Protein AF-A0A7C6WMR1-F1 (afdb_monomer_lite)

Sequence (402 aa):
MFFVGAIAALPIKPIKNIWGKIPVKAKWFKAIVLALVFFLAIGTTPASVWEDNNNDSSIVETEETEISDKGSTHDVEESISTEPEETKNPEVTEDPEELVELEKPDETEGLEEETGITSETTQEVTKTEDVTENTDSVAQFDLSVIPVYTGKAYAAVNDNNPFFTDAELLSASTSYESYANLDELGRCGVSIASVGQDIMPTEKRGSIGSVKPSGWQTVKYNGVVNGNYLYNRSHLIGFQLTGENANTKNLITGTRYMNVDGMLPFENMVADYVKETNNHVLYRVTPIFEGSNLVASGVLIEAKSVEDSGDGILFNVYVYNVQPGVIIDYKTGNSELDETIAVQEPTTKPTPAEEEKAPTNEIRYVLNTNTKKFHYPTCSSVKTIKDSNMKEFKGDREDLIS

pLDDT: mean 71.48, std 29.24, range [24.78, 98.88]

Foldseek 3Di:
DDDDDDDDDDDDDPPDDPPPPDPDPDPVVVVVVVVVVVVVPDDDDDDDDDDDDDDDDDYDDDDDDDDDDDDDDDDDDDDDDDDDDDDDDDDDDDDDDDDDDDDDDDDDDDDDDDDDDDDDDDDDDDDDDDDPDPPPDDPPDDPVQADDDDPAQKDFGPVFFDPDDPVLLVVLQDWDKDWDAQPPQLAAFKIKIFFFPVQFDPDDADDQVVAAAFLRDFAFDPPQADSRTFWDQAFLQDCRRGVDHNDSNGTAGAGPCLRPVNPVVLNVLQSVCNVVPRFIKTKMKGFADDDQFRHGQWIWIFIATRPVGRPSHTGTMTGGRDGVQKDAPRRRRDIDGPVVVVVPDPPDDDDDDDDPDDDPDDFQWKAQQVVLDIDGPPDPCVVVRDPVRIDTDDDDPVVSVD

Radius of gyration: 33.61 Å; chains: 1; bounding box: 96×99×113 Å

Structure (mmCIF, N/CA/C/O backbone):
data_AF-A0A7C6WMR1-F1
#
_entry.id   AF-A0A7C6WMR1-F1
#
loop_
_atom_site.group_PDB
_atom_site.id
_atom_site.type_symbol
_atom_site.label_atom_id
_atom_site.label_alt_id
_atom_site.label_comp_id
_atom_site.label_asym_id
_atom_site.label_entity_id
_atom_site.label_seq_id
_atom_site.pdbx_PDB_ins_code
_atom_site.Cartn_x
_atom_site.Cartn_y
_atom_site.Cartn_z
_atom_site.occupancy
_atom_site.B_iso_or_equiv
_atom_site.auth_seq_id
_atom_site.auth_comp_id
_atom_site.auth_asym_id
_atom_site.auth_atom_id
_atom_site.pdbx_PDB_model_num
ATOM 1 N N . MET A 1 1 ? -30.335 -29.862 67.451 1.00 39.72 1 MET A N 1
ATOM 2 C CA . MET A 1 1 ? -29.672 -29.595 66.154 1.00 39.72 1 MET A CA 1
ATOM 3 C C . MET A 1 1 ? -30.784 -29.534 65.112 1.00 39.72 1 MET A C 1
ATOM 5 O O . MET A 1 1 ? -31.261 -30.580 64.718 1.00 39.72 1 MET A O 1
ATOM 9 N N . PHE A 1 2 ? -31.491 -28.419 64.900 1.00 34.94 2 PHE A N 1
ATOM 10 C CA . PHE A 1 2 ? -31.070 -27.159 64.258 1.00 34.94 2 PHE A CA 1
ATOM 11 C C . PHE A 1 2 ? -30.307 -27.383 62.945 1.00 34.94 2 PHE A C 1
ATOM 13 O O . PHE A 1 2 ? -29.091 -27.499 62.974 1.00 34.94 2 PHE A O 1
ATOM 20 N N . PHE A 1 3 ? -31.021 -27.476 61.819 1.00 33.03 3 PHE A N 1
ATOM 21 C CA . PHE A 1 3 ? -31.164 -26.367 60.863 1.00 33.03 3 PHE A CA 1
ATOM 22 C C . PHE A 1 3 ? -32.268 -26.702 59.845 1.00 33.03 3 PHE A C 1
ATOM 24 O O . PHE A 1 3 ? -32.196 -27.690 59.121 1.00 33.03 3 PHE A O 1
ATOM 31 N N . VAL A 1 4 ? -33.311 -25.872 59.829 1.00 39.94 4 VAL A N 1
ATOM 32 C CA . VAL A 1 4 ? -34.324 -25.800 58.772 1.00 39.94 4 VAL A CA 1
ATOM 33 C C . VAL A 1 4 ? -33.756 -24.856 57.713 1.00 39.94 4 VAL A C 1
ATOM 35 O O . VAL A 1 4 ? -33.496 -23.695 58.017 1.00 39.94 4 VAL A O 1
ATOM 38 N N . GLY A 1 5 ? -33.521 -25.355 56.500 1.00 34.78 5 GLY A N 1
ATOM 39 C CA . GLY A 1 5 ? -33.059 -24.567 55.357 1.00 34.78 5 GLY A CA 1
ATOM 40 C C . GLY A 1 5 ? -34.174 -24.422 54.330 1.00 34.78 5 GLY A C 1
ATOM 41 O O . GLY A 1 5 ? -34.456 -25.351 53.581 1.00 34.78 5 GLY A O 1
ATOM 42 N N . ALA A 1 6 ? -34.824 -23.262 54.338 1.00 35.75 6 ALA A N 1
ATOM 43 C CA . ALA A 1 6 ? -35.825 -22.858 53.364 1.00 35.75 6 ALA A CA 1
ATOM 44 C C . ALA A 1 6 ? -35.190 -22.661 51.977 1.00 35.75 6 ALA A C 1
ATOM 46 O O . ALA A 1 6 ? -34.226 -21.911 51.845 1.00 35.75 6 ALA A O 1
ATOM 47 N N . ILE A 1 7 ? -35.770 -23.266 50.937 1.00 38.53 7 ILE A N 1
ATOM 48 C CA . ILE A 1 7 ? -35.557 -22.824 49.555 1.00 38.53 7 ILE A CA 1
ATOM 49 C C . ILE A 1 7 ? -36.760 -21.965 49.180 1.00 38.53 7 ILE A C 1
ATOM 51 O O . ILE A 1 7 ? -37.892 -22.439 49.092 1.00 38.53 7 ILE A O 1
ATOM 55 N N . ALA A 1 8 ? -36.497 -20.671 49.022 1.00 37.44 8 ALA A N 1
ATOM 56 C CA . ALA A 1 8 ? -37.454 -19.683 48.568 1.00 37.44 8 ALA A CA 1
ATOM 57 C C . ALA A 1 8 ? -37.900 -20.002 47.132 1.00 37.44 8 ALA A C 1
ATOM 59 O O . ALA A 1 8 ? -37.096 -20.002 46.202 1.00 37.44 8 ALA A O 1
ATOM 60 N N . ALA A 1 9 ? -39.196 -20.247 46.949 1.00 40.97 9 ALA A N 1
ATOM 61 C CA . ALA A 1 9 ? -39.822 -20.237 45.637 1.00 40.97 9 ALA A CA 1
ATOM 62 C C . ALA A 1 9 ? -39.938 -18.779 45.163 1.00 40.97 9 ALA A C 1
ATOM 64 O O . ALA A 1 9 ? -40.703 -17.991 45.723 1.00 40.97 9 ALA A O 1
ATOM 65 N N . LEU A 1 10 ? -39.165 -18.407 44.143 1.00 35.47 10 LEU A N 1
ATOM 66 C CA . LEU A 1 10 ? -39.347 -17.140 43.436 1.00 35.47 10 LEU A CA 1
ATOM 67 C C . LEU A 1 10 ? -40.650 -17.191 42.614 1.00 35.47 10 LEU A C 1
ATOM 69 O O . LEU A 1 10 ? -40.916 -18.199 41.955 1.00 35.47 10 LEU A O 1
ATOM 73 N N . PRO A 1 11 ? -41.465 -16.121 42.593 1.00 39.91 11 PRO A N 1
ATOM 74 C CA . PRO A 1 11 ? -42.668 -16.079 41.776 1.00 39.91 11 PRO A CA 1
ATOM 75 C C . PRO A 1 11 ? -42.289 -15.863 40.305 1.00 39.91 11 PRO A C 1
ATOM 77 O O . PRO A 1 11 ? -41.983 -14.747 39.882 1.00 39.91 11 PRO A O 1
ATOM 80 N N . ILE A 1 12 ? -42.343 -16.925 39.500 1.00 42.34 12 ILE A N 1
ATOM 81 C CA . ILE A 1 12 ? -42.295 -16.813 38.039 1.00 42.34 12 ILE A CA 1
ATOM 82 C C . ILE A 1 12 ? -43.611 -16.165 37.595 1.00 42.34 12 ILE A C 1
ATOM 84 O O . ILE A 1 12 ? -44.659 -16.809 37.529 1.00 42.34 12 ILE A O 1
ATOM 88 N N . LYS A 1 13 ? -43.576 -14.858 37.314 1.00 40.88 13 LYS A N 1
ATOM 89 C CA . LYS A 1 13 ? -44.661 -14.178 36.598 1.00 40.88 13 LYS A CA 1
ATOM 90 C C . LYS A 1 13 ? -44.813 -14.830 35.216 1.00 40.88 13 LYS A C 1
ATOM 92 O O . LYS A 1 13 ? -43.801 -15.062 34.554 1.00 40.88 13 LYS A O 1
ATOM 97 N N . PRO A 1 14 ? -46.039 -15.083 34.727 1.00 44.53 14 PRO A N 1
ATOM 98 C CA . PRO A 1 14 ? -46.217 -15.543 33.361 1.00 44.53 14 PRO A CA 1
ATOM 99 C C . PRO A 1 14 ? -45.776 -14.424 32.415 1.00 44.53 14 PRO A C 1
ATOM 101 O O . PRO A 1 14 ? -46.399 -13.362 32.366 1.00 44.53 14 PRO A O 1
ATOM 104 N N . ILE A 1 15 ? -44.707 -14.658 31.654 1.00 46.94 15 ILE A N 1
ATOM 105 C CA . ILE A 1 15 ? -44.329 -13.809 30.525 1.00 46.94 15 ILE A CA 1
ATOM 106 C C . ILE A 1 15 ? -45.395 -14.012 29.441 1.00 46.94 15 ILE A C 1
ATOM 108 O O . ILE A 1 15 ? -45.268 -14.839 28.540 1.00 46.94 15 ILE A O 1
ATOM 112 N N . LYS A 1 16 ? -46.498 -13.273 29.546 1.00 50.25 16 LYS A N 1
ATOM 113 C CA . LYS A 1 16 ? -47.338 -12.958 28.393 1.00 50.25 16 LYS A CA 1
ATOM 114 C C . LYS A 1 16 ? -46.724 -11.729 27.717 1.00 50.25 16 LYS A C 1
ATOM 116 O O . LYS A 1 16 ? -46.483 -10.729 28.379 1.00 50.25 16 LYS A O 1
ATOM 121 N N . ASN A 1 17 ? -46.534 -11.827 26.400 1.00 54.53 17 ASN A N 1
ATOM 122 C CA . ASN A 1 17 ? -46.152 -10.765 25.453 1.00 54.53 17 ASN A CA 1
ATOM 123 C C . ASN A 1 17 ? -44.662 -10.402 25.292 1.00 54.53 17 ASN A C 1
ATOM 125 O O . ASN A 1 17 ? -44.284 -9.251 25.472 1.00 54.53 17 ASN A O 1
ATOM 129 N N . ILE A 1 18 ? -43.853 -11.330 24.764 1.00 48.94 18 ILE A N 1
ATOM 130 C CA . ILE A 1 18 ? -42.601 -10.979 24.043 1.00 48.94 18 ILE A CA 1
ATOM 131 C C . ILE A 1 18 ? -42.770 -11.042 22.504 1.00 48.94 18 ILE A C 1
ATOM 133 O O . ILE A 1 18 ? -41.891 -10.662 21.744 1.00 48.94 18 ILE A O 1
ATOM 137 N N . TRP A 1 19 ? -43.955 -11.391 21.995 1.00 46.34 19 TRP A N 1
ATOM 138 C CA . TRP A 1 19 ? -44.217 -11.495 20.547 1.00 46.34 19 TRP A CA 1
ATOM 139 C C . TRP A 1 19 ? -44.801 -10.224 19.904 1.00 46.34 19 TRP A C 1
ATOM 141 O O . TRP A 1 19 ? -45.569 -10.310 18.951 1.00 46.34 19 TRP A O 1
ATOM 151 N N . GLY A 1 20 ? -44.465 -9.041 20.429 1.00 50.75 20 GLY A N 1
ATOM 152 C CA . GLY A 1 20 ? -45.026 -7.763 19.969 1.00 50.75 20 GLY A CA 1
ATOM 153 C C . GLY A 1 20 ? -44.098 -6.860 19.150 1.00 50.75 20 GLY A C 1
ATOM 154 O O . GLY A 1 20 ? -44.566 -5.842 18.654 1.00 50.75 20 GLY A O 1
ATOM 155 N N . LYS A 1 21 ? -42.800 -7.172 19.017 1.00 54.31 21 LYS A N 1
ATOM 156 C CA . LYS A 1 21 ? -41.824 -6.254 18.391 1.00 54.31 21 LYS A CA 1
ATOM 157 C C . LYS A 1 21 ? -40.775 -6.941 17.509 1.00 54.31 21 LYS A C 1
ATOM 159 O O . LYS A 1 21 ? -39.622 -6.536 17.499 1.00 54.31 21 LYS A O 1
ATOM 164 N N . ILE A 1 22 ? -41.165 -7.969 16.755 1.00 49.06 22 ILE A N 1
ATOM 165 C CA . ILE A 1 22 ? -40.296 -8.536 15.712 1.00 49.06 22 ILE A CA 1
ATOM 166 C C . ILE A 1 22 ? -41.091 -8.587 14.400 1.00 49.06 22 ILE A C 1
ATOM 168 O O . ILE A 1 22 ? -42.095 -9.305 14.337 1.00 49.06 22 ILE A O 1
ATOM 172 N N . PRO A 1 23 ? -40.711 -7.828 13.357 1.00 55.34 23 PRO A N 1
ATOM 173 C CA . PRO A 1 23 ? -41.416 -7.847 12.087 1.00 55.34 23 PRO A CA 1
ATOM 174 C C . PRO A 1 23 ? -40.908 -9.037 11.269 1.00 55.34 23 PRO A C 1
ATOM 176 O O . PRO A 1 23 ? -40.015 -8.893 10.446 1.00 55.34 23 PRO A O 1
ATOM 179 N N . VAL A 1 24 ? -41.458 -10.235 11.486 1.00 53.72 24 VAL A N 1
ATOM 180 C CA . VAL A 1 24 ? -41.073 -11.410 10.681 1.00 53.72 24 VAL A CA 1
ATOM 181 C C . VAL A 1 24 ? -42.302 -12.022 10.024 1.00 53.72 24 VAL A C 1
ATOM 183 O O . VAL A 1 24 ? -43.066 -12.774 10.633 1.00 53.72 24 VAL A O 1
ATOM 186 N N . LYS A 1 25 ? -42.496 -11.701 8.740 1.00 56.41 25 LYS A N 1
ATOM 187 C CA . LYS A 1 25 ? -43.473 -12.351 7.854 1.00 56.41 25 LYS A CA 1
ATOM 188 C C . LYS A 1 25 ? -42.941 -13.714 7.403 1.00 56.41 25 LYS A C 1
ATOM 190 O O . LYS A 1 25 ? -42.661 -13.919 6.231 1.00 56.41 25 LYS A O 1
ATOM 195 N N . ALA A 1 26 ? -42.768 -14.656 8.323 1.00 58.62 26 ALA A N 1
ATOM 196 C CA . ALA A 1 26 ? -42.347 -16.001 7.945 1.00 58.62 26 ALA A CA 1
ATOM 197 C C . ALA A 1 26 ? -42.661 -17.020 9.045 1.00 58.62 26 ALA A C 1
ATOM 199 O O . ALA A 1 26 ? -42.011 -17.064 10.087 1.00 58.62 26 ALA A O 1
ATOM 200 N N . LYS A 1 27 ? -43.661 -17.879 8.803 1.00 56.00 27 LYS A N 1
ATOM 201 C CA . LYS A 1 27 ? -44.067 -18.953 9.732 1.00 56.00 27 LYS A CA 1
ATOM 202 C C . LYS A 1 27 ? -42.948 -19.968 10.024 1.00 56.00 27 LYS A C 1
ATOM 204 O O . LYS A 1 27 ? -42.996 -20.610 11.066 1.00 56.00 27 LYS A O 1
ATOM 209 N N . TRP A 1 28 ? -41.942 -20.082 9.155 1.00 60.88 28 TRP A N 1
ATOM 210 C CA . TRP A 1 28 ? -40.821 -21.018 9.298 1.00 60.88 28 TRP A CA 1
ATOM 211 C C . TRP A 1 28 ? -39.810 -20.607 10.386 1.00 60.88 28 TRP A C 1
ATOM 213 O O . TRP A 1 28 ? -39.191 -21.468 11.004 1.00 60.88 28 TRP A O 1
ATOM 223 N N . PHE A 1 29 ? -39.733 -19.315 10.727 1.00 56.38 29 PHE A N 1
ATOM 224 C CA . PHE A 1 29 ? -38.799 -18.791 11.733 1.00 56.38 29 PHE A CA 1
ATOM 225 C C . PHE A 1 29 ? -39.115 -19.275 13.162 1.00 56.38 29 PHE A C 1
ATOM 227 O O . PHE A 1 29 ? -38.221 -19.505 13.970 1.00 56.38 29 PHE A O 1
ATOM 234 N N . LYS A 1 30 ? -40.399 -19.515 13.473 1.00 56.44 30 LYS A N 1
ATOM 235 C CA . LYS A 1 30 ? -40.825 -20.053 14.780 1.00 56.44 30 LYS A CA 1
ATOM 236 C C . LYS A 1 30 ? -40.416 -21.513 14.992 1.00 56.44 30 LYS A C 1
ATOM 238 O O . LYS A 1 30 ? -40.221 -21.913 16.134 1.00 56.44 30 LYS A O 1
ATOM 243 N N . ALA A 1 31 ? -40.295 -22.294 13.918 1.00 61.69 31 ALA A N 1
ATOM 244 C CA . ALA A 1 31 ? -39.908 -23.702 13.994 1.00 61.69 31 ALA A CA 1
ATOM 245 C C . ALA A 1 31 ? -38.397 -23.869 14.238 1.00 61.69 31 ALA A C 1
ATOM 247 O O . ALA A 1 31 ? -37.997 -24.751 14.991 1.00 61.69 31 ALA A O 1
ATOM 248 N N . ILE A 1 32 ? -37.572 -22.978 13.676 1.00 65.00 32 ILE A N 1
ATOM 249 C CA . ILE A 1 32 ? -36.106 -23.010 13.818 1.00 65.00 32 ILE A CA 1
ATOM 250 C C . ILE A 1 32 ? -35.671 -22.647 15.245 1.00 65.00 32 ILE A C 1
ATOM 252 O O . ILE A 1 32 ? -34.835 -23.330 15.832 1.00 65.00 32 ILE A O 1
ATOM 256 N N . VAL A 1 33 ? -36.294 -21.629 15.847 1.00 61.53 33 VAL A N 1
ATOM 257 C CA . VAL A 1 33 ? -35.980 -21.209 17.226 1.00 61.53 33 VAL A CA 1
ATOM 258 C C . VAL A 1 33 ? -36.352 -22.291 18.251 1.00 61.53 33 VAL A C 1
ATOM 260 O O . VAL A 1 33 ? -35.651 -22.469 19.241 1.00 61.53 33 VAL A O 1
ATOM 263 N N . LEU A 1 34 ? -37.412 -23.066 18.000 1.00 54.81 34 LEU A N 1
ATOM 264 C CA . LEU A 1 34 ? -37.811 -24.186 18.864 1.00 54.81 34 LEU A CA 1
ATOM 265 C C . LEU A 1 34 ? -36.885 -25.408 18.729 1.00 54.81 34 LEU A C 1
ATOM 267 O O . LEU A 1 34 ? -36.694 -26.123 19.709 1.00 54.81 34 LEU A O 1
ATOM 271 N N . ALA A 1 35 ? -36.278 -25.624 17.557 1.00 52.31 35 ALA A N 1
ATOM 272 C CA . ALA A 1 35 ? -35.314 -26.703 17.335 1.00 52.31 35 ALA A CA 1
ATOM 273 C C . ALA A 1 35 ? -33.949 -26.420 17.992 1.00 52.31 35 ALA A C 1
ATOM 275 O O . ALA A 1 35 ? -33.346 -27.327 18.562 1.00 52.31 35 ALA A O 1
ATOM 276 N N . LEU A 1 36 ? -33.493 -25.161 17.995 1.00 47.75 36 LEU A N 1
ATOM 277 C CA . LEU A 1 36 ? -32.222 -24.761 18.621 1.00 47.75 36 LEU A CA 1
ATOM 278 C C . LEU A 1 36 ? -32.240 -24.864 20.155 1.00 47.75 36 LEU A C 1
ATOM 280 O O . LEU A 1 36 ? -31.223 -25.188 20.760 1.00 47.75 36 LEU A O 1
ATOM 284 N N . VAL A 1 37 ? -33.401 -24.680 20.789 1.00 49.38 37 VAL A N 1
ATOM 285 C CA . VAL A 1 37 ? -33.556 -24.872 22.244 1.00 49.38 37 VAL A CA 1
ATOM 286 C C . VAL A 1 37 ? -33.554 -26.362 22.634 1.00 49.38 37 VAL A C 1
ATOM 288 O O . VAL A 1 37 ? -33.277 -26.692 23.783 1.00 49.38 37 VAL A O 1
ATOM 291 N N . PHE A 1 38 ? -33.793 -27.281 21.690 1.00 40.94 38 PHE A N 1
ATOM 292 C CA . PHE A 1 38 ? -33.826 -28.725 21.954 1.00 40.94 38 PHE A CA 1
ATOM 293 C C . PHE A 1 38 ? -32.447 -29.406 21.838 1.00 40.94 38 PHE A C 1
ATOM 295 O O . PHE A 1 38 ? -32.238 -30.460 22.431 1.00 40.94 38 PHE A O 1
ATOM 302 N N . PHE A 1 39 ? -31.482 -28.795 21.139 1.00 40.47 39 PHE A N 1
ATOM 303 C CA . PHE A 1 39 ? -30.127 -29.346 20.970 1.00 40.47 39 PHE A CA 1
ATOM 304 C C . PHE A 1 39 ? -29.118 -28.927 22.052 1.00 40.47 39 PHE A C 1
ATOM 306 O O . PHE A 1 39 ? -28.023 -29.476 22.096 1.00 40.47 39 PHE A O 1
ATOM 313 N N . LEU A 1 40 ? -29.485 -28.029 22.973 1.00 38.16 40 LEU A N 1
ATOM 314 C CA . LEU A 1 40 ? -28.613 -27.619 24.085 1.00 38.16 40 LEU A CA 1
ATOM 315 C C . LEU A 1 40 ? -28.799 -28.453 25.374 1.00 38.16 40 LEU A C 1
ATOM 317 O O . LEU A 1 40 ? -28.276 -28.086 26.423 1.00 38.16 40 LEU A O 1
ATOM 321 N N . ALA A 1 41 ? -29.556 -29.556 25.323 1.00 41.72 41 ALA A N 1
ATOM 322 C CA . ALA A 1 41 ? -29.975 -30.318 26.506 1.00 41.72 41 ALA A CA 1
ATOM 323 C C . ALA A 1 41 ? -29.757 -31.842 26.399 1.00 41.72 41 ALA A C 1
ATOM 325 O O . ALA A 1 41 ? -30.596 -32.616 26.850 1.00 41.72 41 ALA A O 1
ATOM 326 N N . ILE A 1 42 ? -28.634 -32.283 25.827 1.00 43.81 42 ILE A N 1
ATOM 327 C CA . ILE A 1 42 ? -28.042 -33.624 26.014 1.00 43.81 42 ILE A CA 1
ATOM 328 C C . ILE A 1 42 ? -26.530 -33.390 25.861 1.00 43.81 42 ILE A C 1
ATOM 330 O O . ILE A 1 42 ? -26.109 -32.903 24.825 1.00 43.81 42 ILE A O 1
ATOM 334 N N . GLY A 1 43 ? -25.630 -33.581 26.815 1.00 33.66 43 GLY A N 1
ATOM 335 C CA . GLY A 1 43 ? -25.585 -34.479 27.957 1.00 33.66 43 GLY A CA 1
ATOM 336 C C . GLY A 1 43 ? -24.149 -35.008 27.976 1.00 33.66 43 GLY A C 1
ATOM 337 O O . GLY A 1 43 ? -23.779 -35.826 27.141 1.00 33.66 43 GLY A O 1
ATOM 338 N N . THR A 1 44 ? -23.322 -34.461 28.861 1.00 44.72 44 THR A N 1
ATOM 339 C CA . THR A 1 44 ? -21.944 -34.883 29.130 1.00 44.72 44 THR A CA 1
ATOM 340 C C . THR A 1 44 ? -21.927 -36.187 29.934 1.00 44.72 44 THR A C 1
ATOM 342 O O . THR A 1 44 ? -22.654 -36.271 30.917 1.00 44.72 44 THR A O 1
ATOM 345 N N . THR A 1 45 ? -21.058 -37.150 29.584 1.00 39.16 45 THR A N 1
ATOM 346 C CA . THR A 1 45 ? -20.275 -37.998 30.522 1.00 39.16 45 THR A CA 1
ATOM 347 C C . THR A 1 45 ? -19.136 -38.765 29.799 1.00 39.16 45 THR A C 1
ATOM 349 O O . THR A 1 45 ? -19.267 -39.052 28.610 1.00 39.16 45 THR A O 1
ATOM 352 N N . PRO A 1 46 ? -18.021 -39.104 30.493 1.00 54.03 46 PRO A N 1
ATOM 353 C CA . PRO A 1 46 ? -16.850 -39.813 29.943 1.00 54.03 46 PRO A CA 1
ATOM 354 C C . PRO A 1 46 ? -16.748 -41.289 30.404 1.00 54.03 46 PRO A C 1
ATOM 356 O O . PRO A 1 46 ? -17.299 -41.611 31.454 1.00 54.03 46 PRO A O 1
ATOM 359 N N . ALA A 1 47 ? -15.990 -42.150 29.692 1.00 33.94 47 ALA A N 1
ATOM 360 C CA . ALA A 1 47 ? -15.124 -43.212 30.265 1.00 33.94 47 ALA A CA 1
ATOM 361 C C . ALA A 1 47 ? -14.438 -44.152 29.231 1.00 33.94 47 ALA A C 1
ATOM 363 O O . ALA A 1 47 ? -15.055 -44.591 28.265 1.00 33.94 47 ALA A O 1
ATOM 364 N N . SER A 1 48 ? -13.191 -44.511 29.590 1.00 34.75 48 SER A N 1
ATOM 365 C CA . SER A 1 48 ? -12.463 -45.802 29.466 1.00 34.75 48 SER A CA 1
ATOM 366 C C . SER A 1 48 ? -11.865 -46.306 28.138 1.00 34.75 48 SER A C 1
ATOM 368 O O . SER A 1 48 ? -12.536 -46.935 27.328 1.00 34.75 48 SER A O 1
ATOM 370 N N . VAL A 1 49 ? -10.544 -46.105 28.016 1.00 33.69 49 VAL A N 1
ATOM 371 C CA . VAL A 1 49 ? -9.441 -47.106 27.993 1.00 33.69 49 VAL A CA 1
ATOM 372 C C . VAL A 1 49 ? -9.790 -48.577 27.696 1.00 33.69 49 VAL A C 1
ATOM 374 O O . VAL A 1 49 ? -10.495 -49.214 28.476 1.00 33.69 49 VAL A O 1
ATOM 377 N N . TRP A 1 50 ? -9.124 -49.133 26.675 1.00 32.09 50 TRP A N 1
ATOM 378 C CA . TRP A 1 50 ? -8.497 -50.464 26.697 1.00 32.09 50 TRP A CA 1
ATOM 379 C C . TRP A 1 50 ? -7.223 -50.443 25.826 1.00 32.09 50 TRP A C 1
ATOM 381 O O . TRP A 1 50 ? -7.255 -50.005 24.677 1.00 32.09 50 TRP A O 1
ATOM 391 N N . GLU A 1 51 ? -6.102 -50.849 26.422 1.00 33.06 51 GLU A N 1
ATOM 392 C CA . GLU A 1 51 ? -4.867 -51.279 25.755 1.00 33.06 51 GLU A CA 1
ATOM 393 C C . GLU A 1 51 ? -5.029 -52.736 25.298 1.00 33.06 51 GLU A C 1
ATOM 395 O O . GLU A 1 51 ? -5.698 -53.510 25.980 1.00 33.06 51 GLU A O 1
ATOM 400 N N . ASP A 1 52 ? -4.360 -53.124 24.209 1.00 36.38 52 ASP A N 1
ATOM 401 C CA . ASP A 1 52 ? -3.480 -54.295 24.252 1.00 36.38 52 ASP A CA 1
ATOM 402 C C . ASP A 1 52 ? -2.447 -54.287 23.113 1.00 36.38 52 ASP A C 1
ATOM 404 O O . ASP A 1 52 ? -2.698 -53.855 21.987 1.00 36.38 52 ASP A O 1
ATOM 408 N N . ASN A 1 53 ? -1.256 -54.742 23.498 1.00 32.69 53 ASN A N 1
ATOM 409 C CA . ASN A 1 53 ? 0.041 -54.669 22.837 1.00 32.69 53 ASN A CA 1
ATOM 410 C C . AS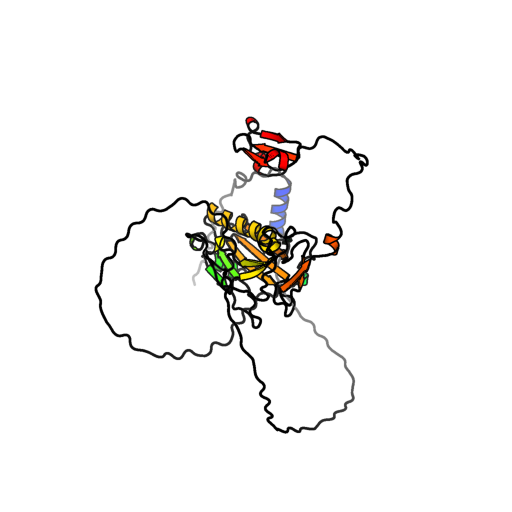N A 1 53 ? 0.396 -55.932 22.019 1.00 32.69 53 ASN A C 1
ATOM 412 O O . ASN A 1 53 ? -0.228 -56.983 22.158 1.00 32.69 53 ASN A O 1
ATOM 416 N N . ASN A 1 54 ? 1.554 -55.821 21.346 1.00 35.06 54 ASN A N 1
ATOM 417 C CA . ASN A 1 54 ? 2.485 -56.864 20.868 1.00 35.06 54 ASN A CA 1
ATOM 418 C C . ASN A 1 54 ? 2.183 -57.463 19.482 1.00 35.06 54 ASN A C 1
ATOM 420 O O . ASN A 1 54 ? 1.042 -57.743 19.143 1.00 35.06 54 ASN A O 1
ATOM 424 N N . ASN A 1 55 ? 3.165 -57.714 18.610 1.00 32.34 55 ASN A N 1
ATOM 425 C CA . ASN A 1 55 ? 4.574 -58.091 18.814 1.00 32.34 55 ASN A CA 1
ATOM 426 C C . ASN A 1 55 ? 5.322 -57.784 17.483 1.00 32.34 55 ASN A C 1
ATOM 428 O O . ASN A 1 55 ? 4.755 -58.045 16.424 1.00 32.34 55 ASN A O 1
ATOM 432 N N . ASP A 1 56 ? 6.440 -57.044 17.473 1.00 34.38 56 ASP A N 1
ATOM 433 C CA . ASP A 1 56 ? 7.844 -57.524 17.596 1.00 34.38 56 ASP A CA 1
ATOM 434 C C . ASP A 1 56 ? 8.426 -58.068 16.270 1.00 34.38 56 ASP A C 1
ATOM 436 O O . ASP A 1 56 ? 7.881 -58.997 15.683 1.00 34.38 56 ASP A O 1
ATOM 440 N N . SER A 1 57 ? 9.352 -57.309 15.663 1.00 32.50 57 SER A N 1
ATOM 441 C CA . SER A 1 57 ? 10.814 -57.556 15.543 1.00 32.50 57 SER A CA 1
ATOM 442 C C . SER A 1 57 ? 11.165 -58.322 14.252 1.00 32.50 57 SER A C 1
ATOM 444 O O . SER A 1 57 ? 10.344 -59.047 13.715 1.00 32.50 57 SER A O 1
ATOM 446 N N . SER A 1 58 ? 12.308 -58.136 13.587 1.00 33.22 58 SER A N 1
ATOM 447 C CA . SER A 1 58 ? 13.652 -57.931 14.119 1.00 33.22 58 SER A CA 1
ATOM 448 C C . SER A 1 58 ? 14.675 -57.615 12.999 1.00 33.22 58 SER A C 1
ATOM 450 O O . SER A 1 58 ? 14.686 -58.337 12.007 1.00 33.22 58 SER A O 1
ATOM 452 N N . ILE A 1 59 ? 15.596 -56.668 13.277 1.00 34.44 59 ILE A N 1
ATOM 453 C CA . ILE A 1 59 ? 17.083 -56.804 13.194 1.00 34.44 59 ILE A CA 1
ATOM 454 C C . ILE A 1 59 ? 17.759 -56.817 11.796 1.00 34.44 59 ILE A C 1
ATOM 456 O O . ILE A 1 59 ? 17.198 -57.389 10.875 1.00 34.44 59 ILE A O 1
ATOM 460 N N . VAL A 1 60 ? 18.992 -56.340 11.519 1.00 31.94 60 VAL A N 1
ATOM 461 C CA . VAL A 1 60 ? 20.082 -55.455 12.050 1.00 31.94 60 VAL A CA 1
ATOM 462 C C . VAL A 1 60 ? 21.122 -55.395 10.896 1.00 31.94 60 VAL A C 1
ATOM 464 O O . VAL A 1 60 ? 21.163 -56.336 10.111 1.00 31.94 60 VAL A O 1
ATOM 467 N N . GLU A 1 61 ? 21.932 -54.327 10.809 1.00 34.06 61 GLU A N 1
ATOM 468 C CA . GLU A 1 61 ? 23.396 -54.263 10.490 1.00 34.06 61 GLU A CA 1
ATOM 469 C C . GLU A 1 61 ? 23.699 -52.891 9.842 1.00 34.06 61 GLU A C 1
ATOM 471 O O . GLU A 1 61 ? 23.174 -52.579 8.780 1.00 34.06 61 GLU A O 1
ATOM 476 N N . THR A 1 62 ? 24.234 -51.892 10.559 1.00 32.38 62 THR A N 1
ATOM 477 C CA . THR A 1 62 ? 25.651 -51.605 10.904 1.00 32.38 62 THR A CA 1
ATOM 478 C C . THR A 1 62 ? 26.603 -51.491 9.713 1.00 32.38 62 THR A C 1
ATOM 480 O O . THR A 1 62 ? 26.939 -52.501 9.115 1.00 32.38 62 THR A O 1
ATOM 483 N N . GLU A 1 63 ? 27.146 -50.291 9.486 1.00 34.66 63 GLU A N 1
ATOM 484 C CA . GLU A 1 63 ? 28.598 -50.063 9.547 1.00 34.66 63 GLU A CA 1
ATOM 485 C C . GLU A 1 63 ? 28.920 -48.566 9.705 1.00 34.66 63 GLU A C 1
ATOM 487 O O . GLU A 1 63 ? 28.304 -47.694 9.091 1.00 34.66 63 GLU A O 1
ATOM 492 N N . GLU A 1 64 ? 29.874 -48.304 10.595 1.00 37.22 64 GLU A N 1
ATOM 493 C CA . GLU A 1 64 ? 30.535 -47.029 10.855 1.00 37.22 64 GLU A CA 1
ATOM 494 C C . GLU A 1 64 ? 31.642 -46.790 9.815 1.00 37.22 64 GLU A C 1
ATOM 496 O O . GLU A 1 64 ? 32.215 -47.733 9.274 1.00 37.22 64 GLU A O 1
ATOM 501 N N . THR A 1 65 ? 32.048 -45.538 9.612 1.00 29.30 65 THR A N 1
ATOM 502 C CA . THR A 1 65 ? 33.478 -45.183 9.649 1.00 29.30 65 THR A CA 1
ATOM 503 C C . THR A 1 65 ? 33.648 -43.680 9.812 1.00 29.30 65 THR A C 1
ATOM 505 O O . THR A 1 65 ? 32.933 -42.863 9.236 1.00 29.30 65 THR A O 1
ATOM 508 N N . GLU A 1 66 ? 34.608 -43.351 10.659 1.00 33.66 66 GLU A N 1
ATOM 509 C CA . GLU A 1 66 ? 34.890 -42.052 11.237 1.00 33.66 66 GLU A CA 1
ATOM 510 C C . GLU A 1 66 ? 36.264 -41.543 10.735 1.00 33.66 66 GLU A C 1
ATOM 512 O O . GLU A 1 66 ? 37.080 -42.320 10.237 1.00 33.66 66 GLU A O 1
ATOM 517 N N . ILE A 1 67 ? 36.524 -40.251 10.991 1.00 32.12 67 ILE A N 1
ATOM 518 C CA . ILE A 1 67 ? 37.830 -39.563 11.116 1.00 32.12 67 ILE A CA 1
ATOM 519 C C . ILE A 1 67 ? 38.441 -38.957 9.834 1.00 32.12 67 ILE A C 1
ATOM 521 O O . ILE A 1 67 ? 38.922 -39.656 8.949 1.00 32.12 67 ILE A O 1
ATOM 525 N N . SER A 1 68 ? 38.585 -37.621 9.815 1.00 28.20 68 SER A N 1
ATOM 526 C CA . SER A 1 68 ? 39.897 -36.967 10.021 1.00 28.20 68 SER A CA 1
ATOM 527 C C . SER A 1 68 ? 39.881 -35.460 9.736 1.00 28.20 68 SER A C 1
ATOM 529 O O . SER A 1 68 ? 39.789 -35.012 8.599 1.00 28.20 68 SER A O 1
ATOM 531 N N . ASP A 1 69 ? 40.112 -34.725 10.815 1.00 32.19 69 ASP A N 1
ATOM 532 C CA . ASP A 1 69 ? 40.600 -33.354 10.968 1.00 32.19 69 ASP A CA 1
ATOM 533 C C . ASP A 1 69 ? 41.788 -32.956 10.055 1.00 32.19 69 ASP A C 1
ATOM 535 O O . ASP A 1 69 ? 42.645 -33.793 9.742 1.00 32.19 69 ASP A O 1
ATOM 539 N N . LYS A 1 70 ? 41.849 -31.661 9.690 1.00 32.22 70 LYS A N 1
ATOM 540 C CA . LYS A 1 70 ? 43.056 -30.804 9.686 1.00 32.22 70 LYS A CA 1
ATOM 541 C C . LYS A 1 70 ? 42.736 -29.378 9.221 1.00 32.22 70 LYS A C 1
ATOM 543 O O . LYS A 1 70 ? 42.399 -29.151 8.061 1.00 32.22 70 LYS A O 1
ATOM 548 N N . GLY A 1 71 ? 42.945 -28.408 10.109 1.00 25.69 71 GLY A N 1
ATOM 549 C CA . GLY A 1 71 ? 43.101 -27.000 9.744 1.00 25.69 71 GLY A CA 1
ATOM 550 C C . GLY A 1 71 ? 44.464 -26.684 9.111 1.00 25.69 71 GLY A C 1
ATOM 551 O O . GLY A 1 71 ? 45.432 -27.420 9.298 1.00 25.69 71 GLY A O 1
ATOM 552 N N . SER A 1 72 ? 44.544 -25.552 8.407 1.00 28.47 72 SER A N 1
ATOM 553 C CA . SER A 1 72 ? 45.732 -24.690 8.366 1.00 28.47 72 SER A CA 1
ATOM 554 C C . SER A 1 72 ? 45.394 -23.313 7.794 1.00 28.47 72 SER A C 1
ATOM 556 O O . SER A 1 72 ? 44.676 -23.178 6.808 1.00 28.47 72 SER A O 1
ATOM 558 N N . THR A 1 73 ? 45.971 -22.323 8.458 1.00 30.17 73 THR A N 1
ATOM 559 C CA . THR A 1 73 ? 46.139 -20.899 8.158 1.00 30.17 73 THR A CA 1
ATOM 560 C C . THR A 1 73 ? 47.050 -20.607 6.954 1.00 30.17 73 THR A C 1
ATOM 562 O O . THR A 1 73 ? 47.824 -21.485 6.569 1.00 30.17 73 THR A O 1
ATOM 565 N N . HIS A 1 74 ? 47.001 -19.334 6.516 1.00 30.83 74 HIS A N 1
ATOM 566 C CA . HIS A 1 74 ? 47.893 -18.527 5.643 1.00 30.83 74 HIS A CA 1
ATOM 567 C C . HIS A 1 74 ? 47.201 -18.062 4.357 1.00 30.83 74 HIS A C 1
ATOM 569 O O . HIS A 1 74 ? 46.448 -18.818 3.762 1.00 30.83 74 HIS A O 1
ATOM 575 N N . ASP A 1 75 ? 47.430 -16.875 3.809 1.00 30.09 75 ASP A N 1
ATOM 576 C CA . ASP A 1 75 ? 48.026 -15.610 4.250 1.00 30.09 75 ASP A CA 1
ATOM 577 C C . ASP A 1 75 ? 47.598 -14.578 3.187 1.00 30.09 75 ASP A C 1
ATOM 579 O O . ASP A 1 75 ? 47.259 -14.928 2.057 1.00 30.09 75 ASP A O 1
ATOM 583 N N . VAL A 1 76 ? 47.603 -13.319 3.608 1.00 29.45 76 VAL A N 1
ATOM 584 C CA . VAL A 1 76 ? 47.743 -12.066 2.852 1.00 29.45 76 VAL A CA 1
ATOM 585 C C . VAL A 1 76 ? 48.228 -12.211 1.399 1.00 29.45 76 VAL A C 1
ATOM 587 O O . VAL A 1 76 ? 49.325 -12.705 1.171 1.00 29.45 76 VAL A O 1
ATOM 590 N N . GLU A 1 77 ? 47.504 -11.605 0.452 1.00 31.44 77 GLU A N 1
ATOM 591 C CA . GLU A 1 77 ? 48.148 -10.770 -0.566 1.00 31.44 77 GLU A CA 1
ATOM 592 C C . GLU A 1 77 ? 47.234 -9.637 -1.055 1.00 31.44 77 GLU A C 1
ATOM 594 O O . GLU A 1 77 ? 46.026 -9.767 -1.250 1.00 31.44 77 GLU A O 1
ATOM 599 N N . GLU A 1 78 ? 47.884 -8.490 -1.148 1.00 30.88 78 GLU A N 1
ATOM 600 C CA . GLU A 1 78 ? 47.427 -7.135 -1.380 1.00 30.88 78 GLU A CA 1
ATOM 601 C C . GLU A 1 78 ? 47.514 -6.846 -2.885 1.00 30.88 78 GLU A C 1
ATOM 603 O O . GLU A 1 78 ? 48.531 -7.134 -3.513 1.00 30.88 78 GLU A O 1
ATOM 608 N N . SER A 1 79 ? 46.490 -6.233 -3.483 1.00 33.19 79 SER A N 1
ATOM 609 C CA . SER A 1 79 ? 46.663 -5.586 -4.787 1.00 33.19 79 SER A CA 1
ATOM 610 C C . SER A 1 79 ? 45.789 -4.342 -4.912 1.00 33.19 79 SER A C 1
ATOM 612 O O . SER A 1 79 ? 44.593 -4.401 -5.194 1.00 33.19 79 SER A O 1
ATOM 614 N N . ILE A 1 80 ? 46.454 -3.214 -4.684 1.00 29.42 80 ILE A N 1
ATOM 615 C CA . ILE A 1 80 ? 46.080 -1.840 -5.014 1.00 29.42 80 ILE A CA 1
ATOM 616 C C . ILE A 1 80 ? 46.027 -1.666 -6.541 1.00 29.42 80 ILE A C 1
ATOM 618 O O . ILE A 1 80 ? 46.978 -2.039 -7.221 1.00 29.42 80 ILE A O 1
ATOM 622 N N . SER A 1 81 ? 44.980 -1.016 -7.063 1.00 29.45 81 SER A N 1
ATOM 623 C CA . SER A 1 81 ? 45.032 -0.199 -8.295 1.00 29.45 81 SER A CA 1
ATOM 624 C C . SER A 1 81 ? 43.755 0.657 -8.394 1.00 29.45 81 SER A C 1
ATOM 626 O O . SER A 1 81 ? 42.688 0.149 -8.709 1.00 29.45 81 SER A O 1
ATOM 628 N N . THR A 1 82 ? 43.797 1.891 -7.882 1.00 29.53 82 THR A N 1
ATOM 629 C CA . THR A 1 82 ? 43.742 3.169 -8.636 1.00 29.53 82 THR A CA 1
ATOM 630 C C . THR A 1 82 ? 42.440 3.473 -9.389 1.00 29.53 82 THR A C 1
ATOM 632 O O . THR A 1 82 ? 42.188 2.936 -10.466 1.00 29.53 82 THR A O 1
ATOM 635 N N . GLU A 1 83 ? 41.699 4.438 -8.835 1.00 36.19 83 GLU A N 1
ATOM 636 C CA . GLU A 1 83 ? 40.700 5.291 -9.496 1.00 36.19 83 GLU A CA 1
ATOM 637 C C . GLU A 1 83 ? 41.287 6.071 -10.690 1.00 36.19 83 GLU A C 1
ATOM 639 O O . GLU A 1 83 ? 42.509 6.221 -10.814 1.00 36.19 83 GLU A O 1
ATOM 644 N N . PRO A 1 84 ? 40.408 6.663 -11.515 1.00 34.56 84 PRO A N 1
ATOM 645 C CA . PRO A 1 84 ? 40.449 8.123 -11.566 1.00 34.56 84 PRO A CA 1
ATOM 646 C C . PRO A 1 84 ? 39.076 8.790 -11.382 1.00 34.56 84 PRO A C 1
ATOM 648 O O . PRO A 1 84 ? 38.070 8.382 -11.963 1.00 34.56 84 PRO A O 1
ATOM 651 N N . GLU A 1 85 ? 39.094 9.863 -10.589 1.00 28.72 85 GLU A N 1
ATOM 652 C CA . GLU A 1 85 ? 38.099 10.935 -10.536 1.00 28.72 85 GLU A CA 1
ATOM 653 C C . GLU A 1 85 ? 38.026 11.725 -11.853 1.00 28.72 85 GLU A C 1
ATOM 655 O O . GLU A 1 85 ? 39.053 11.975 -12.478 1.00 28.72 85 GLU A O 1
ATOM 660 N N . GLU A 1 86 ? 36.814 12.172 -12.202 1.00 29.97 86 GLU A N 1
ATOM 661 C CA . GLU A 1 86 ? 36.414 13.499 -12.730 1.00 29.97 86 GLU A CA 1
ATOM 662 C C . GLU A 1 86 ? 35.051 13.324 -13.437 1.00 29.97 86 GLU A C 1
ATOM 664 O O . GLU A 1 86 ? 34.854 12.368 -14.172 1.00 29.97 86 GLU A O 1
ATOM 669 N N . THR A 1 87 ? 34.017 14.155 -13.323 1.00 25.69 87 THR A N 1
ATOM 670 C CA . THR A 1 87 ? 33.817 15.500 -12.776 1.00 25.69 87 THR A CA 1
ATOM 671 C C . THR A 1 87 ? 32.323 15.643 -12.439 1.00 25.69 87 THR A C 1
ATOM 673 O O . THR A 1 87 ? 31.453 15.127 -13.139 1.00 25.69 87 THR A O 1
ATOM 676 N N . LYS A 1 88 ? 32.014 16.373 -11.362 1.00 28.12 88 LYS A N 1
ATOM 677 C CA . LYS A 1 88 ? 30.656 16.810 -11.012 1.00 28.12 88 LYS A CA 1
ATOM 678 C C . LYS A 1 88 ? 30.212 17.953 -11.926 1.00 28.12 88 LYS A C 1
ATOM 680 O O . LYS A 1 88 ? 30.900 18.966 -12.003 1.00 28.12 88 LYS A O 1
ATOM 685 N N . ASN A 1 89 ? 29.001 17.853 -12.462 1.00 26.75 89 ASN A N 1
ATOM 686 C CA . ASN A 1 89 ? 28.168 19.014 -12.763 1.00 26.75 89 ASN A CA 1
ATOM 687 C C . ASN A 1 89 ? 26.713 18.648 -12.413 1.00 26.75 89 ASN A C 1
ATOM 689 O O . ASN A 1 89 ? 26.228 17.643 -12.933 1.00 26.75 89 ASN A O 1
ATOM 693 N N . PRO A 1 90 ? 26.018 19.361 -11.506 1.00 33.75 90 PRO A N 1
ATOM 694 C CA . PRO A 1 90 ? 24.630 19.054 -11.204 1.00 33.75 90 PRO A CA 1
ATOM 695 C C . PRO A 1 90 ? 23.732 19.802 -12.191 1.00 33.75 90 PRO A C 1
ATOM 697 O O . PRO A 1 90 ? 23.570 21.019 -12.114 1.00 33.75 90 PRO A O 1
ATOM 700 N N . GLU A 1 91 ? 23.145 19.063 -13.125 1.00 26.39 91 GLU A N 1
ATOM 701 C CA . GLU A 1 91 ? 21.987 19.527 -13.880 1.00 26.39 91 GLU A CA 1
ATOM 702 C C . GLU A 1 91 ? 20.761 19.403 -12.967 1.00 26.39 91 GLU A C 1
ATOM 704 O O . GLU A 1 91 ? 20.295 18.306 -12.651 1.00 26.39 91 GLU A O 1
ATOM 709 N N . VAL A 1 92 ? 20.296 20.547 -12.464 1.00 32.03 92 VAL A N 1
ATOM 710 C CA . VAL A 1 92 ? 19.033 20.673 -11.734 1.00 32.03 92 VAL A CA 1
ATOM 711 C C . VAL A 1 92 ? 17.917 20.322 -12.712 1.00 32.03 92 VAL A C 1
ATOM 713 O O . VAL A 1 92 ? 17.625 21.081 -13.631 1.00 32.03 92 VAL A O 1
ATOM 716 N N . THR A 1 93 ? 17.329 19.145 -12.535 1.00 26.89 93 THR A N 1
ATOM 717 C CA . THR A 1 93 ? 16.142 18.704 -13.265 1.00 26.89 93 THR A CA 1
ATOM 718 C C . THR A 1 93 ? 14.951 18.808 -12.326 1.00 26.89 93 THR A C 1
ATOM 720 O O . THR A 1 93 ? 14.848 18.084 -11.339 1.00 26.89 93 THR A O 1
ATOM 723 N N . GLU A 1 94 ? 14.092 19.781 -12.616 1.00 32.81 94 GLU A N 1
ATOM 724 C CA . GLU A 1 94 ? 12.781 19.944 -11.997 1.00 32.81 94 GLU A CA 1
ATOM 725 C C . GLU A 1 94 ? 11.886 18.747 -12.360 1.00 32.81 94 GLU A C 1
ATOM 727 O O . GLU A 1 94 ? 11.861 18.303 -13.511 1.00 32.81 94 GLU A O 1
ATOM 732 N N . ASP A 1 95 ? 11.166 18.218 -11.370 1.00 41.38 95 ASP A N 1
ATOM 733 C CA . ASP A 1 95 ? 10.192 17.132 -11.515 1.00 41.38 95 ASP A CA 1
ATOM 734 C C . ASP A 1 95 ? 8.909 17.499 -10.753 1.00 41.38 95 ASP A C 1
ATOM 736 O O . ASP A 1 95 ? 8.973 18.280 -9.799 1.00 41.38 95 ASP A O 1
ATOM 740 N N . PRO A 1 96 ? 7.729 17.075 -11.233 1.00 41.53 96 PRO A N 1
ATOM 741 C CA . PRO A 1 96 ? 6.622 17.962 -11.497 1.00 41.53 96 PRO A CA 1
ATOM 742 C C . PRO A 1 96 ? 5.812 18.189 -10.223 1.00 41.53 96 PRO A C 1
ATOM 744 O O . PRO A 1 96 ? 5.307 17.251 -9.602 1.00 41.53 96 PRO A O 1
ATOM 747 N N . GLU A 1 97 ? 5.637 19.456 -9.875 1.00 32.19 97 GLU A N 1
ATOM 748 C CA . GLU A 1 97 ? 4.620 19.861 -8.921 1.00 32.19 97 GLU A CA 1
ATOM 749 C C . GLU A 1 97 ? 3.241 19.424 -9.432 1.00 32.19 97 GLU A C 1
ATOM 751 O O . GLU A 1 97 ? 2.830 19.692 -10.564 1.00 32.19 97 GLU A O 1
ATOM 756 N N . GLU A 1 98 ? 2.535 18.704 -8.570 1.00 37.03 98 GLU A N 1
ATOM 757 C CA . GLU A 1 98 ? 1.107 18.467 -8.669 1.00 37.03 98 GLU A CA 1
ATOM 758 C C . GLU A 1 98 ? 0.404 19.833 -8.732 1.00 37.03 98 GLU A C 1
ATOM 760 O O . GLU A 1 98 ? 0.622 20.689 -7.876 1.00 37.03 98 GLU A O 1
ATOM 765 N N . LEU A 1 99 ? -0.383 20.065 -9.788 1.00 32.34 99 LEU A N 1
ATOM 766 C CA . LEU A 1 99 ? -1.086 21.324 -10.041 1.00 32.34 99 LEU A CA 1
ATOM 767 C C . LEU A 1 99 ? -1.967 21.706 -8.842 1.00 32.34 99 LEU A C 1
ATOM 769 O O . LEU A 1 99 ? -3.066 21.176 -8.680 1.00 32.34 99 LEU A O 1
ATOM 773 N N . VAL A 1 100 ? -1.505 22.671 -8.045 1.00 29.86 100 VAL A N 1
ATOM 774 C CA . VAL A 1 100 ? -2.312 23.357 -7.034 1.00 29.86 100 VAL A CA 1
ATOM 775 C C . VAL A 1 100 ? -2.446 24.822 -7.433 1.00 29.86 100 VAL A C 1
ATOM 777 O O . VAL A 1 100 ? -1.474 25.563 -7.552 1.00 29.86 100 VAL A O 1
ATOM 780 N N . GLU A 1 101 ? -3.692 25.217 -7.656 1.00 30.55 101 GLU A N 1
ATOM 781 C CA . GLU A 1 101 ? -4.148 26.574 -7.924 1.00 30.55 101 GLU A CA 1
ATOM 782 C C . GLU A 1 101 ? -3.768 27.506 -6.753 1.00 30.55 101 GLU A C 1
ATOM 784 O O . GLU A 1 101 ? -4.123 27.263 -5.598 1.00 30.55 101 GLU A O 1
ATOM 789 N N . LEU A 1 102 ? -2.977 28.542 -7.053 1.00 26.83 102 LEU A N 1
ATOM 790 C CA . LEU A 1 102 ? -2.446 29.511 -6.093 1.00 26.83 102 LEU A CA 1
ATOM 791 C C . LEU A 1 102 ? -3.420 30.682 -5.896 1.00 26.83 102 LEU A C 1
ATOM 793 O O . LEU A 1 102 ? -3.583 31.509 -6.794 1.00 26.83 102 LEU A O 1
ATOM 797 N N . GLU A 1 103 ? -3.946 30.838 -4.680 1.00 33.44 103 GLU A N 1
ATOM 798 C CA . GLU A 1 103 ? -4.296 32.152 -4.129 1.00 33.44 103 GLU A CA 1
ATOM 799 C C . GLU A 1 103 ? -3.267 32.541 -3.051 1.00 33.44 103 GLU A C 1
ATOM 801 O O . GLU A 1 103 ? -2.874 31.734 -2.209 1.00 33.44 103 GLU A O 1
ATOM 806 N N . LYS A 1 104 ? -2.770 33.778 -3.155 1.00 31.19 104 LYS A N 1
ATOM 807 C CA . LYS A 1 104 ? -1.634 34.359 -2.414 1.00 31.19 104 LYS A CA 1
ATOM 808 C C . LYS A 1 104 ? -1.930 34.562 -0.918 1.00 31.19 104 LYS A C 1
ATOM 810 O O . LYS A 1 104 ? -3.039 34.995 -0.607 1.00 31.19 104 LYS A O 1
ATOM 815 N N . PRO A 1 105 ? -0.933 34.442 -0.019 1.00 31.14 105 PRO A N 1
ATOM 816 C CA . PRO A 1 105 ? -0.975 35.085 1.287 1.00 31.14 105 PRO A CA 1
ATOM 817 C C . PRO A 1 105 ? -0.161 36.390 1.309 1.00 31.14 105 PRO A C 1
ATOM 819 O O . PRO A 1 105 ? 0.856 36.528 0.628 1.00 31.14 105 PRO A O 1
ATOM 822 N N . ASP A 1 106 ? -0.663 37.336 2.096 1.00 28.20 106 ASP A N 1
ATOM 823 C CA . ASP A 1 106 ? -0.053 38.623 2.429 1.00 28.20 106 ASP A CA 1
ATOM 824 C C . ASP A 1 106 ? 0.925 38.427 3.602 1.00 28.20 106 ASP A C 1
ATOM 826 O O . ASP A 1 106 ? 0.623 37.709 4.561 1.00 28.20 106 ASP A O 1
ATOM 830 N N . GLU A 1 107 ? 2.103 39.037 3.503 1.00 30.34 107 GLU A N 1
ATOM 831 C CA . GLU A 1 107 ? 3.153 39.041 4.524 1.00 30.34 107 GLU A CA 1
ATOM 832 C C . GLU A 1 107 ? 2.745 39.896 5.730 1.00 30.34 107 GLU A C 1
ATOM 834 O O . GLU A 1 107 ? 2.116 40.938 5.576 1.00 30.34 107 GLU A O 1
ATOM 839 N N . THR A 1 108 ? 3.192 39.534 6.934 1.00 28.75 108 THR A N 1
ATOM 840 C CA . THR A 1 108 ? 3.711 40.527 7.892 1.00 28.75 108 THR A CA 1
ATOM 841 C C . THR A 1 108 ? 4.650 39.874 8.903 1.00 28.75 108 THR A C 1
ATOM 843 O O . THR A 1 108 ? 4.317 38.895 9.568 1.00 28.75 108 THR A O 1
ATOM 846 N N . GLU A 1 109 ? 5.846 40.455 8.979 1.00 31.50 109 GLU A N 1
ATOM 847 C CA . GLU A 1 109 ? 6.899 40.217 9.961 1.00 31.50 109 GLU A CA 1
ATOM 848 C C . GLU A 1 109 ? 6.515 40.696 11.370 1.00 31.50 109 GLU A C 1
ATOM 850 O O . GLU A 1 109 ? 5.707 41.610 11.545 1.00 31.50 109 GLU A O 1
ATOM 855 N N . GLY A 1 110 ? 7.198 40.139 12.372 1.00 27.06 110 GLY A N 1
ATOM 856 C CA . GLY A 1 110 ? 7.223 40.653 13.739 1.00 27.06 110 GLY A CA 1
ATOM 857 C C . GLY A 1 110 ? 8.190 39.869 14.624 1.00 27.06 110 GLY A C 1
ATOM 858 O O . GLY A 1 110 ? 7.778 38.957 15.333 1.00 27.06 110 GLY A O 1
ATOM 859 N N . LEU A 1 111 ? 9.476 40.219 14.546 1.00 27.84 111 LEU A N 1
ATOM 860 C CA . LEU A 1 111 ? 10.521 39.888 15.524 1.00 27.84 111 LEU A CA 1
ATOM 861 C C . LEU A 1 111 ? 10.252 40.612 16.851 1.00 27.84 111 LEU A C 1
ATOM 863 O O . LEU A 1 111 ? 9.876 41.777 16.807 1.00 27.84 111 LEU A O 1
ATOM 867 N N . GLU A 1 112 ? 10.544 39.974 17.991 1.00 33.19 112 GLU A N 1
ATOM 868 C CA . GLU A 1 112 ? 11.175 40.621 19.157 1.00 33.19 112 GLU A CA 1
ATOM 869 C C . GLU A 1 112 ? 11.703 39.593 20.184 1.00 33.19 112 GLU A C 1
ATOM 871 O O . GLU A 1 112 ? 11.320 38.424 20.192 1.00 33.19 112 GLU A O 1
ATOM 876 N N . GLU A 1 113 ? 12.671 40.063 20.973 1.00 30.64 113 GLU A N 1
ATOM 877 C CA . GLU A 1 113 ? 13.802 39.368 21.600 1.00 30.64 113 GLU A CA 1
ATOM 878 C C . GLU A 1 113 ? 13.582 38.722 22.988 1.00 30.64 113 GLU A C 1
ATOM 880 O O . GLU A 1 113 ? 12.699 39.087 23.757 1.00 30.64 113 GLU A O 1
ATOM 885 N N . GLU A 1 114 ? 14.510 37.796 23.276 1.00 31.86 114 GLU A N 1
ATOM 886 C CA . GLU A 1 114 ? 15.196 37.434 24.533 1.00 31.86 114 GLU A CA 1
ATOM 887 C C . GLU A 1 114 ? 14.489 37.468 25.904 1.00 31.86 114 GLU A C 1
ATOM 889 O O . GLU A 1 114 ? 14.016 38.485 26.391 1.00 31.86 114 GLU A O 1
ATOM 894 N N . THR A 1 115 ? 14.667 36.382 26.667 1.00 26.95 115 THR A N 1
ATOM 895 C CA . THR A 1 115 ? 15.473 36.406 27.909 1.00 26.95 115 THR A CA 1
ATOM 896 C C . THR A 1 115 ? 15.858 34.980 28.316 1.00 26.95 115 THR A C 1
ATOM 898 O O . THR A 1 115 ? 15.057 34.051 28.245 1.00 26.95 115 THR A O 1
ATOM 901 N N . GLY A 1 116 ? 17.124 34.802 28.699 1.00 25.92 116 GLY A N 1
ATOM 902 C CA . GLY A 1 116 ? 17.706 33.506 29.038 1.00 25.92 116 GLY A CA 1
ATOM 903 C C . GLY A 1 116 ? 17.336 32.968 30.419 1.00 25.92 116 GLY A C 1
ATOM 904 O O . GLY A 1 116 ? 16.766 33.673 31.239 1.00 25.92 116 GLY A O 1
ATOM 905 N N . ILE A 1 117 ? 17.746 31.722 30.667 1.00 29.27 117 ILE A N 1
ATOM 906 C CA . ILE A 1 117 ? 18.245 31.198 31.946 1.00 29.27 117 ILE A CA 1
ATOM 907 C C . ILE A 1 117 ? 19.035 29.922 31.626 1.00 29.27 117 ILE A C 1
ATOM 909 O O . ILE A 1 117 ? 18.537 28.975 31.025 1.00 29.27 117 ILE A O 1
ATOM 913 N N . THR A 1 118 ? 20.296 29.930 32.036 1.00 24.78 118 THR A N 1
ATOM 914 C CA . THR A 1 118 ? 21.186 28.780 32.153 1.00 24.78 118 THR A CA 1
ATOM 915 C C . THR A 1 118 ? 20.807 27.953 33.381 1.00 24.78 118 THR A C 1
ATOM 917 O O . THR A 1 118 ? 20.669 28.495 34.478 1.00 24.78 118 THR A O 1
ATOM 920 N N . SER A 1 119 ? 20.712 26.632 33.235 1.00 30.98 119 SER A N 1
ATOM 921 C CA . SER A 1 119 ? 21.011 25.696 34.323 1.00 30.98 119 SER A CA 1
ATOM 922 C C . SER A 1 119 ? 21.373 24.316 33.789 1.00 30.98 119 SER A C 1
ATOM 924 O O . SER A 1 119 ? 20.849 23.837 32.789 1.00 30.98 119 SER A O 1
ATOM 926 N N . GLU A 1 120 ? 22.353 23.757 34.479 1.00 31.30 120 GLU A N 1
ATOM 927 C CA . GLU A 1 120 ? 23.103 22.537 34.242 1.00 31.30 120 GLU A CA 1
ATOM 928 C C . GLU A 1 120 ? 22.204 21.294 34.166 1.00 31.30 120 GLU A C 1
ATOM 930 O O . GLU A 1 120 ? 21.220 21.169 34.893 1.00 31.30 120 GLU A O 1
ATOM 935 N N . THR A 1 121 ? 22.565 20.323 33.326 1.00 26.23 121 THR A N 1
ATOM 936 C CA . THR A 1 121 ? 22.084 18.945 33.477 1.00 26.23 121 THR A CA 1
ATOM 937 C C . THR A 1 121 ? 23.244 17.978 33.312 1.00 26.23 121 THR A C 1
ATOM 939 O O . THR A 1 121 ? 23.844 17.821 32.250 1.00 26.23 121 THR A O 1
ATOM 942 N N . THR A 1 122 ? 23.549 17.380 34.454 1.00 25.77 122 THR A N 1
ATOM 943 C CA . THR A 1 122 ? 24.424 16.255 34.732 1.00 25.77 122 THR A CA 1
ATOM 944 C C . THR A 1 122 ? 24.137 15.074 33.809 1.00 25.77 122 THR A C 1
ATOM 946 O O . THR A 1 122 ? 22.999 14.632 33.675 1.00 25.77 122 THR A O 1
ATOM 949 N N . GLN A 1 123 ? 25.198 14.546 33.204 1.00 31.64 123 GLN A N 1
ATOM 950 C CA . GLN A 1 123 ? 25.200 13.251 32.536 1.00 31.64 123 GLN A CA 1
ATOM 951 C C . GLN A 1 123 ? 25.083 12.146 33.588 1.00 31.64 123 GLN A C 1
ATOM 953 O O . GLN A 1 123 ? 25.972 12.000 34.427 1.00 31.64 123 GLN A O 1
ATOM 958 N N . GLU A 1 124 ? 24.025 11.342 33.511 1.00 28.69 124 GLU A N 1
ATOM 959 C CA . GLU A 1 124 ? 23.964 10.058 34.200 1.00 28.69 124 GLU A CA 1
ATOM 960 C C . GLU A 1 124 ? 23.788 8.942 33.169 1.00 28.69 124 GLU A C 1
ATOM 962 O O . GLU A 1 124 ? 22.784 8.819 32.470 1.00 28.69 124 GLU A O 1
ATOM 967 N N . VAL A 1 125 ? 24.859 8.164 33.049 1.00 31.05 125 VAL A N 1
ATOM 968 C CA . VAL A 1 125 ? 24.988 6.964 32.236 1.00 31.05 125 VAL A CA 1
ATOM 969 C C . VAL A 1 125 ? 24.156 5.870 32.893 1.00 31.05 125 VAL A C 1
ATOM 971 O O . VAL A 1 125 ? 24.522 5.387 33.962 1.00 31.05 125 VAL A O 1
ATOM 974 N N . THR A 1 126 ? 23.077 5.437 32.242 1.00 26.33 126 THR A N 1
ATOM 975 C CA . THR A 1 126 ? 22.404 4.189 32.616 1.00 26.33 126 THR A CA 1
ATOM 976 C C . THR A 1 126 ? 22.543 3.180 31.488 1.00 26.33 126 THR A C 1
ATOM 978 O O . THR A 1 126 ? 22.014 3.334 30.394 1.00 26.33 126 THR A O 1
ATOM 981 N N . LYS A 1 127 ? 23.325 2.155 31.809 1.00 34.00 127 LYS A N 1
ATOM 982 C CA . LYS A 1 127 ? 23.506 0.885 31.119 1.00 34.00 127 LYS A CA 1
ATOM 983 C C . LYS A 1 127 ? 22.139 0.221 30.914 1.00 34.00 127 LYS A C 1
ATOM 985 O O . LYS A 1 127 ? 21.488 -0.110 31.901 1.00 34.00 127 LYS A O 1
ATOM 990 N N . THR A 1 128 ? 21.722 0.021 29.668 1.00 27.28 128 THR A N 1
ATOM 991 C CA . THR A 1 128 ? 20.550 -0.803 29.351 1.00 27.28 128 THR A CA 1
ATOM 992 C C . THR A 1 128 ? 21.023 -2.113 28.750 1.00 27.28 128 THR A C 1
ATOM 994 O O . THR A 1 128 ? 21.872 -2.145 27.861 1.00 27.28 128 THR A O 1
ATOM 997 N N . GLU A 1 129 ? 20.530 -3.176 29.363 1.00 34.66 129 GLU A N 1
ATOM 998 C CA . GLU A 1 129 ? 20.798 -4.564 29.052 1.00 34.66 129 GLU A CA 1
ATOM 999 C C . GLU A 1 129 ? 20.218 -4.943 27.688 1.00 34.66 129 GLU A C 1
ATOM 1001 O O . GLU A 1 129 ? 19.206 -4.412 27.235 1.00 34.66 129 GLU A O 1
ATOM 1006 N N . ASP A 1 130 ? 20.935 -5.866 27.066 1.00 28.83 130 ASP A N 1
ATOM 1007 C CA . ASP A 1 130 ? 20.669 -6.563 25.820 1.00 28.83 130 ASP A CA 1
ATOM 1008 C C . ASP A 1 130 ? 19.269 -7.207 25.838 1.00 28.83 130 ASP A C 1
ATOM 1010 O O . ASP A 1 130 ? 19.046 -8.228 26.494 1.00 28.83 130 ASP A O 1
ATOM 1014 N N . VAL A 1 131 ? 18.303 -6.576 25.161 1.00 32.50 131 VAL A N 1
ATOM 1015 C CA . VAL A 1 131 ? 17.00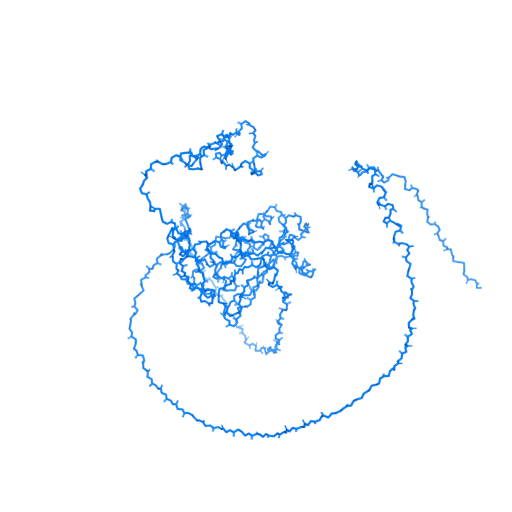0 -7.181 24.866 1.00 32.50 131 VAL A CA 1
ATOM 1016 C C . VAL A 1 131 ? 17.131 -7.872 23.521 1.00 32.50 131 VAL A C 1
ATOM 1018 O O . VAL A 1 131 ? 17.101 -7.252 22.459 1.00 32.50 131 VAL A O 1
ATOM 1021 N N . THR A 1 132 ? 17.303 -9.180 23.618 1.00 31.09 132 THR A N 1
ATOM 1022 C CA . THR A 1 132 ? 17.289 -10.133 22.520 1.00 31.09 132 THR A CA 1
ATOM 1023 C C . THR A 1 132 ? 15.954 -10.063 21.775 1.00 31.09 132 THR A C 1
ATOM 1025 O O . THR A 1 132 ? 14.883 -10.159 22.369 1.00 31.09 132 THR A O 1
ATOM 1028 N N . GLU A 1 133 ? 16.078 -9.839 20.468 1.00 37.31 133 GLU A N 1
ATOM 1029 C CA . GLU A 1 133 ? 15.133 -10.036 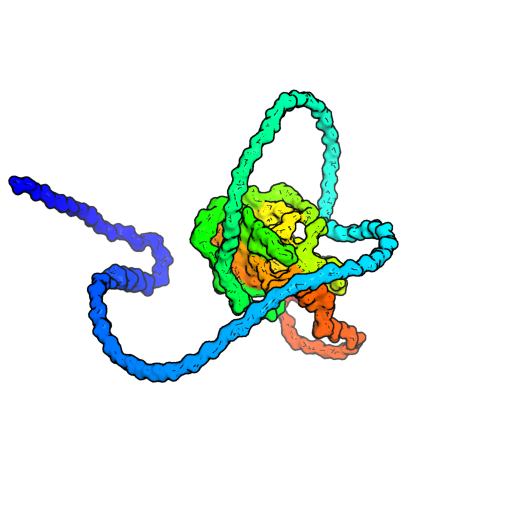19.365 1.00 37.31 133 GLU A CA 1
ATOM 1030 C C . GLU A 1 133 ? 13.713 -10.504 19.721 1.00 37.31 133 GLU A C 1
ATOM 1032 O O . GLU A 1 133 ? 13.436 -11.694 19.859 1.00 37.31 133 GLU A O 1
ATOM 1037 N N . ASN A 1 134 ? 12.774 -9.556 19.719 1.00 32.91 134 ASN A N 1
ATOM 1038 C CA . ASN A 1 134 ? 11.368 -9.849 19.466 1.00 32.91 134 ASN A CA 1
ATOM 1039 C C . ASN A 1 134 ? 11.162 -9.809 17.943 1.00 32.91 134 ASN A C 1
ATOM 1041 O O . ASN A 1 134 ? 10.851 -8.771 17.358 1.00 32.91 134 ASN A O 1
ATOM 1045 N N . THR A 1 135 ? 11.427 -10.930 17.277 1.00 34.28 135 THR A N 1
ATOM 1046 C CA . THR A 1 135 ? 10.967 -11.154 15.905 1.00 34.28 135 THR A CA 1
ATOM 1047 C C . THR A 1 135 ? 9.474 -11.455 15.977 1.00 34.28 135 THR A C 1
ATOM 1049 O O . THR A 1 135 ? 9.062 -12.601 16.140 1.00 34.28 135 THR A O 1
ATOM 1052 N N . ASP A 1 136 ? 8.657 -10.400 15.928 1.00 37.91 136 ASP A N 1
ATOM 1053 C CA . ASP A 1 136 ? 7.202 -10.517 15.878 1.00 37.91 136 ASP A CA 1
ATOM 1054 C C . ASP A 1 136 ? 6.805 -11.403 14.692 1.00 37.91 136 ASP A C 1
ATOM 1056 O O . ASP A 1 136 ? 6.924 -11.039 13.518 1.00 37.91 136 ASP A O 1
ATOM 1060 N N . SER A 1 137 ? 6.359 -12.614 15.022 1.00 39.47 137 SER A N 1
ATOM 1061 C CA . SER A 1 137 ? 5.845 -13.594 14.084 1.00 39.47 137 SER A CA 1
ATOM 1062 C C . SER A 1 137 ? 4.515 -13.094 13.531 1.00 39.47 137 SER A C 1
ATOM 1064 O O . SER A 1 137 ? 3.447 -13.378 14.079 1.00 39.47 137 SER A O 1
ATOM 1066 N N . VAL A 1 138 ? 4.572 -12.347 12.430 1.00 49.75 138 VAL A N 1
ATOM 1067 C CA . VAL A 1 138 ? 3.420 -12.175 11.545 1.00 49.75 138 VAL A CA 1
ATOM 1068 C C . VAL A 1 138 ? 2.960 -13.581 11.170 1.00 49.75 138 VAL A C 1
ATOM 1070 O O . VAL A 1 138 ? 3.775 -14.398 10.733 1.00 49.75 138 VAL A O 1
ATOM 1073 N N . ALA A 1 139 ? 1.680 -13.890 11.391 1.00 45.06 139 ALA A N 1
ATOM 1074 C CA . ALA A 1 139 ? 1.084 -15.130 10.912 1.00 45.06 139 ALA A CA 1
ATOM 1075 C C . ALA A 1 139 ? 1.498 -15.313 9.447 1.00 45.06 139 ALA A C 1
ATOM 1077 O O . ALA A 1 139 ? 1.247 -14.437 8.622 1.00 45.06 139 ALA A O 1
ATOM 1078 N N . GLN A 1 140 ? 2.219 -16.397 9.161 1.00 53.47 140 GLN A N 1
ATOM 1079 C CA . GLN A 1 140 ? 2.809 -16.667 7.857 1.00 53.47 140 GLN A CA 1
ATOM 1080 C C . GLN A 1 140 ? 1.690 -16.694 6.809 1.00 53.47 140 GLN A C 1
ATOM 1082 O O . GLN A 1 140 ? 0.976 -17.686 6.679 1.00 53.47 140 GLN A O 1
ATOM 1087 N N . PHE A 1 141 ? 1.497 -15.574 6.112 1.00 66.75 141 PHE A N 1
ATOM 1088 C CA . PHE A 1 141 ? 0.519 -15.459 5.045 1.00 66.75 141 PHE A CA 1
ATOM 1089 C C . PHE A 1 141 ? 0.958 -16.387 3.915 1.00 66.75 141 PHE A C 1
ATOM 1091 O O . PHE A 1 141 ? 2.048 -16.241 3.356 1.00 66.75 141 PHE A O 1
ATOM 1098 N N . ASP A 1 142 ? 0.134 -17.390 3.628 1.00 76.00 142 ASP A N 1
ATOM 1099 C CA . ASP A 1 142 ? 0.431 -18.353 2.582 1.00 76.00 142 ASP A CA 1
ATOM 1100 C C . ASP A 1 142 ? 0.281 -17.680 1.217 1.00 76.00 142 ASP A C 1
ATOM 1102 O O . ASP A 1 142 ? -0.827 -17.439 0.749 1.00 76.00 142 ASP A O 1
ATOM 1106 N N . LEU A 1 143 ? 1.406 -17.401 0.557 1.00 73.38 143 LEU A N 1
ATOM 1107 C CA . LEU A 1 143 ? 1.440 -16.782 -0.769 1.00 73.38 143 LEU A CA 1
ATOM 1108 C C . LEU A 1 143 ? 0.639 -17.564 -1.819 1.00 73.38 143 LEU A C 1
ATOM 1110 O O . LEU A 1 143 ? 0.224 -16.974 -2.816 1.00 73.38 143 LEU A O 1
ATOM 1114 N N . SER A 1 144 ? 0.378 -18.861 -1.600 1.00 74.94 144 SER A N 1
ATOM 1115 C CA . SER A 1 144 ? -0.428 -19.684 -2.508 1.00 74.94 144 SER A CA 1
ATOM 1116 C C . SER A 1 144 ? -1.881 -19.209 -2.634 1.00 74.94 144 SER A C 1
ATOM 1118 O O . SER A 1 144 ? -2.550 -19.526 -3.620 1.00 74.94 144 SER A O 1
ATOM 1120 N N . VAL A 1 145 ? -2.364 -18.415 -1.674 1.00 78.38 145 VAL A N 1
ATOM 1121 C CA . VAL A 1 145 ? -3.726 -17.866 -1.684 1.00 78.38 145 VAL A CA 1
ATOM 1122 C C . VAL A 1 145 ? -3.857 -16.603 -2.537 1.00 78.38 145 VAL A C 1
ATOM 1124 O O . VAL A 1 145 ? -4.982 -16.168 -2.786 1.00 78.38 145 VAL A O 1
ATOM 1127 N N . ILE A 1 146 ? -2.745 -16.009 -2.996 1.00 86.81 146 ILE A N 1
ATOM 1128 C CA . ILE A 1 146 ? -2.774 -14.858 -3.905 1.00 86.81 146 ILE A CA 1
ATOM 1129 C C . ILE A 1 146 ? -3.201 -15.346 -5.297 1.00 86.81 146 ILE A C 1
ATOM 1131 O O . ILE A 1 146 ? -2.506 -16.165 -5.904 1.00 86.81 146 ILE A O 1
ATOM 1135 N N . PRO A 1 147 ? -4.311 -14.834 -5.860 1.00 88.00 147 PRO A N 1
ATOM 1136 C CA . PRO A 1 147 ? -4.705 -15.189 -7.215 1.00 88.00 147 PRO A CA 1
ATOM 1137 C C . PRO A 1 147 ? -3.646 -14.754 -8.234 1.00 88.00 147 PRO A C 1
ATOM 1139 O O . PRO A 1 147 ? -3.006 -13.715 -8.082 1.00 88.00 147 PRO A O 1
ATOM 1142 N N . VAL A 1 148 ? -3.491 -15.504 -9.324 1.00 90.12 148 VAL A N 1
ATOM 1143 C CA . VAL A 1 148 ? -2.642 -15.068 -10.443 1.00 90.12 148 VAL A CA 1
ATOM 1144 C C . VAL A 1 148 ? -3.219 -13.785 -11.048 1.00 90.12 148 VAL A C 1
ATOM 1146 O O . VAL A 1 148 ? -4.439 -13.627 -11.149 1.00 90.12 148 VAL A O 1
ATOM 1149 N N . TYR A 1 149 ? -2.349 -12.867 -11.466 1.00 91.94 149 TYR A N 1
ATOM 1150 C CA . TYR A 1 149 ? -2.767 -11.640 -12.136 1.00 91.94 149 TYR A CA 1
ATOM 1151 C C . TYR A 1 149 ? -3.551 -11.948 -13.423 1.00 91.94 149 TYR A C 1
ATOM 1153 O O . TYR A 1 149 ? -3.106 -12.704 -14.283 1.00 91.94 149 TYR A O 1
ATOM 1161 N N . THR A 1 150 ? -4.730 -11.340 -13.558 1.00 92.38 150 THR A N 1
ATOM 1162 C CA . THR A 1 150 ? -5.661 -11.554 -14.687 1.00 92.38 150 THR A CA 1
ATOM 1163 C C . THR A 1 150 ? -6.038 -10.250 -15.398 1.00 92.38 150 THR A C 1
ATOM 1165 O O . THR A 1 150 ? -7.077 -10.174 -16.053 1.00 92.38 150 THR A O 1
ATOM 1168 N N . GLY A 1 151 ? -5.219 -9.201 -15.260 1.00 93.38 151 GLY A N 1
ATOM 1169 C CA . GLY A 1 151 ? -5.485 -7.887 -15.861 1.00 93.38 151 GLY A CA 1
ATOM 1170 C C . GLY A 1 151 ? -6.242 -6.903 -14.961 1.00 93.38 151 GLY A C 1
ATOM 1171 O O . GLY A 1 151 ? -6.626 -5.832 -15.420 1.00 93.38 151 GLY A O 1
ATOM 1172 N N . LYS A 1 152 ? -6.476 -7.242 -13.686 1.00 96.06 152 LYS A N 1
ATOM 1173 C CA . LYS A 1 152 ? -7.107 -6.357 -12.689 1.00 96.06 152 LYS A CA 1
ATOM 1174 C C . LYS A 1 152 ? -6.086 -5.892 -11.658 1.00 96.06 152 LYS A C 1
ATOM 1176 O O . LYS A 1 152 ? -5.294 -6.705 -11.196 1.00 96.06 152 LYS A O 1
ATOM 1181 N N . ALA A 1 153 ? -6.154 -4.623 -11.255 1.00 97.31 153 ALA A N 1
ATOM 1182 C CA . ALA A 1 153 ? -5.226 -4.018 -10.294 1.00 97.31 153 ALA A CA 1
ATOM 1183 C C . ALA A 1 153 ? -5.154 -4.744 -8.942 1.00 97.31 153 ALA A C 1
ATOM 1185 O O . ALA A 1 153 ? -4.122 -4.701 -8.278 1.00 97.31 153 ALA A O 1
ATOM 1186 N N . TYR A 1 154 ? -6.227 -5.432 -8.547 1.00 98.19 154 TYR A N 1
ATOM 1187 C CA . TYR A 1 154 ? -6.301 -6.165 -7.292 1.00 98.19 154 TYR A CA 1
ATOM 1188 C C . TYR A 1 154 ? -7.206 -7.399 -7.390 1.00 98.19 154 TYR A C 1
ATOM 1190 O O . TYR A 1 154 ? -8.020 -7.532 -8.313 1.00 98.19 154 TYR A O 1
ATOM 1198 N N . ALA A 1 155 ? -7.092 -8.276 -6.396 1.00 96.75 155 ALA A N 1
ATOM 1199 C CA . ALA A 1 155 ? -7.989 -9.402 -6.169 1.00 96.75 155 ALA A CA 1
ATOM 1200 C C . ALA A 1 155 ? -8.330 -9.533 -4.677 1.00 96.75 155 ALA A C 1
ATOM 1202 O O . ALA A 1 155 ? -7.503 -9.236 -3.821 1.00 96.75 155 ALA A O 1
ATOM 1203 N N . ALA A 1 156 ? -9.547 -9.983 -4.365 1.00 96.06 156 ALA A N 1
ATOM 1204 C CA . ALA A 1 156 ? -9.918 -10.312 -2.991 1.00 96.06 156 ALA A CA 1
ATOM 1205 C C . ALA A 1 156 ? -9.194 -11.583 -2.528 1.00 96.06 156 ALA A C 1
ATOM 1207 O O . ALA A 1 156 ? -9.012 -12.522 -3.307 1.00 96.06 156 ALA A O 1
ATOM 1208 N N . VAL A 1 157 ? -8.824 -11.609 -1.252 1.00 92.38 157 VAL A N 1
ATOM 1209 C CA . VAL A 1 157 ? -8.136 -12.710 -0.577 1.00 92.38 157 VAL A CA 1
ATOM 1210 C C . VAL A 1 157 ? -8.937 -13.101 0.663 1.00 92.38 157 VAL A C 1
ATOM 1212 O O . VAL A 1 157 ? -9.599 -12.256 1.260 1.00 92.38 157 VAL A O 1
ATOM 1215 N N . ASN A 1 158 ? -8.903 -14.381 1.047 1.00 93.12 158 ASN A N 1
ATOM 1216 C CA . ASN A 1 158 ? -9.569 -14.884 2.257 1.00 93.12 158 ASN A CA 1
ATOM 1217 C C . ASN A 1 158 ? -11.063 -14.509 2.336 1.00 93.12 158 ASN A C 1
ATOM 1219 O O . ASN A 1 158 ? -11.553 -14.027 3.359 1.00 93.12 158 ASN A O 1
ATOM 1223 N N . ASP A 1 159 ? -11.778 -14.639 1.215 1.00 93.69 159 ASP A N 1
ATOM 1224 C CA . ASP A 1 159 ? -13.177 -14.211 1.083 1.00 93.69 159 ASP A CA 1
ATOM 1225 C C . ASP A 1 159 ? -13.414 -12.753 1.527 1.00 93.69 159 ASP A C 1
ATOM 1227 O O . ASP A 1 159 ? -14.473 -12.409 2.052 1.00 93.69 159 ASP A O 1
ATOM 1231 N N . ASN A 1 160 ? -12.412 -11.893 1.305 1.00 96.06 160 ASN A N 1
ATOM 1232 C CA . ASN A 1 160 ? -12.370 -10.486 1.694 1.00 96.06 160 ASN A CA 1
ATOM 1233 C C . ASN A 1 160 ? -12.363 -10.244 3.221 1.00 96.06 160 ASN A C 1
ATOM 1235 O O . ASN A 1 160 ? -12.687 -9.146 3.670 1.00 96.06 160 ASN A O 1
ATOM 1239 N N . ASN A 1 161 ? -11.988 -11.246 4.023 1.00 95.69 161 ASN A N 1
ATOM 1240 C CA . ASN A 1 161 ? -11.886 -11.137 5.479 1.00 95.69 161 ASN A CA 1
ATOM 1241 C C . ASN A 1 161 ? -10.428 -10.927 5.919 1.00 95.69 161 ASN A C 1
ATOM 1243 O O . ASN A 1 161 ? -9.562 -11.721 5.541 1.00 95.69 161 ASN A O 1
ATOM 1247 N N . PRO A 1 162 ? -10.122 -9.908 6.737 1.00 96.44 162 PRO A N 1
ATOM 1248 C CA . PRO A 1 162 ? -8.797 -9.730 7.328 1.00 96.44 162 PRO A CA 1
ATOM 1249 C C . PRO A 1 162 ? -8.355 -10.895 8.216 1.00 96.44 162 PRO A C 1
ATOM 1251 O O . PRO A 1 162 ? -9.180 -11.589 8.811 1.00 96.44 162 PRO A O 1
ATOM 1254 N N . PHE A 1 163 ? -7.045 -11.040 8.381 1.00 94.88 163 PHE A N 1
ATOM 1255 C CA . PHE A 1 163 ? -6.394 -11.971 9.303 1.00 94.88 163 PHE A CA 1
ATOM 1256 C C . PHE A 1 163 ? -6.089 -11.332 10.666 1.00 94.88 163 PHE A C 1
ATOM 1258 O O . PHE A 1 163 ? -5.157 -11.750 11.351 1.00 94.88 163 PHE A O 1
ATOM 1265 N N . PHE A 1 164 ? -6.814 -10.280 11.054 1.00 96.50 164 PHE A N 1
ATOM 1266 C CA . PHE A 1 164 ? -6.615 -9.648 12.356 1.00 96.50 164 PHE A CA 1
ATOM 1267 C C . PHE A 1 164 ? -6.945 -10.612 13.489 1.00 96.50 164 PHE A C 1
ATOM 1269 O O . PHE A 1 164 ? -7.983 -11.279 13.485 1.00 96.50 164 PHE A O 1
ATOM 1276 N N . THR A 1 165 ? -6.067 -10.649 14.480 1.00 95.06 165 THR A N 1
ATOM 1277 C CA . THR A 1 165 ? -6.317 -11.360 15.730 1.00 95.06 165 THR A CA 1
ATOM 1278 C C . THR A 1 165 ? -7.279 -10.568 16.613 1.00 95.06 165 THR A C 1
ATOM 1280 O O . THR A 1 165 ? -7.387 -9.344 16.509 1.00 95.06 165 THR A O 1
ATOM 1283 N N . ASP A 1 166 ? -7.940 -11.252 17.548 1.00 93.44 166 ASP A N 1
ATOM 1284 C CA . ASP A 1 166 ? -8.771 -10.574 18.548 1.00 93.44 166 ASP A CA 1
ATOM 1285 C C . ASP A 1 166 ? -7.949 -9.555 19.352 1.00 93.44 166 ASP A C 1
ATOM 1287 O O . ASP A 1 166 ? -8.432 -8.466 19.636 1.00 93.44 166 ASP A O 1
ATOM 1291 N N . ALA A 1 167 ? -6.686 -9.862 19.669 1.00 94.88 167 ALA A N 1
ATOM 1292 C CA . ALA A 1 167 ? -5.804 -8.952 20.400 1.00 94.88 167 ALA A CA 1
ATOM 1293 C C . ALA A 1 167 ? -5.549 -7.640 19.637 1.00 94.88 167 ALA A C 1
ATOM 1295 O O . ALA A 1 167 ? -5.651 -6.566 20.230 1.00 94.88 167 ALA A O 1
ATOM 1296 N N . GLU A 1 168 ? -5.284 -7.717 18.328 1.00 96.31 168 GLU A N 1
ATOM 1297 C CA . GLU A 1 168 ? -5.121 -6.532 17.477 1.00 96.31 168 GLU A CA 1
ATOM 1298 C C . GLU A 1 168 ? -6.410 -5.700 17.437 1.00 96.31 168 GLU A C 1
ATOM 1300 O O . GLU A 1 168 ? -6.369 -4.483 17.625 1.00 96.31 168 GLU A O 1
ATOM 1305 N N . LEU A 1 169 ? -7.569 -6.351 17.290 1.00 95.75 169 LEU A N 1
ATOM 1306 C CA . LEU A 1 169 ? -8.869 -5.672 17.297 1.00 95.75 169 LEU A CA 1
ATOM 1307 C C . LEU A 1 169 ? -9.176 -5.001 18.640 1.00 95.75 169 LEU A C 1
ATOM 1309 O O . LEU A 1 169 ? -9.726 -3.902 18.655 1.00 95.75 169 LEU A O 1
ATOM 1313 N N . LEU A 1 170 ? -8.801 -5.624 19.763 1.00 93.94 170 LEU A N 1
ATOM 1314 C CA . LEU A 1 170 ? -8.934 -5.012 21.086 1.00 93.94 170 LEU A CA 1
ATOM 1315 C C . LEU A 1 170 ? -8.051 -3.764 21.227 1.00 93.94 170 LEU A C 1
ATOM 1317 O O . LEU A 1 170 ? -8.490 -2.785 21.825 1.00 93.94 170 LEU A O 1
ATOM 1321 N N . SER A 1 171 ? -6.828 -3.779 20.686 1.00 94.75 171 SER A N 1
ATOM 1322 C CA . SER A 1 171 ? -5.938 -2.608 20.721 1.00 94.75 171 SER A CA 1
ATOM 1323 C C . SER A 1 171 ? -6.360 -1.482 19.772 1.00 94.75 171 SER A C 1
ATOM 1325 O O . SER A 1 171 ? -5.970 -0.334 19.971 1.00 94.75 171 SER A O 1
ATOM 1327 N N . ALA A 1 172 ? -7.190 -1.782 18.771 1.00 97.12 172 ALA A N 1
ATOM 1328 C CA . ALA A 1 172 ? -7.590 -0.835 17.737 1.00 97.12 172 ALA A CA 1
ATOM 1329 C C . ALA A 1 172 ? -8.658 0.183 18.177 1.00 97.12 172 ALA A C 1
ATOM 1331 O O . ALA A 1 172 ? -9.014 1.053 17.390 1.00 97.12 172 ALA A O 1
ATOM 1332 N N . SER A 1 173 ? -9.148 0.145 19.423 1.00 92.25 173 SER A N 1
ATOM 1333 C CA . SER A 1 173 ? -10.088 1.159 19.941 1.00 92.25 173 SER A CA 1
ATOM 1334 C C . SER A 1 173 ? -9.471 2.549 20.154 1.00 92.25 173 SER A C 1
ATOM 1336 O O . SER A 1 173 ? -10.165 3.483 20.548 1.00 92.25 173 SER A O 1
ATOM 1338 N N . THR A 1 174 ? -8.156 2.663 19.982 1.00 96.75 174 THR A N 1
ATOM 1339 C CA . THR A 1 174 ? -7.402 3.914 20.049 1.00 96.75 174 THR A CA 1
ATOM 1340 C C . THR A 1 174 ? -6.489 4.005 18.844 1.00 96.75 174 THR A C 1
ATOM 1342 O O . THR A 1 174 ? -5.910 2.991 18.451 1.00 96.75 174 THR A O 1
ATOM 1345 N N . SER A 1 175 ? -6.321 5.210 18.309 1.00 98.50 175 SER A N 1
ATOM 1346 C CA . SER A 1 175 ? -5.428 5.454 17.185 1.00 98.50 175 SER A CA 1
ATOM 1347 C C . SER A 1 175 ? -3.975 5.119 17.500 1.00 98.50 175 SER A C 1
ATOM 1349 O O . SER A 1 175 ? -3.458 5.435 18.574 1.00 98.50 175 SER A O 1
ATOM 1351 N N . TYR A 1 176 ? -3.311 4.482 16.542 1.00 98.50 176 TYR A N 1
ATOM 1352 C CA . TYR A 1 176 ? -1.872 4.240 16.555 1.00 98.50 176 TYR A CA 1
ATOM 1353 C C . TYR A 1 176 ? -1.384 3.964 15.139 1.00 98.50 176 TYR A C 1
ATOM 1355 O O . TYR A 1 176 ? -2.166 3.604 14.262 1.00 98.50 176 TYR A O 1
ATOM 1363 N N . GLU A 1 177 ? -0.074 4.042 14.945 1.00 98.12 177 GLU A N 1
ATOM 1364 C CA . GLU A 1 177 ? 0.610 3.583 13.744 1.00 98.12 177 GLU A CA 1
ATOM 1365 C C . GLU A 1 177 ? 1.918 2.883 14.120 1.00 98.12 177 GLU A C 1
ATOM 1367 O O . GLU A 1 177 ? 2.547 3.191 15.135 1.00 98.12 177 GLU A O 1
ATOM 1372 N N . SER A 1 178 ? 2.313 1.900 13.321 1.00 98.31 178 SER A N 1
ATOM 1373 C CA . SER A 1 178 ? 3.548 1.148 13.490 1.00 98.31 178 SER A CA 1
ATOM 1374 C C . SER A 1 178 ? 4.091 0.734 12.130 1.00 98.31 178 SER A C 1
ATOM 1376 O O . SER A 1 178 ? 3.359 0.239 11.270 1.00 98.31 178 SER A O 1
ATOM 1378 N N . TYR A 1 179 ? 5.396 0.924 11.960 1.00 98.56 179 TYR A N 1
ATOM 1379 C CA . TYR A 1 179 ? 6.132 0.635 10.737 1.00 98.56 179 TYR A CA 1
ATOM 1380 C C . TYR A 1 179 ? 7.293 -0.294 11.072 1.00 98.56 179 TYR A C 1
ATOM 1382 O O . TYR A 1 179 ? 8.186 0.074 11.847 1.00 98.56 179 TYR A O 1
ATOM 1390 N N . ALA A 1 180 ? 7.297 -1.492 10.489 1.00 98.44 180 ALA A N 1
ATOM 1391 C CA . ALA A 1 180 ? 8.390 -2.436 10.668 1.00 98.44 180 ALA A CA 1
ATOM 1392 C C . ALA A 1 180 ? 9.724 -1.839 10.195 1.00 98.44 180 ALA A C 1
ATOM 1394 O O . ALA A 1 180 ? 9.786 -1.006 9.288 1.00 98.44 180 ALA A O 1
ATOM 1395 N N . ASN A 1 181 ? 10.820 -2.287 10.809 1.00 98.50 181 ASN A N 1
ATOM 1396 C CA . ASN A 1 181 ? 12.150 -1.951 10.318 1.00 98.50 181 ASN A CA 1
ATOM 1397 C C . ASN A 1 181 ? 12.336 -2.457 8.886 1.00 98.50 181 ASN A C 1
ATOM 1399 O O . ASN A 1 181 ? 11.720 -3.439 8.473 1.00 98.50 181 ASN A O 1
ATOM 1403 N N . LEU A 1 182 ? 13.215 -1.777 8.151 1.00 98.62 182 LEU A N 1
ATOM 1404 C CA . LEU A 1 182 ? 13.685 -2.303 6.881 1.00 98.62 182 LEU A CA 1
ATOM 1405 C C . LEU A 1 182 ? 14.413 -3.626 7.128 1.00 98.62 182 LEU A C 1
ATOM 1407 O O . LEU A 1 182 ? 15.125 -3.754 8.128 1.00 98.62 182 LEU A O 1
ATOM 1411 N N . ASP A 1 183 ? 14.243 -4.587 6.228 1.00 98.25 183 ASP A N 1
ATOM 1412 C CA . ASP A 1 183 ? 15.015 -5.826 6.279 1.00 98.25 183 ASP A CA 1
ATOM 1413 C C . ASP A 1 183 ? 16.465 -5.627 5.795 1.00 98.25 183 ASP A C 1
ATOM 1415 O O . ASP A 1 183 ? 16.881 -4.524 5.431 1.00 98.25 183 ASP A O 1
ATOM 1419 N N . GLU A 1 184 ? 17.254 -6.703 5.773 1.00 98.19 184 GLU A N 1
ATOM 1420 C CA . GLU A 1 184 ? 18.671 -6.671 5.376 1.00 98.19 184 GLU A CA 1
ATOM 1421 C C . GLU A 1 184 ? 18.907 -6.204 3.928 1.00 98.19 184 GLU A C 1
ATOM 1423 O O . GLU A 1 184 ? 20.010 -5.777 3.587 1.00 98.19 184 GLU A O 1
ATOM 1428 N N . LEU A 1 185 ? 17.878 -6.252 3.073 1.00 98.31 185 LEU A N 1
ATOM 1429 C CA . LEU A 1 185 ? 17.920 -5.760 1.694 1.00 98.31 185 LEU A CA 1
ATOM 1430 C C . LEU A 1 185 ? 17.384 -4.321 1.573 1.00 98.31 185 LEU A C 1
ATOM 1432 O O . LEU A 1 185 ? 17.236 -3.805 0.461 1.00 98.31 185 LEU A O 1
ATOM 1436 N N . GLY A 1 186 ? 17.091 -3.665 2.700 1.00 98.38 186 GLY A N 1
ATOM 1437 C CA . GLY A 1 186 ? 16.537 -2.315 2.752 1.00 98.38 186 GLY A CA 1
ATOM 1438 C C . GLY A 1 186 ? 15.060 -2.245 2.357 1.00 98.38 186 GLY A C 1
ATOM 1439 O O . GLY A 1 186 ? 14.592 -1.178 1.954 1.00 98.38 186 GLY A O 1
ATOM 1440 N N . ARG A 1 187 ? 14.329 -3.364 2.418 1.00 98.75 187 ARG A N 1
ATOM 1441 C CA . ARG A 1 187 ? 12.926 -3.453 1.988 1.00 98.75 187 ARG A CA 1
ATOM 1442 C C . ARG A 1 187 ? 11.994 -3.152 3.154 1.00 98.75 187 ARG A C 1
ATOM 1444 O O . ARG A 1 187 ? 12.263 -3.562 4.279 1.00 98.75 187 ARG A O 1
ATOM 1451 N N . CYS A 1 188 ? 10.890 -2.455 2.889 1.00 98.69 188 CYS A N 1
ATOM 1452 C CA . CYS A 1 188 ? 9.878 -2.197 3.915 1.00 98.69 188 CYS A CA 1
ATOM 1453 C C . CYS A 1 188 ? 9.227 -3.502 4.386 1.00 98.69 188 CYS A C 1
ATOM 1455 O O . CYS A 1 188 ? 8.926 -4.373 3.570 1.00 98.69 188 CYS A O 1
ATOM 1457 N N . GLY A 1 189 ? 8.975 -3.603 5.690 1.00 98.12 189 GLY A N 1
ATOM 1458 C CA . GLY A 1 189 ? 8.144 -4.652 6.270 1.00 98.12 189 GLY A CA 1
ATOM 1459 C C . GLY A 1 189 ? 6.679 -4.228 6.406 1.00 98.12 189 GLY A C 1
ATOM 1460 O O . GLY A 1 189 ? 6.202 -3.311 5.737 1.00 98.12 189 GLY A O 1
ATOM 1461 N N . VAL A 1 190 ? 5.956 -4.911 7.293 1.00 98.19 190 VAL A N 1
ATOM 1462 C CA . VAL A 1 190 ? 4.541 -4.635 7.574 1.00 98.19 190 VAL A CA 1
ATOM 1463 C C . VAL A 1 190 ? 4.356 -3.238 8.163 1.00 98.19 190 VAL A C 1
ATOM 1465 O O . VAL A 1 190 ? 5.102 -2.822 9.049 1.00 98.19 190 VAL A O 1
ATOM 1468 N N . SER A 1 191 ? 3.325 -2.539 7.693 1.00 98.69 191 SER A N 1
ATOM 1469 C CA . SER A 1 191 ? 2.827 -1.304 8.301 1.00 98.69 191 SER A CA 1
ATOM 1470 C C . SER A 1 191 ? 1.404 -1.528 8.800 1.00 98.69 191 SER A C 1
ATOM 1472 O O . SER A 1 191 ? 0.588 -2.114 8.088 1.00 98.69 191 SER A O 1
ATOM 1474 N N . ILE A 1 192 ? 1.097 -1.089 10.017 1.00 98.69 192 ILE A N 1
ATOM 1475 C CA . ILE A 1 192 ? -0.231 -1.225 10.625 1.00 98.69 192 ILE A CA 1
ATOM 1476 C C . ILE A 1 192 ? -0.626 0.069 11.328 1.00 98.69 192 ILE A C 1
ATOM 1478 O O . ILE A 1 192 ? 0.200 0.694 11.988 1.00 98.69 192 ILE A O 1
ATOM 1482 N N . ALA A 1 193 ? -1.890 0.456 11.218 1.00 98.75 193 ALA A N 1
ATOM 1483 C CA . ALA A 1 193 ? -2.459 1.566 11.961 1.00 98.75 193 ALA A CA 1
ATOM 1484 C C . ALA A 1 193 ? -3.880 1.242 12.419 1.00 98.75 193 ALA A C 1
ATOM 1486 O O . ALA A 1 193 ? -4.638 0.606 11.689 1.00 98.75 193 ALA A O 1
ATOM 1487 N N . SER A 1 194 ? -4.255 1.718 13.603 1.00 98.75 194 SER A N 1
ATOM 1488 C CA . SER A 1 194 ? -5.660 2.001 13.877 1.00 98.75 194 SER A CA 1
ATOM 1489 C C . SER A 1 194 ? -5.907 3.447 13.475 1.00 98.75 194 SER A C 1
ATOM 1491 O O . SER A 1 194 ? -5.443 4.372 14.139 1.00 98.75 194 SER A O 1
ATOM 1493 N N . VAL A 1 195 ? -6.551 3.638 12.329 1.00 98.88 195 VAL A N 1
ATOM 1494 C CA . VAL A 1 195 ? -6.777 4.956 11.742 1.00 98.88 195 VAL A CA 1
ATOM 1495 C C . VAL A 1 195 ? -7.996 5.584 12.396 1.00 98.88 195 VAL A C 1
ATOM 1497 O O . VAL A 1 195 ? -9.114 5.148 12.136 1.00 98.88 195 VAL A O 1
ATOM 1500 N N . GLY A 1 196 ? -7.774 6.606 13.217 1.00 98.69 196 GLY A N 1
ATOM 1501 C CA . GLY A 1 196 ? -8.799 7.522 13.714 1.00 98.69 196 GLY A CA 1
ATOM 1502 C C . GLY A 1 196 ? -8.530 8.957 13.260 1.00 98.69 196 GLY A C 1
ATOM 1503 O O . GLY A 1 196 ? -7.463 9.280 12.734 1.00 98.69 196 GLY A O 1
ATOM 1504 N N . GLN A 1 197 ? -9.514 9.839 13.446 1.00 98.25 197 GLN A N 1
ATOM 1505 C CA . GLN A 1 197 ? -9.454 11.216 12.942 1.00 98.25 197 GLN A CA 1
ATOM 1506 C C . GLN A 1 197 ? -8.311 12.046 13.562 1.00 98.25 197 GLN A C 1
ATOM 1508 O O . GLN A 1 197 ? -7.855 13.008 12.949 1.00 98.25 197 GLN A O 1
ATOM 1513 N N . ASP A 1 198 ? -7.839 11.679 14.753 1.00 98.00 198 ASP A N 1
ATOM 1514 C CA . ASP A 1 198 ? -6.771 12.355 15.496 1.00 98.00 198 ASP A CA 1
ATOM 1515 C C . ASP A 1 198 ? -5.365 12.144 14.917 1.00 98.00 198 ASP A C 1
ATOM 1517 O O . ASP A 1 198 ? -4.497 12.982 15.159 1.00 98.00 198 ASP A O 1
ATOM 1521 N N . ILE A 1 199 ? -5.151 11.081 14.131 1.00 98.00 199 ILE A N 1
ATOM 1522 C CA . ILE A 1 199 ? -3.882 10.842 13.422 1.00 98.00 199 ILE A CA 1
ATOM 1523 C C . ILE A 1 199 ? -3.960 11.170 11.926 1.00 98.00 199 ILE A C 1
ATOM 1525 O O . ILE A 1 199 ? -2.954 11.112 11.230 1.00 98.00 199 ILE A O 1
ATOM 1529 N N . MET A 1 200 ? -5.129 11.554 11.408 1.00 98.62 200 MET A N 1
ATOM 1530 C CA . MET A 1 200 ? -5.244 12.037 10.029 1.00 98.62 200 MET A CA 1
ATOM 1531 C C . MET A 1 200 ? -4.552 13.404 9.863 1.00 98.62 200 MET A C 1
ATOM 1533 O O . MET A 1 200 ? -4.517 14.206 10.801 1.00 98.62 200 MET A O 1
ATOM 1537 N N . PRO A 1 201 ? -4.032 13.731 8.665 1.00 97.62 201 PRO A N 1
ATOM 1538 C CA . PRO A 1 201 ? -3.311 14.978 8.448 1.00 97.62 201 PRO A CA 1
ATOM 1539 C C . PRO A 1 201 ? -4.197 16.209 8.647 1.00 97.62 201 PRO A C 1
ATOM 1541 O O . PRO A 1 201 ? -5.287 16.321 8.082 1.00 97.62 201 PRO A O 1
ATOM 1544 N N . THR A 1 202 ? -3.665 17.185 9.376 1.00 95.81 202 THR A N 1
ATOM 1545 C CA . THR A 1 202 ? -4.224 18.540 9.505 1.00 95.81 202 THR A CA 1
ATOM 1546 C C . THR A 1 202 ? -3.535 19.550 8.582 1.00 95.81 202 THR A C 1
ATOM 1548 O O . THR A 1 202 ? -4.013 20.672 8.419 1.00 95.81 202 THR A O 1
ATOM 1551 N N . GLU A 1 203 ? -2.435 19.143 7.945 1.00 95.38 203 GLU A N 1
ATOM 1552 C CA . GLU A 1 203 ? -1.598 19.965 7.074 1.00 95.38 203 GLU A CA 1
ATOM 1553 C C . GLU A 1 203 ? -1.518 19.393 5.653 1.00 95.38 203 GLU A C 1
ATOM 1555 O O . GLU A 1 203 ? -1.941 18.269 5.370 1.00 95.38 203 GLU A O 1
ATOM 1560 N N . LYS A 1 204 ? -0.970 20.185 4.725 1.00 96.44 204 LYS A N 1
ATOM 1561 C CA . LYS A 1 204 ? -0.699 19.724 3.360 1.00 96.44 204 LYS A CA 1
ATOM 1562 C C . LYS A 1 204 ? 0.462 18.727 3.356 1.00 96.44 204 LYS A C 1
ATOM 1564 O O . LYS A 1 204 ? 1.396 18.839 4.144 1.00 96.44 204 LYS A O 1
ATOM 1569 N N . ARG A 1 205 ? 0.423 17.786 2.411 1.00 96.81 205 ARG A N 1
ATOM 1570 C CA . ARG A 1 205 ? 1.493 16.806 2.201 1.00 96.81 205 ARG A CA 1
ATOM 1571 C C . ARG A 1 205 ? 2.815 17.504 1.875 1.00 96.81 205 ARG A C 1
ATOM 1573 O O . ARG A 1 205 ? 2.857 18.407 1.041 1.00 96.81 205 ARG A O 1
ATOM 1580 N N . GLY A 1 206 ? 3.882 17.060 2.526 1.00 96.56 206 GLY A N 1
ATOM 1581 C CA . GLY A 1 206 ? 5.250 17.504 2.286 1.00 96.56 206 GLY A CA 1
ATOM 1582 C C . GLY A 1 206 ? 5.953 16.708 1.183 1.00 96.56 206 GLY A C 1
ATOM 1583 O O . GLY A 1 206 ? 5.435 15.728 0.646 1.00 96.56 206 GLY A O 1
ATOM 1584 N N . SER A 1 207 ? 7.177 17.122 0.850 1.00 96.50 207 SER A N 1
ATOM 1585 C CA . SER A 1 207 ? 7.997 16.427 -0.148 1.00 96.50 207 SER A CA 1
ATOM 1586 C C . SER A 1 207 ? 8.532 15.096 0.378 1.00 96.50 207 SER A C 1
ATOM 1588 O O . SER A 1 207 ? 9.013 15.001 1.506 1.00 96.50 207 SER A O 1
ATOM 1590 N N . ILE A 1 208 ? 8.510 14.079 -0.484 1.00 97.62 208 ILE A N 1
ATOM 1591 C CA . ILE A 1 208 ? 9.056 12.739 -0.216 1.00 97.62 208 ILE A CA 1
ATOM 1592 C C . ILE A 1 208 ? 10.179 12.351 -1.187 1.00 97.62 208 ILE A C 1
ATOM 1594 O O . ILE A 1 208 ? 10.666 11.222 -1.165 1.00 97.62 208 ILE A O 1
ATOM 1598 N N . GLY A 1 209 ? 10.606 13.277 -2.054 1.00 96.00 209 GLY A N 1
ATOM 1599 C CA . GLY A 1 209 ? 11.527 13.002 -3.162 1.00 96.00 209 GLY A CA 1
ATOM 1600 C C . GLY A 1 209 ? 12.913 12.492 -2.743 1.00 96.00 209 GLY A C 1
ATOM 1601 O O . GLY A 1 209 ? 13.584 11.813 -3.522 1.00 96.00 209 GLY A O 1
ATOM 1602 N N . SER A 1 210 ? 13.340 12.770 -1.511 1.00 96.75 210 SER A N 1
ATOM 1603 C CA . SER A 1 210 ? 14.627 12.315 -0.971 1.00 96.75 210 SER A CA 1
ATOM 1604 C C . SER A 1 210 ? 14.682 10.805 -0.722 1.00 96.75 210 SER A C 1
ATOM 1606 O O . SER A 1 210 ? 15.767 10.225 -0.767 1.00 96.75 210 SER A O 1
ATOM 1608 N N . VAL A 1 211 ? 13.536 10.155 -0.496 1.00 98.06 211 VAL A N 1
ATOM 1609 C CA . VAL A 1 211 ? 13.479 8.719 -0.207 1.00 98.06 211 VAL A CA 1
ATOM 1610 C C . VAL A 1 211 ? 13.655 7.924 -1.495 1.00 98.06 211 VAL A C 1
ATOM 1612 O O . VAL A 1 211 ? 13.004 8.198 -2.499 1.00 98.06 211 VAL A O 1
ATOM 1615 N N . LYS A 1 212 ? 14.529 6.920 -1.472 1.00 98.25 212 LYS A N 1
ATOM 1616 C CA . LYS A 1 212 ? 14.718 5.966 -2.569 1.00 98.25 212 LYS A CA 1
ATOM 1617 C C . LYS A 1 212 ? 14.522 4.562 -1.998 1.00 98.25 212 LYS A C 1
ATOM 1619 O O . LYS A 1 212 ? 15.452 4.057 -1.372 1.00 98.25 212 LYS A O 1
ATOM 1624 N N . PRO A 1 213 ? 13.321 3.977 -2.131 1.00 98.62 213 PRO A N 1
ATOM 1625 C CA . PRO A 1 213 ? 13.055 2.631 -1.641 1.00 98.62 213 PRO A CA 1
ATOM 1626 C C . PRO A 1 213 ? 13.930 1.572 -2.320 1.00 98.62 213 PRO A C 1
ATOM 1628 O O . PRO A 1 213 ? 14.589 1.833 -3.331 1.00 98.62 213 PRO A O 1
ATOM 1631 N N . SER A 1 214 ? 13.906 0.348 -1.797 1.00 98.81 214 SER A N 1
ATOM 1632 C CA . SER A 1 214 ? 14.552 -0.795 -2.441 1.00 98.81 214 SER A CA 1
ATOM 1633 C C . SER A 1 214 ? 14.110 -0.931 -3.908 1.00 98.81 214 SER A C 1
ATOM 1635 O O . SER A 1 214 ? 12.937 -0.758 -4.252 1.00 98.81 214 SER A O 1
ATOM 1637 N N . GLY A 1 215 ? 15.072 -1.184 -4.799 1.00 98.62 215 GLY A N 1
ATOM 1638 C CA . GLY A 1 215 ? 14.817 -1.339 -6.236 1.00 98.62 215 GLY A CA 1
ATOM 1639 C C . GLY A 1 215 ? 14.388 -0.057 -6.962 1.00 98.62 215 GLY A C 1
ATOM 1640 O O . GLY A 1 215 ? 13.894 -0.142 -8.081 1.00 98.62 215 GLY A O 1
ATOM 1641 N N . TRP A 1 216 ? 14.540 1.125 -6.352 1.00 98.75 216 TRP A N 1
ATOM 1642 C CA . TRP A 1 216 ? 14.122 2.385 -6.967 1.00 98.75 216 TRP A CA 1
ATOM 1643 C C . TRP A 1 216 ? 14.835 2.661 -8.298 1.00 98.75 216 TRP A C 1
ATOM 1645 O O . TRP A 1 216 ? 16.064 2.718 -8.354 1.00 98.75 216 TRP A O 1
ATOM 1655 N N . GLN A 1 217 ? 14.050 2.938 -9.340 1.00 98.31 217 GLN A N 1
ATOM 1656 C CA . GLN A 1 217 ? 14.517 3.420 -10.640 1.00 98.31 217 GLN A CA 1
ATOM 1657 C C . GLN A 1 217 ? 13.741 4.673 -11.044 1.00 98.31 217 GLN A C 1
ATOM 1659 O O . GLN A 1 217 ? 12.539 4.781 -10.803 1.00 98.31 217 GLN A O 1
ATOM 1664 N N . THR A 1 218 ? 14.407 5.601 -11.728 1.00 97.56 218 THR A N 1
ATOM 1665 C CA . THR A 1 218 ? 13.738 6.737 -12.374 1.00 97.56 218 THR A CA 1
ATOM 1666 C C . THR A 1 218 ? 13.647 6.454 -13.871 1.00 97.56 218 THR A C 1
ATOM 1668 O O . THR A 1 218 ? 14.606 6.679 -14.605 1.00 97.56 218 THR A O 1
ATOM 1671 N N . VAL A 1 219 ? 12.499 5.946 -14.327 1.00 96.94 219 VAL A N 1
ATOM 1672 C CA . VAL A 1 219 ? 12.271 5.547 -15.728 1.00 96.94 219 VAL A CA 1
ATOM 1673 C C . VAL A 1 219 ? 10.931 6.071 -16.243 1.00 96.94 219 VAL A C 1
ATOM 1675 O O . VAL A 1 219 ? 9.963 6.180 -15.483 1.00 96.94 219 VAL A O 1
ATOM 1678 N N . LYS A 1 220 ? 10.890 6.416 -17.537 1.00 97.38 220 LYS A N 1
ATOM 1679 C CA . LYS A 1 220 ? 9.713 6.958 -18.224 1.00 97.38 220 LYS A CA 1
ATOM 1680 C C . LYS A 1 220 ? 9.263 6.073 -19.383 1.00 97.38 220 LYS A C 1
ATOM 1682 O O . LYS A 1 220 ? 10.093 5.637 -20.173 1.00 97.38 220 LYS A O 1
ATOM 1687 N N . TYR A 1 221 ? 7.950 5.943 -19.547 1.00 96.12 221 TYR A N 1
ATOM 1688 C CA . TYR A 1 221 ? 7.290 5.312 -20.689 1.00 96.12 221 TYR A CA 1
ATOM 1689 C C . TYR A 1 221 ? 6.186 6.227 -21.225 1.00 96.12 221 TYR A C 1
ATOM 1691 O O . TYR A 1 221 ? 5.026 6.170 -20.806 1.00 96.12 221 TYR A O 1
ATOM 1699 N N . ASN A 1 222 ? 6.570 7.110 -22.146 1.00 94.56 222 ASN A N 1
ATOM 1700 C CA . ASN A 1 222 ? 5.673 8.117 -22.705 1.00 94.56 222 ASN A CA 1
ATOM 1701 C C . ASN A 1 222 ? 4.521 7.466 -23.477 1.00 94.56 222 ASN A C 1
ATOM 1703 O O . ASN A 1 222 ? 4.747 6.618 -24.334 1.00 94.56 222 ASN A O 1
ATOM 1707 N N . GLY A 1 223 ? 3.290 7.885 -23.185 1.00 91.19 223 GLY A N 1
ATOM 1708 C CA . GLY A 1 223 ? 2.087 7.361 -23.843 1.00 91.19 223 GLY A CA 1
ATOM 1709 C C . GLY A 1 223 ? 1.619 5.987 -23.348 1.00 91.19 223 GLY A C 1
ATOM 1710 O O . GLY A 1 223 ? 0.534 5.565 -23.730 1.00 91.19 223 GLY A O 1
ATOM 1711 N N . VAL A 1 224 ? 2.382 5.324 -22.472 1.00 93.88 224 VAL A N 1
ATOM 1712 C CA . VAL A 1 224 ? 2.014 4.032 -21.862 1.00 93.88 224 VAL A CA 1
ATOM 1713 C C . VAL A 1 224 ? 1.629 4.214 -20.397 1.00 93.88 224 VAL A C 1
ATOM 1715 O O . VAL A 1 224 ? 0.616 3.685 -19.946 1.00 93.88 224 VAL A O 1
ATOM 1718 N N . VAL A 1 225 ? 2.403 5.008 -19.654 1.00 94.75 225 VAL A N 1
ATOM 1719 C CA . VAL A 1 225 ? 2.135 5.292 -18.241 1.00 94.75 225 VAL A CA 1
ATOM 1720 C C . VAL A 1 225 ? 1.577 6.701 -18.097 1.00 94.75 225 VAL A C 1
ATOM 1722 O O . VAL A 1 225 ? 2.157 7.669 -18.588 1.00 94.75 225 VAL A O 1
ATOM 1725 N N . ASN A 1 226 ? 0.450 6.844 -17.398 1.00 90.25 226 ASN A N 1
ATOM 1726 C CA . ASN A 1 226 ? -0.109 8.161 -17.096 1.00 90.25 226 ASN A CA 1
ATOM 1727 C C . ASN A 1 226 ? 0.856 8.947 -16.188 1.00 90.25 226 ASN A C 1
ATOM 1729 O O . ASN A 1 226 ? 1.227 8.479 -15.115 1.00 90.25 226 ASN A O 1
ATOM 1733 N N . GLY A 1 227 ? 1.279 10.137 -16.623 1.00 90.75 227 GLY A N 1
ATOM 1734 C CA . GLY A 1 227 ? 2.335 10.908 -15.957 1.00 90.75 227 GLY A CA 1
ATOM 1735 C C . GLY A 1 227 ? 3.755 10.473 -16.338 1.00 90.75 227 GLY A C 1
ATOM 1736 O O . GLY A 1 227 ? 4.716 10.996 -15.782 1.00 90.75 227 GLY A O 1
ATOM 1737 N N . ASN A 1 228 ? 3.891 9.561 -17.307 1.00 94.75 228 ASN A N 1
ATOM 1738 C CA . ASN A 1 228 ? 5.115 9.029 -17.912 1.00 94.75 228 ASN A CA 1
ATOM 1739 C C . ASN A 1 228 ? 6.044 8.240 -16.981 1.00 94.75 228 ASN A C 1
ATOM 1741 O O . ASN A 1 228 ? 6.682 7.312 -17.459 1.00 94.75 228 ASN A O 1
ATOM 1745 N N . TYR A 1 229 ? 6.143 8.559 -15.692 1.00 97.19 229 TYR A N 1
ATOM 1746 C CA . TYR A 1 229 ? 6.999 7.836 -14.750 1.00 97.19 229 TYR A CA 1
ATOM 1747 C C . TYR A 1 229 ? 6.387 6.503 -14.326 1.00 97.19 229 TYR A C 1
ATOM 1749 O O . TYR A 1 229 ? 5.249 6.471 -13.861 1.00 97.19 229 TYR A O 1
ATOM 1757 N N . LEU A 1 230 ? 7.162 5.419 -14.444 1.00 98.50 230 LEU A N 1
ATOM 1758 C CA . LEU A 1 230 ? 6.715 4.083 -14.042 1.00 98.50 230 LEU A CA 1
ATOM 1759 C C . LEU A 1 230 ? 6.451 3.998 -12.539 1.00 98.50 230 LEU A C 1
ATOM 1761 O O . LEU A 1 230 ? 5.396 3.516 -12.137 1.00 98.50 230 LEU A O 1
ATOM 1765 N N . TYR A 1 231 ? 7.420 4.423 -11.727 1.00 98.69 231 TYR A N 1
ATOM 1766 C CA . TYR A 1 231 ? 7.390 4.224 -10.284 1.00 98.69 231 TYR A CA 1
ATOM 1767 C C . TYR A 1 231 ? 7.026 5.495 -9.523 1.00 98.69 231 TYR A C 1
ATOM 1769 O O . TYR A 1 231 ? 7.573 6.573 -9.755 1.00 98.69 231 TYR A O 1
ATOM 1777 N N . ASN A 1 232 ? 6.156 5.312 -8.538 1.00 98.38 232 ASN A N 1
ATOM 1778 C CA . ASN A 1 232 ? 5.888 6.231 -7.452 1.00 98.38 232 ASN A CA 1
ATOM 1779 C C . ASN A 1 232 ? 6.617 5.752 -6.190 1.00 98.38 232 ASN A C 1
ATOM 1781 O O . ASN A 1 232 ? 6.819 4.556 -5.971 1.00 98.38 232 ASN A O 1
ATOM 1785 N N . ARG A 1 233 ? 6.944 6.702 -5.310 1.00 98.50 233 ARG A N 1
ATOM 1786 C CA . ARG A 1 233 ? 7.240 6.404 -3.904 1.00 98.50 233 ARG A CA 1
ATOM 1787 C C . ARG A 1 233 ? 5.901 6.105 -3.239 1.00 98.50 233 ARG A C 1
ATOM 1789 O O . ARG A 1 233 ? 5.213 7.027 -2.804 1.00 98.50 233 ARG A O 1
ATOM 1796 N N . SER A 1 234 ? 5.493 4.844 -3.307 1.00 98.44 234 SER A N 1
ATOM 1797 C CA . SER A 1 234 ? 4.167 4.409 -2.883 1.00 98.44 234 SER A CA 1
ATOM 1798 C C . SER A 1 234 ? 4.168 4.238 -1.377 1.00 98.44 234 SER A C 1
ATOM 1800 O O . SER A 1 234 ? 4.955 3.454 -0.846 1.00 98.44 234 SER A O 1
ATOM 1802 N N . HIS A 1 235 ? 3.293 4.975 -0.704 1.00 98.75 235 HIS A N 1
ATOM 1803 C CA . HIS A 1 235 ? 3.040 4.794 0.718 1.00 98.75 235 HIS A CA 1
ATOM 1804 C C . HIS A 1 235 ? 2.432 3.408 0.974 1.00 98.75 235 HIS A C 1
ATOM 1806 O O . HIS A 1 235 ? 1.587 2.973 0.194 1.00 98.75 235 HIS A O 1
ATOM 1812 N N . LEU A 1 236 ? 2.847 2.712 2.040 1.00 98.81 236 LEU A N 1
ATOM 1813 C CA . LEU A 1 236 ? 2.127 1.523 2.520 1.00 98.81 236 LEU A CA 1
ATOM 1814 C C . LEU A 1 236 ? 0.862 1.963 3.265 1.00 98.81 236 LEU A C 1
ATOM 1816 O O . LEU A 1 236 ? -0.223 1.467 2.988 1.00 98.81 236 LEU A O 1
ATOM 1820 N N . ILE A 1 237 ? 0.987 2.951 4.149 1.00 98.81 237 ILE A N 1
ATOM 1821 C CA . ILE A 1 237 ? -0.134 3.679 4.747 1.00 98.81 237 ILE A CA 1
ATOM 1822 C C . ILE A 1 237 ? -0.110 5.101 4.196 1.00 98.81 237 ILE A C 1
ATOM 1824 O O . ILE A 1 237 ? 0.816 5.866 4.476 1.00 98.81 237 ILE A O 1
ATOM 1828 N N . GLY A 1 238 ? -1.101 5.429 3.363 1.00 98.31 238 GLY A N 1
ATOM 1829 C CA . GLY A 1 238 ? -1.186 6.708 2.669 1.00 98.31 238 GLY A CA 1
ATOM 1830 C C . GLY A 1 238 ? -1.204 7.912 3.611 1.00 98.31 238 GLY A C 1
ATOM 1831 O O . GLY A 1 238 ? -1.849 7.887 4.656 1.00 98.31 238 GLY A O 1
ATOM 1832 N N . PHE A 1 239 ? -0.570 9.012 3.186 1.00 98.50 239 PHE A N 1
ATOM 1833 C CA . PHE A 1 239 ? -0.548 10.290 3.917 1.00 98.50 239 PHE A CA 1
ATOM 1834 C C . PHE A 1 239 ? -1.938 10.722 4.402 1.00 98.50 239 PHE A C 1
ATOM 1836 O O . PHE A 1 239 ? -2.074 11.242 5.499 1.00 98.50 239 PHE A O 1
ATOM 1843 N N . GLN A 1 240 ? -2.989 10.483 3.611 1.00 98.56 240 GLN A N 1
ATOM 1844 C CA . GLN A 1 240 ? -4.353 10.857 3.988 1.00 98.56 240 GLN A CA 1
ATOM 1845 C C . GLN A 1 240 ? -4.895 10.127 5.227 1.00 98.56 240 GLN A C 1
ATOM 1847 O O . GLN A 1 240 ? -5.891 10.579 5.782 1.00 98.56 240 GLN A O 1
ATOM 1852 N N . LEU A 1 241 ? -4.275 9.016 5.635 1.00 98.69 241 LEU A N 1
ATOM 1853 C CA . LEU A 1 241 ? -4.694 8.201 6.772 1.00 98.69 241 LEU A CA 1
ATOM 1854 C C . LEU A 1 241 ? -3.938 8.570 8.054 1.00 98.69 241 LEU A C 1
ATOM 1856 O O . LEU A 1 241 ? -4.558 8.605 9.109 1.00 98.69 241 LEU A O 1
ATOM 1860 N N . THR A 1 242 ? -2.636 8.868 7.969 1.00 98.25 242 THR A N 1
ATOM 1861 C CA . THR A 1 242 ? -1.782 9.075 9.161 1.00 98.25 242 THR A CA 1
ATOM 1862 C C . THR A 1 242 ? -0.923 10.344 9.141 1.00 98.25 242 THR A C 1
ATOM 1864 O O . THR A 1 242 ? -0.198 10.630 10.083 1.00 98.25 242 THR A O 1
ATOM 1867 N N . GLY A 1 243 ? -0.947 11.115 8.054 1.00 97.62 243 GLY A N 1
ATOM 1868 C CA . GLY A 1 243 ? -0.133 12.326 7.904 1.00 97.62 243 GLY A CA 1
ATOM 1869 C C . GLY A 1 243 ? 1.362 12.087 7.670 1.00 97.62 243 GLY A C 1
ATOM 1870 O O . GLY A 1 243 ? 2.126 13.045 7.540 1.00 97.62 243 GLY A O 1
ATOM 1871 N N . GLU A 1 244 ? 1.789 10.833 7.535 1.00 96.81 244 GLU A N 1
ATOM 1872 C CA . GLU A 1 244 ? 3.198 10.492 7.356 1.00 96.81 244 GLU A CA 1
ATOM 1873 C C . GLU A 1 244 ? 3.729 10.863 5.962 1.00 96.81 244 GLU A C 1
ATOM 1875 O O . GLU A 1 244 ? 3.201 10.463 4.920 1.00 96.81 244 GLU A O 1
ATOM 1880 N N . ASN A 1 245 ? 4.827 11.626 5.935 1.00 96.56 245 ASN A N 1
ATOM 1881 C CA . ASN A 1 245 ? 5.484 12.080 4.708 1.00 96.56 245 ASN A CA 1
ATOM 1882 C C . ASN A 1 245 ? 6.637 11.146 4.299 1.00 96.56 245 ASN A C 1
ATOM 1884 O O . ASN A 1 245 ? 6.406 10.050 3.794 1.00 96.56 245 ASN A O 1
ATOM 1888 N N . ALA A 1 246 ? 7.887 11.587 4.467 1.00 96.56 246 ALA A N 1
ATOM 1889 C CA . ALA A 1 246 ? 9.091 10.947 3.931 1.00 96.56 246 ALA A CA 1
ATOM 1890 C C . ALA A 1 246 ? 9.636 9.821 4.833 1.00 96.56 246 ALA A C 1
ATOM 1892 O O . ALA A 1 246 ? 10.845 9.715 5.047 1.00 96.56 246 ALA A O 1
ATOM 1893 N N . ASN A 1 247 ? 8.750 8.990 5.383 1.00 98.12 247 ASN A N 1
ATOM 1894 C CA . ASN A 1 247 ? 9.127 7.880 6.251 1.00 98.12 247 ASN A CA 1
ATOM 1895 C C . ASN A 1 247 ? 9.681 6.718 5.417 1.00 98.12 247 ASN A C 1
ATOM 1897 O O . ASN A 1 247 ? 8.963 6.074 4.651 1.00 98.12 247 ASN A O 1
ATOM 1901 N N . THR A 1 248 ? 10.977 6.440 5.570 1.00 98.19 248 THR A N 1
ATOM 1902 C CA . THR A 1 248 ? 11.685 5.409 4.798 1.00 98.19 248 THR A CA 1
ATOM 1903 C C . THR A 1 248 ? 11.161 3.996 5.044 1.00 98.19 248 THR A C 1
ATOM 1905 O O . THR A 1 248 ? 11.370 3.145 4.189 1.00 98.19 248 THR A O 1
ATOM 1908 N N . LYS A 1 249 ? 10.453 3.752 6.156 1.00 98.75 249 LYS A N 1
ATOM 1909 C CA . LYS A 1 249 ? 9.819 2.464 6.491 1.00 98.75 249 LYS A CA 1
ATOM 1910 C C . LYS A 1 249 ? 8.398 2.313 5.932 1.00 98.75 249 LYS A C 1
ATOM 1912 O O . LYS A 1 249 ? 7.801 1.254 6.077 1.00 98.75 249 LYS A O 1
ATOM 1917 N N . ASN A 1 250 ? 7.860 3.365 5.314 1.00 98.75 250 ASN A N 1
ATOM 1918 C CA . ASN A 1 250 ? 6.491 3.424 4.801 1.00 98.75 250 ASN A CA 1
ATOM 1919 C C . ASN A 1 250 ? 6.446 3.649 3.278 1.00 98.75 250 ASN A C 1
ATOM 1921 O O . ASN A 1 250 ? 5.382 3.905 2.731 1.00 98.75 250 ASN A O 1
ATOM 1925 N N . LEU A 1 251 ? 7.581 3.606 2.574 1.00 98.75 251 LEU A N 1
ATOM 1926 C CA . LEU A 1 251 ? 7.660 3.926 1.147 1.00 98.75 251 LEU A CA 1
ATOM 1927 C C . LEU A 1 251 ? 8.305 2.784 0.369 1.00 98.75 251 LEU A C 1
ATOM 1929 O O . LEU A 1 251 ? 9.469 2.461 0.590 1.00 98.75 251 LEU A O 1
ATOM 1933 N N . ILE A 1 252 ? 7.571 2.226 -0.594 1.00 98.88 252 ILE A N 1
ATOM 1934 C CA . ILE A 1 252 ? 8.063 1.194 -1.515 1.00 98.88 252 ILE A CA 1
ATOM 1935 C C . ILE A 1 252 ? 8.147 1.714 -2.955 1.00 98.88 252 ILE A C 1
ATOM 1937 O O . ILE A 1 252 ? 7.502 2.698 -3.327 1.00 98.88 252 ILE A O 1
ATOM 1941 N N . THR A 1 253 ? 8.929 1.024 -3.786 1.00 98.88 253 THR A N 1
ATOM 1942 C CA . THR A 1 253 ? 8.918 1.200 -5.244 1.00 98.88 253 THR A CA 1
ATOM 1943 C C . THR A 1 253 ? 7.634 0.574 -5.799 1.00 98.88 253 THR A C 1
ATOM 1945 O O . THR A 1 253 ? 7.575 -0.631 -6.041 1.00 98.88 253 THR A O 1
ATOM 1948 N N . GLY A 1 254 ? 6.582 1.380 -5.945 1.00 98.62 254 GLY A N 1
ATOM 1949 C CA . GLY A 1 254 ? 5.287 0.950 -6.479 1.00 98.62 254 GLY A CA 1
ATOM 1950 C C . GLY A 1 254 ? 5.047 1.543 -7.859 1.00 98.62 254 GLY A C 1
ATOM 1951 O O . GLY A 1 254 ? 5.372 2.702 -8.099 1.00 98.62 254 GLY A O 1
ATOM 1952 N N . THR A 1 255 ? 4.492 0.776 -8.788 1.00 98.81 255 THR A N 1
ATOM 1953 C CA . THR A 1 255 ? 4.095 1.311 -10.098 1.00 98.81 255 THR A CA 1
ATOM 1954 C C . THR A 1 255 ? 3.002 2.370 -9.958 1.00 98.81 255 THR A C 1
ATOM 1956 O O . THR A 1 255 ? 2.230 2.383 -8.994 1.00 98.81 255 THR A O 1
ATOM 1959 N N . ARG A 1 256 ? 2.885 3.251 -10.954 1.00 98.50 256 ARG A N 1
ATOM 1960 C CA . ARG A 1 256 ? 1.799 4.231 -11.029 1.00 98.50 256 ARG A CA 1
ATOM 1961 C C . ARG A 1 256 ? 0.429 3.554 -10.980 1.00 98.50 256 ARG A C 1
ATOM 1963 O O . ARG A 1 256 ? -0.444 4.034 -10.259 1.00 98.50 256 ARG A O 1
ATOM 1970 N N . TYR A 1 257 ? 0.266 2.449 -11.708 1.00 98.56 257 TYR A N 1
ATOM 1971 C CA . TYR A 1 257 ? -0.968 1.664 -11.735 1.00 98.56 257 TYR A CA 1
ATOM 1972 C C . TYR A 1 257 ? -1.310 1.068 -10.364 1.00 98.56 257 TYR A C 1
ATOM 1974 O O . TYR A 1 257 ? -2.416 1.271 -9.871 1.00 98.56 257 TYR A O 1
ATOM 1982 N N . MET A 1 258 ? -0.355 0.423 -9.689 1.00 98.69 258 MET A N 1
ATOM 1983 C CA . MET A 1 258 ? -0.558 -0.064 -8.320 1.00 98.69 258 MET A CA 1
ATOM 1984 C C . MET A 1 258 ? -0.965 1.069 -7.372 1.00 98.69 258 MET A C 1
ATOM 1986 O O . MET A 1 258 ? -1.954 0.948 -6.654 1.00 98.69 258 MET A O 1
ATOM 1990 N N . ASN A 1 259 ? -0.234 2.184 -7.391 1.00 98.44 259 ASN A N 1
ATOM 1991 C CA . ASN A 1 259 ? -0.462 3.297 -6.474 1.00 98.44 259 ASN A CA 1
ATOM 1992 C C . ASN A 1 259 ? -1.834 3.961 -6.693 1.00 98.44 259 ASN A C 1
ATOM 1994 O O . ASN A 1 259 ? -2.518 4.290 -5.729 1.00 98.44 259 ASN A O 1
ATOM 1998 N N . VAL A 1 260 ? -2.234 4.199 -7.947 1.00 97.69 260 VAL A N 1
ATOM 1999 C CA . VAL A 1 260 ? -3.436 4.993 -8.270 1.00 97.69 260 VAL A CA 1
ATOM 2000 C C . VAL A 1 260 ? -4.671 4.132 -8.515 1.00 97.69 260 VAL A C 1
ATOM 2002 O O . VAL A 1 260 ? -5.734 4.438 -7.985 1.00 97.69 260 VAL A O 1
ATOM 2005 N N . ASP A 1 261 ? -4.561 3.071 -9.306 1.00 97.62 261 ASP A N 1
ATOM 2006 C CA . ASP A 1 261 ? -5.705 2.220 -9.655 1.00 97.62 261 ASP A CA 1
ATOM 2007 C C . ASP A 1 261 ? -5.880 1.057 -8.667 1.00 97.62 261 A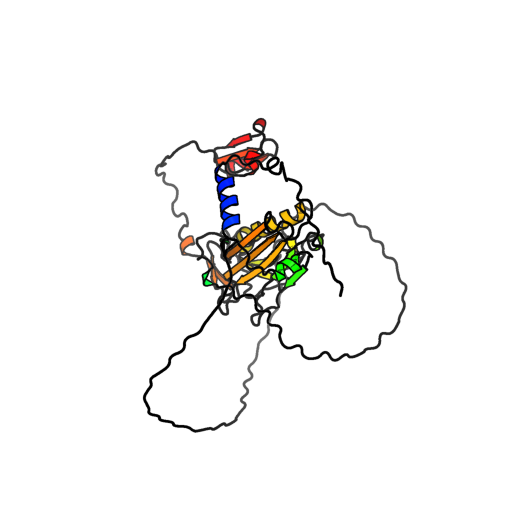SP A C 1
ATOM 2009 O O . ASP A 1 261 ? -6.981 0.525 -8.511 1.00 97.62 261 ASP A O 1
ATOM 2013 N N . GLY A 1 262 ? -4.793 0.659 -8.002 1.00 98.38 262 GLY A N 1
ATOM 2014 C CA . GLY A 1 262 ? -4.766 -0.441 -7.047 1.00 98.38 262 GLY A CA 1
ATOM 2015 C C . GLY A 1 262 ? -5.075 -0.028 -5.610 1.00 98.38 262 GLY A C 1
ATOM 2016 O O . GLY A 1 262 ? -6.034 -0.530 -5.034 1.00 98.38 262 GLY A O 1
ATOM 2017 N N . MET A 1 263 ? -4.269 0.863 -5.026 1.00 98.69 263 MET A N 1
ATOM 2018 C CA . MET A 1 263 ? -4.321 1.201 -3.594 1.00 98.69 263 MET A CA 1
ATOM 2019 C C . MET A 1 263 ? -5.307 2.328 -3.275 1.00 98.69 263 MET A C 1
ATOM 2021 O O . MET A 1 263 ? -6.165 2.167 -2.405 1.00 98.69 263 MET A O 1
ATOM 2025 N N . LEU A 1 264 ? -5.224 3.449 -4.001 1.00 98.62 264 LEU A N 1
ATOM 2026 C CA . LEU A 1 264 ? -5.971 4.676 -3.701 1.00 98.62 264 LEU A CA 1
ATOM 2027 C C . LEU A 1 264 ? -7.491 4.483 -3.501 1.00 98.62 264 LEU A C 1
ATOM 2029 O O . LEU A 1 264 ? -8.043 5.123 -2.604 1.00 98.62 264 LEU A O 1
ATOM 2033 N N . PRO A 1 265 ? -8.208 3.616 -4.252 1.00 98.75 265 PRO A N 1
ATOM 2034 C CA . PRO A 1 265 ? -9.628 3.380 -3.992 1.00 98.75 265 PRO A CA 1
ATOM 2035 C C . PRO A 1 265 ? -9.911 2.854 -2.577 1.00 98.75 265 PRO A C 1
ATOM 2037 O O . PRO A 1 265 ? -10.895 3.266 -1.966 1.00 98.75 265 PRO A O 1
ATOM 2040 N N . PHE A 1 266 ? -9.054 1.978 -2.044 1.00 98.81 266 PHE A N 1
ATOM 2041 C CA . PHE A 1 266 ? -9.192 1.430 -0.692 1.00 98.81 266 PHE A CA 1
ATOM 2042 C C . PHE A 1 266 ? -8.847 2.460 0.375 1.00 98.81 266 PHE A C 1
ATOM 2044 O O . PHE A 1 266 ? -9.578 2.591 1.355 1.00 98.81 266 PHE A O 1
ATOM 2051 N N . GLU A 1 267 ? -7.793 3.240 0.149 1.00 98.81 267 GLU A N 1
ATOM 2052 C CA . GLU A 1 267 ? -7.417 4.335 1.044 1.00 98.81 267 GLU A CA 1
ATOM 2053 C C . GLU A 1 267 ? -8.535 5.379 1.149 1.00 98.81 267 GLU A C 1
ATOM 2055 O O . GLU A 1 267 ? -8.865 5.808 2.251 1.00 98.81 267 GLU A O 1
ATOM 2060 N N . ASN A 1 268 ? -9.171 5.733 0.027 1.00 98.81 268 ASN A N 1
ATOM 2061 C CA . ASN A 1 268 ? -10.292 6.672 0.016 1.00 98.81 268 ASN A CA 1
ATOM 2062 C C . ASN A 1 268 ? -11.498 6.126 0.788 1.00 98.81 268 ASN A C 1
ATOM 2064 O O . ASN A 1 268 ? -12.079 6.857 1.581 1.00 98.81 268 ASN A O 1
ATOM 2068 N N . MET A 1 269 ? -11.845 4.841 0.620 1.00 98.62 269 MET A N 1
ATOM 2069 C CA . MET A 1 269 ? -12.935 4.226 1.394 1.00 98.62 269 MET A CA 1
ATOM 2070 C C . MET A 1 269 ? -12.683 4.315 2.904 1.00 98.62 269 MET A C 1
ATOM 2072 O O . MET A 1 269 ? -13.586 4.676 3.656 1.00 98.62 269 MET A O 1
ATOM 2076 N N . VAL A 1 270 ? -11.458 4.014 3.346 1.00 98.88 270 VAL A N 1
ATOM 2077 C CA . VAL A 1 270 ? -11.075 4.107 4.763 1.00 98.88 270 VAL A CA 1
ATOM 2078 C C . VAL A 1 270 ? -11.119 5.557 5.244 1.00 98.88 270 VAL A C 1
ATOM 2080 O O . VAL A 1 270 ? -11.723 5.840 6.278 1.00 98.88 270 VAL A O 1
ATOM 2083 N N . ALA A 1 271 ? -10.524 6.481 4.489 1.00 98.81 271 ALA A N 1
ATOM 2084 C CA . ALA A 1 271 ? -10.471 7.892 4.850 1.00 98.81 271 ALA A CA 1
ATOM 2085 C C . ALA A 1 271 ? -11.869 8.517 4.956 1.00 98.81 271 ALA A C 1
ATOM 2087 O O . ALA A 1 271 ? -12.134 9.264 5.898 1.00 98.81 271 ALA A O 1
ATOM 2088 N N . ASP A 1 272 ? -12.758 8.214 4.008 1.00 98.81 272 ASP A N 1
ATOM 2089 C CA . ASP A 1 272 ? -14.134 8.707 4.004 1.00 98.81 272 ASP A CA 1
ATOM 2090 C C . ASP A 1 272 ? -14.906 8.157 5.209 1.00 98.81 272 ASP A C 1
ATOM 2092 O O . ASP A 1 272 ? -15.506 8.935 5.951 1.00 98.81 272 ASP A O 1
ATOM 2096 N N . TYR A 1 273 ? -14.807 6.851 5.486 1.00 98.81 273 TYR A N 1
ATOM 2097 C CA . TYR A 1 273 ? -15.450 6.244 6.655 1.00 98.81 273 TYR A CA 1
ATOM 2098 C C . TYR A 1 273 ? -15.008 6.904 7.968 1.00 98.81 273 TYR A C 1
ATOM 2100 O O . TYR A 1 273 ? -15.858 7.299 8.771 1.00 98.81 273 TYR A O 1
ATOM 2108 N N . VAL A 1 274 ? -13.698 7.070 8.183 1.00 98.81 274 VAL A N 1
ATOM 2109 C CA . VAL A 1 274 ? -13.162 7.683 9.412 1.00 98.81 274 VAL A CA 1
ATOM 2110 C C . VAL A 1 274 ? -13.646 9.130 9.551 1.00 98.81 274 VAL A C 1
ATOM 2112 O O . VAL A 1 274 ? -14.110 9.518 10.621 1.00 98.81 274 VAL A O 1
ATOM 2115 N N . LYS A 1 275 ? -13.632 9.920 8.468 1.00 98.62 275 LYS A N 1
ATOM 2116 C CA . LYS A 1 275 ? -14.100 11.321 8.477 1.00 98.62 275 LYS A CA 1
ATOM 2117 C C . LYS A 1 275 ? -15.602 11.461 8.724 1.00 98.62 275 LYS A C 1
ATOM 2119 O O . LYS A 1 275 ? -16.028 12.424 9.357 1.00 98.62 275 LYS A O 1
ATOM 2124 N N . GLU A 1 276 ? -16.412 10.553 8.187 1.00 98.50 276 GLU A N 1
ATOM 2125 C CA . GLU A 1 276 ? -17.874 10.626 8.283 1.00 98.50 27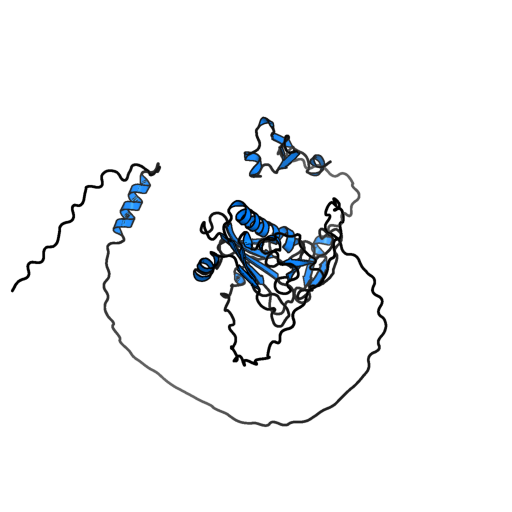6 GLU A CA 1
ATOM 2126 C C . GLU A 1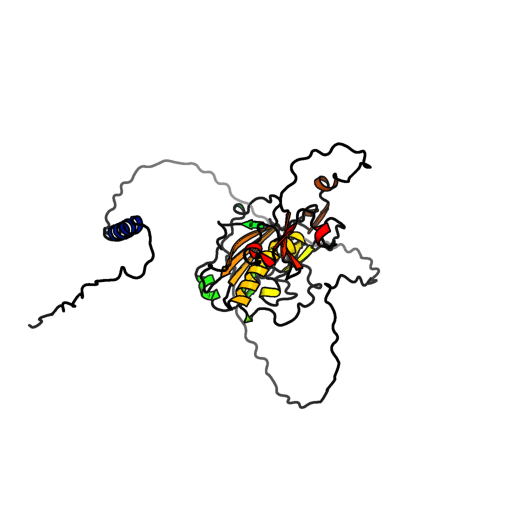 276 ? -18.406 10.144 9.635 1.00 98.50 276 GLU A C 1
ATOM 2128 O O . GLU A 1 276 ? -19.448 10.618 10.097 1.00 98.50 276 GLU A O 1
ATOM 2133 N N . THR A 1 277 ? -17.708 9.199 10.263 1.00 98.38 277 THR A N 1
ATOM 2134 C CA . THR A 1 277 ? -18.192 8.508 11.465 1.00 98.38 277 THR A CA 1
ATOM 2135 C C . THR A 1 277 ? -17.427 8.872 12.731 1.00 98.38 277 THR A C 1
ATOM 2137 O O . THR A 1 277 ? -17.975 8.714 13.821 1.00 98.38 277 THR A O 1
ATOM 2140 N N . ASN A 1 278 ? -16.190 9.367 12.599 1.00 98.00 278 ASN A N 1
ATOM 2141 C CA . ASN A 1 278 ? -15.231 9.518 13.696 1.00 98.00 278 ASN A CA 1
ATOM 2142 C C . ASN A 1 278 ? -14.943 8.181 14.428 1.00 98.00 278 ASN A C 1
ATOM 2144 O O . ASN A 1 278 ? -14.569 8.177 15.600 1.00 98.00 278 ASN A O 1
ATOM 2148 N N . ASN A 1 279 ? -15.143 7.051 13.739 1.00 98.44 279 ASN A N 1
ATOM 2149 C CA . ASN A 1 279 ? -14.758 5.709 14.180 1.00 98.44 279 ASN A CA 1
ATOM 2150 C C . ASN A 1 279 ? -13.319 5.382 13.748 1.00 98.44 279 ASN A C 1
ATOM 2152 O O . ASN A 1 279 ? -12.724 6.105 12.944 1.00 98.44 279 ASN A O 1
ATOM 2156 N N . HIS A 1 280 ? -12.795 4.255 14.227 1.00 98.81 280 HIS A N 1
ATOM 2157 C CA . HIS A 1 280 ? -11.486 3.735 13.862 1.00 98.81 280 HIS A CA 1
ATOM 2158 C C . HIS A 1 280 ? -11.569 2.632 12.801 1.00 98.81 280 HIS A C 1
ATOM 2160 O O . HIS A 1 280 ? -12.532 1.856 12.723 1.00 98.81 280 HIS A O 1
ATOM 2166 N N . VAL A 1 281 ? -10.507 2.518 12.005 1.00 98.88 281 VAL A N 1
ATOM 2167 C CA . VAL A 1 281 ? -10.277 1.387 11.099 1.00 98.88 281 VAL A CA 1
ATOM 2168 C C . VAL A 1 281 ? -8.912 0.785 11.389 1.00 98.88 281 VAL A C 1
ATOM 2170 O O . VAL A 1 281 ? -7.892 1.436 11.181 1.00 98.88 281 VAL A O 1
ATOM 2173 N N . LEU A 1 282 ? -8.887 -0.480 11.807 1.00 98.88 282 LEU A N 1
ATOM 2174 C CA . LEU A 1 282 ? -7.654 -1.253 11.837 1.00 98.88 282 LEU A CA 1
ATOM 2175 C C . LEU A 1 282 ? -7.251 -1.568 10.397 1.00 98.88 282 LEU A C 1
ATOM 2177 O O . LEU A 1 282 ? -7.987 -2.252 9.684 1.00 98.88 282 LEU A O 1
ATOM 2181 N N . TYR A 1 283 ? -6.107 -1.042 9.980 1.00 98.88 283 TYR A N 1
ATOM 2182 C CA . TYR A 1 283 ? -5.599 -1.060 8.617 1.00 98.88 283 TYR A CA 1
ATOM 2183 C C . TYR A 1 283 ? -4.170 -1.601 8.609 1.00 98.88 283 TYR A C 1
ATOM 2185 O O . TYR A 1 283 ? -3.304 -1.076 9.309 1.00 98.88 283 TYR A O 1
ATOM 2193 N N . ARG A 1 284 ? -3.901 -2.651 7.831 1.00 98.81 284 ARG A N 1
ATOM 2194 C CA . ARG A 1 284 ? -2.572 -3.267 7.715 1.00 98.81 284 ARG A CA 1
ATOM 2195 C C . ARG A 1 284 ? -2.201 -3.446 6.257 1.00 98.81 284 ARG A C 1
ATOM 2197 O O . ARG A 1 284 ? -3.009 -3.925 5.464 1.00 98.81 284 ARG A O 1
ATOM 2204 N N . VAL A 1 285 ? -0.966 -3.083 5.926 1.00 98.81 285 VAL A N 1
ATOM 2205 C CA . VAL A 1 285 ? -0.389 -3.266 4.598 1.00 98.81 285 VAL A CA 1
ATOM 2206 C C . VAL A 1 285 ? 0.902 -4.063 4.703 1.00 98.81 285 VAL A C 1
ATOM 2208 O O . VAL A 1 285 ? 1.852 -3.668 5.384 1.00 98.81 285 VAL A O 1
ATOM 2211 N N . THR A 1 286 ? 0.929 -5.201 4.015 1.00 98.44 286 THR A N 1
ATOM 2212 C CA . THR A 1 286 ? 2.059 -6.133 3.985 1.00 98.44 286 THR A CA 1
ATOM 2213 C C . THR A 1 286 ? 2.620 -6.182 2.563 1.00 98.44 286 THR A C 1
ATOM 2215 O O . THR A 1 286 ? 1.990 -6.778 1.685 1.00 98.44 286 THR A O 1
ATOM 2218 N N . PRO A 1 287 ? 3.791 -5.575 2.295 1.00 98.38 287 PRO A N 1
ATOM 2219 C CA . PRO A 1 287 ? 4.467 -5.746 1.016 1.00 98.38 287 PRO A CA 1
ATOM 2220 C C . PRO A 1 287 ? 4.968 -7.183 0.863 1.00 98.38 287 PRO A C 1
ATOM 2222 O O . PRO A 1 287 ? 5.556 -7.757 1.779 1.00 98.38 287 PRO A O 1
ATOM 2225 N N . ILE A 1 288 ? 4.729 -7.764 -0.309 1.00 97.75 288 ILE A N 1
ATOM 2226 C CA . ILE A 1 288 ? 5.093 -9.145 -0.621 1.00 97.75 288 ILE A CA 1
ATOM 2227 C C . ILE A 1 288 ? 6.264 -9.146 -1.597 1.00 97.75 288 ILE A C 1
ATOM 2229 O O . ILE A 1 288 ? 6.133 -8.687 -2.731 1.00 97.75 288 ILE A O 1
ATOM 2233 N N . PHE A 1 289 ? 7.395 -9.699 -1.165 1.00 97.06 289 PHE A N 1
ATOM 2234 C CA . PHE A 1 289 ? 8.587 -9.878 -1.990 1.00 97.06 289 PHE A CA 1
ATOM 2235 C C . PHE A 1 289 ? 8.822 -11.360 -2.273 1.00 97.06 289 PHE A C 1
ATOM 2237 O O . PHE A 1 289 ? 8.816 -12.188 -1.363 1.00 97.06 289 PHE A O 1
ATOM 2244 N N . GLU A 1 290 ? 9.091 -11.696 -3.531 1.00 94.81 290 GLU A N 1
ATOM 2245 C CA . GLU A 1 290 ? 9.526 -13.039 -3.909 1.00 94.81 290 GLU A CA 1
ATOM 2246 C C . GLU A 1 290 ? 11.039 -13.182 -3.715 1.00 94.81 290 GLU A C 1
ATOM 2248 O O . GLU A 1 290 ? 11.837 -12.493 -4.352 1.00 94.81 290 GLU A O 1
ATOM 2253 N N . GLY A 1 291 ? 11.452 -14.078 -2.817 1.00 95.12 291 GLY A N 1
ATOM 2254 C CA . GLY A 1 291 ? 12.866 -14.334 -2.538 1.00 95.12 291 GLY A CA 1
ATOM 2255 C C . GLY A 1 291 ? 13.644 -13.057 -2.198 1.00 95.12 291 GLY A C 1
ATOM 2256 O O . GLY A 1 291 ? 13.279 -12.303 -1.294 1.00 95.12 291 GLY A O 1
ATOM 2257 N N . SER A 1 292 ? 14.728 -12.809 -2.937 1.00 97.69 292 SER A N 1
ATOM 2258 C CA . SER A 1 292 ? 15.599 -11.640 -2.759 1.00 97.69 292 SER A CA 1
ATOM 2259 C C . SER A 1 292 ? 15.210 -10.447 -3.641 1.00 97.69 292 SER A C 1
ATOM 2261 O O . SER A 1 292 ? 16.065 -9.605 -3.922 1.00 97.69 292 SER A O 1
ATOM 2263 N N . ASN A 1 293 ? 13.979 -10.397 -4.160 1.00 98.75 293 ASN A N 1
ATOM 2264 C CA . ASN A 1 293 ? 13.548 -9.287 -5.004 1.00 98.75 293 ASN A CA 1
ATOM 2265 C C . ASN A 1 293 ? 13.538 -7.973 -4.219 1.00 98.75 293 ASN A C 1
ATOM 2267 O O . ASN A 1 293 ? 13.115 -7.946 -3.060 1.00 98.75 293 ASN A O 1
ATOM 2271 N N . LEU A 1 294 ? 14.012 -6.897 -4.853 1.00 98.81 294 LEU A N 1
ATOM 2272 C CA . LEU A 1 294 ? 14.070 -5.560 -4.258 1.00 98.81 294 LEU A CA 1
ATOM 2273 C C . LEU A 1 294 ? 12.774 -4.771 -4.460 1.00 98.81 294 LEU A C 1
ATOM 2275 O O . LEU A 1 294 ? 12.502 -3.848 -3.696 1.00 98.81 294 LEU A O 1
ATOM 2279 N N . VAL A 1 295 ? 11.973 -5.132 -5.461 1.00 98.88 295 VAL A N 1
ATOM 2280 C CA . VAL A 1 295 ? 10.638 -4.577 -5.700 1.00 98.88 295 VAL A CA 1
ATOM 2281 C C . VAL A 1 295 ? 9.599 -5.607 -5.269 1.00 98.88 295 VAL A C 1
ATOM 2283 O O . VAL A 1 295 ? 9.723 -6.790 -5.584 1.00 98.88 295 VAL A O 1
ATOM 2286 N N . ALA A 1 296 ? 8.581 -5.166 -4.530 1.00 98.62 296 ALA A N 1
ATOM 2287 C CA . ALA A 1 296 ? 7.496 -6.040 -4.096 1.00 98.62 296 ALA A CA 1
ATOM 2288 C C . ALA A 1 296 ? 6.668 -6.483 -5.309 1.00 98.62 296 ALA A C 1
ATOM 2290 O O . ALA A 1 296 ? 6.375 -5.652 -6.170 1.00 98.62 296 ALA A O 1
ATOM 2291 N N . SER A 1 297 ? 6.236 -7.745 -5.354 1.00 98.19 297 SER A N 1
ATOM 2292 C CA . SER A 1 297 ? 5.283 -8.248 -6.359 1.00 98.19 297 SER A CA 1
ATOM 2293 C C . SER A 1 297 ? 3.896 -7.601 -6.198 1.00 98.19 297 SER A C 1
ATOM 2295 O O . SER A 1 297 ? 3.109 -7.529 -7.142 1.00 98.19 297 SER A O 1
ATOM 2297 N N . GLY A 1 298 ? 3.600 -7.090 -5.002 1.00 98.44 298 GLY A N 1
ATOM 2298 C CA . GLY A 1 298 ? 2.345 -6.443 -4.637 1.00 98.44 298 GLY A CA 1
ATOM 2299 C C . GLY A 1 298 ? 2.267 -6.187 -3.136 1.00 98.44 298 GLY A C 1
ATOM 2300 O O . GLY A 1 298 ? 3.234 -6.422 -2.407 1.00 98.44 298 GLY A O 1
ATOM 2301 N N . VAL A 1 299 ? 1.110 -5.725 -2.669 1.00 98.75 299 VAL A N 1
ATOM 2302 C CA . VAL A 1 299 ? 0.814 -5.563 -1.237 1.00 98.75 299 VAL A CA 1
ATOM 2303 C C . VAL A 1 299 ? -0.493 -6.262 -0.889 1.00 98.75 299 VAL A C 1
ATOM 2305 O O . VAL A 1 299 ? -1.458 -6.195 -1.649 1.00 98.75 299 VAL A O 1
ATOM 2308 N N . LEU A 1 300 ? -0.534 -6.913 0.270 1.00 98.56 300 LEU A N 1
ATOM 2309 C CA . LEU A 1 300 ? -1.785 -7.304 0.908 1.00 98.56 300 LEU A CA 1
ATOM 2310 C C . LEU A 1 300 ? -2.292 -6.116 1.727 1.00 98.56 300 LEU A C 1
ATOM 2312 O O . LEU A 1 300 ? -1.532 -5.573 2.527 1.00 98.56 300 LEU A O 1
ATOM 2316 N N . ILE A 1 301 ? -3.542 -5.716 1.521 1.00 98.75 301 ILE A N 1
ATOM 2317 C CA . ILE A 1 301 ? -4.210 -4.656 2.274 1.00 98.75 301 ILE A CA 1
ATOM 2318 C C . ILE A 1 301 ? -5.388 -5.266 3.020 1.00 98.75 301 ILE A C 1
ATOM 2320 O O . ILE A 1 301 ? -6.303 -5.833 2.418 1.00 98.75 301 ILE A O 1
ATOM 2324 N N . GLU A 1 302 ? -5.375 -5.100 4.333 1.00 98.62 302 GLU A N 1
ATOM 2325 C CA . GLU A 1 302 ? -6.402 -5.571 5.247 1.00 98.62 302 GLU A CA 1
ATOM 2326 C C . GLU A 1 302 ? -7.019 -4.379 5.968 1.00 98.62 302 GLU A C 1
ATOM 2328 O O . GLU A 1 302 ? -6.295 -3.529 6.489 1.00 98.62 302 GLU A O 1
ATOM 2333 N N . ALA A 1 303 ? -8.347 -4.323 6.033 1.00 98.81 303 ALA A N 1
ATOM 2334 C CA . ALA A 1 303 ? -9.044 -3.273 6.760 1.00 98.81 303 ALA A CA 1
ATOM 2335 C C . ALA A 1 303 ? -10.293 -3.798 7.463 1.00 98.81 303 ALA A C 1
ATOM 2337 O O . ALA A 1 303 ? -11.086 -4.541 6.875 1.00 98.81 303 ALA A O 1
ATOM 2338 N N . LYS A 1 304 ? -10.489 -3.372 8.712 1.00 98.81 304 LYS A N 1
ATOM 2339 C CA . LYS A 1 304 ? -11.712 -3.612 9.477 1.00 98.81 304 LYS A CA 1
ATOM 2340 C C . LYS A 1 304 ? -12.042 -2.405 10.346 1.00 98.81 304 LYS A C 1
ATOM 2342 O O . LYS A 1 304 ? -11.238 -1.982 11.170 1.00 98.81 304 LYS A O 1
ATOM 2347 N N . SER A 1 305 ? -13.245 -1.884 10.169 1.00 98.75 305 SER A N 1
ATOM 2348 C CA . SER A 1 305 ? -13.833 -0.869 11.048 1.00 98.75 305 SER A CA 1
ATOM 2349 C C . SER A 1 305 ? -14.114 -1.455 12.438 1.00 98.75 305 SER A C 1
ATOM 2351 O O . SER A 1 305 ? -14.567 -2.596 12.570 1.00 98.75 305 SER A O 1
ATOM 2353 N N . VAL A 1 306 ? -13.743 -0.715 13.485 1.00 98.19 306 VAL A N 1
ATOM 2354 C CA . VAL A 1 306 ? -13.628 -1.261 14.848 1.00 98.19 306 VAL A CA 1
ATOM 2355 C C . VAL A 1 306 ? -14.970 -1.196 15.581 1.00 98.19 306 VAL A C 1
ATOM 2357 O O . VAL A 1 306 ? -15.486 -2.220 16.032 1.00 98.19 306 VAL A O 1
ATOM 2360 N N . GLU A 1 307 ? -15.569 -0.010 15.667 1.00 98.00 307 GLU A N 1
ATOM 2361 C CA . GLU A 1 307 ? -16.759 0.275 16.480 1.00 98.00 307 GLU A CA 1
ATOM 2362 C C . GLU A 1 307 ? -18.032 -0.393 15.957 1.00 98.00 307 GLU A C 1
ATOM 2364 O O . GLU A 1 307 ? -18.900 -0.773 16.745 1.00 98.00 307 GLU A O 1
ATOM 2369 N N . ASP A 1 308 ? -18.150 -0.557 14.642 1.00 97.75 308 ASP A N 1
ATOM 2370 C CA . ASP A 1 308 ? -19.277 -1.221 13.982 1.00 97.75 308 ASP A CA 1
ATOM 2371 C C . ASP A 1 308 ? -18.963 -2.683 13.606 1.00 97.75 308 ASP A C 1
ATOM 2373 O O . ASP A 1 308 ? -19.763 -3.356 12.958 1.00 97.75 308 ASP A O 1
ATOM 2377 N N . SER A 1 309 ? -17.811 -3.199 14.054 1.00 96.88 309 SER A N 1
ATOM 2378 C CA . SER A 1 309 ? -17.357 -4.572 13.818 1.00 96.88 309 SER A CA 1
ATOM 2379 C C . SER A 1 309 ? -17.216 -4.967 12.341 1.00 96.88 309 SER A C 1
ATOM 2381 O O . SER A 1 309 ? -17.286 -6.162 12.028 1.00 96.88 309 SER A O 1
ATOM 2383 N N . GLY A 1 310 ? -16.953 -4.014 11.446 1.00 97.69 310 GLY A N 1
ATOM 2384 C CA . GLY A 1 310 ? -16.746 -4.280 10.024 1.00 97.69 310 GLY A CA 1
ATOM 2385 C C . GLY A 1 310 ? -17.969 -4.012 9.146 1.00 97.69 310 GLY A C 1
ATOM 2386 O O . GLY A 1 310 ? -17.959 -4.422 7.988 1.00 97.69 310 GLY A O 1
ATOM 2387 N N . ASP A 1 311 ? -19.025 -3.385 9.673 1.00 97.75 311 ASP A N 1
ATOM 2388 C CA . ASP A 1 311 ? -20.239 -3.082 8.895 1.00 97.75 311 ASP A CA 1
ATOM 2389 C C . ASP A 1 311 ? -19.964 -2.019 7.814 1.00 97.75 311 ASP A C 1
ATOM 2391 O O . ASP A 1 311 ? -20.435 -2.149 6.683 1.00 97.75 311 ASP A O 1
ATOM 2395 N N . GLY A 1 312 ? -19.154 -0.999 8.128 1.00 98.00 312 GLY A N 1
ATOM 2396 C CA . GLY A 1 312 ? -18.758 0.049 7.186 1.00 98.00 312 GLY A CA 1
ATOM 2397 C C . GLY A 1 312 ? -17.558 -0.323 6.314 1.00 98.00 312 GLY A C 1
ATOM 2398 O O . GLY A 1 312 ? -17.601 -0.175 5.092 1.00 98.00 312 GLY A O 1
ATOM 2399 N N . ILE A 1 313 ? -16.485 -0.818 6.933 1.00 98.75 313 ILE A N 1
ATOM 2400 C CA . ILE A 1 313 ? -15.234 -1.217 6.269 1.00 98.75 313 ILE A CA 1
ATOM 2401 C C . ILE A 1 313 ? -14.864 -2.644 6.660 1.00 98.75 313 ILE A C 1
ATOM 2403 O O . ILE A 1 313 ? -14.567 -2.905 7.828 1.00 98.75 313 ILE A O 1
ATOM 2407 N N . LEU A 1 314 ? -14.805 -3.535 5.670 1.00 98.62 314 LEU A N 1
ATOM 2408 C CA . LEU A 1 314 ? -14.264 -4.885 5.796 1.00 98.62 314 LEU A CA 1
ATOM 2409 C C . LEU A 1 314 ? -13.709 -5.343 4.447 1.00 98.62 314 LEU A C 1
ATOM 2411 O O . LEU A 1 314 ? -14.473 -5.574 3.503 1.00 98.62 314 LEU A O 1
ATOM 2415 N N . PHE A 1 315 ? -12.389 -5.468 4.343 1.00 98.69 315 PHE A N 1
ATOM 2416 C CA . PHE A 1 315 ? -11.772 -6.049 3.156 1.00 98.69 315 PHE A CA 1
ATOM 2417 C C . PHE A 1 315 ? -10.403 -6.664 3.416 1.00 98.69 315 PHE A C 1
ATOM 2419 O O . PHE A 1 315 ? -9.685 -6.278 4.337 1.00 98.69 315 PHE A O 1
ATOM 2426 N N . ASN A 1 316 ? -10.042 -7.604 2.550 1.00 98.12 316 ASN A N 1
ATOM 2427 C CA . ASN A 1 316 ? -8.720 -8.199 2.462 1.00 98.12 316 ASN A CA 1
ATOM 2428 C C . ASN A 1 316 ? -8.406 -8.427 0.986 1.00 98.12 316 ASN A C 1
ATOM 2430 O O . ASN A 1 316 ? -9.045 -9.250 0.321 1.00 98.12 316 ASN A O 1
ATOM 2434 N N . VAL A 1 317 ? -7.480 -7.638 0.455 1.00 98.44 317 VAL A N 1
ATOM 2435 C CA . VAL A 1 317 ? -7.197 -7.581 -0.979 1.00 98.44 317 VAL A CA 1
ATOM 2436 C C . VAL A 1 317 ? -5.704 -7.628 -1.235 1.00 98.44 317 VAL A C 1
ATOM 2438 O O . VAL A 1 317 ? -4.915 -7.019 -0.522 1.00 98.44 317 VAL A O 1
ATOM 2441 N N . TYR A 1 318 ? -5.312 -8.320 -2.296 1.00 98.50 318 TYR A N 1
ATOM 2442 C CA . TYR A 1 318 ? -3.967 -8.243 -2.838 1.00 98.50 318 TYR A CA 1
ATOM 2443 C C . TYR A 1 318 ? -3.952 -7.276 -4.017 1.00 98.50 318 TYR A C 1
ATOM 2445 O O . TYR A 1 318 ? -4.695 -7.471 -4.982 1.00 98.50 318 TYR A O 1
ATOM 2453 N N . VAL A 1 319 ? -3.115 -6.245 -3.942 1.00 98.81 319 VAL A N 1
ATOM 2454 C CA . VAL A 1 319 ? -2.910 -5.249 -4.997 1.00 98.81 319 VAL A CA 1
ATOM 2455 C C . VAL A 1 319 ? -1.604 -5.558 -5.720 1.00 98.81 319 VAL A C 1
ATOM 2457 O O . VAL A 1 319 ? -0.535 -5.563 -5.107 1.00 98.81 319 VAL A O 1
ATOM 2460 N N . TYR A 1 320 ? -1.684 -5.807 -7.025 1.00 98.69 320 TYR A N 1
ATOM 2461 C CA . TYR A 1 320 ? -0.537 -6.213 -7.834 1.00 98.69 320 TYR A CA 1
ATOM 2462 C C . TYR A 1 320 ? 0.362 -5.017 -8.151 1.00 98.69 320 TYR A C 1
ATOM 2464 O O . TYR A 1 320 ? -0.110 -3.989 -8.644 1.00 98.69 320 TYR A O 1
ATOM 2472 N N . ASN A 1 321 ? 1.672 -5.171 -7.952 1.00 98.75 321 ASN A N 1
ATOM 2473 C CA . ASN A 1 321 ? 2.658 -4.175 -8.360 1.00 98.75 321 ASN A CA 1
ATOM 2474 C C . ASN A 1 321 ? 3.062 -4.377 -9.825 1.00 98.75 321 ASN A C 1
ATOM 2476 O O . ASN A 1 321 ? 4.180 -4.780 -10.137 1.00 98.75 321 ASN A O 1
ATOM 2480 N N . VAL A 1 322 ? 2.117 -4.144 -10.728 1.00 98.38 322 VAL A N 1
ATOM 2481 C CA . VAL A 1 322 ? 2.272 -4.319 -12.179 1.00 98.38 322 VAL A CA 1
ATOM 2482 C C . VAL A 1 322 ? 1.928 -3.023 -12.892 1.00 98.38 322 VAL A C 1
ATOM 2484 O O . VAL A 1 322 ? 1.183 -2.206 -12.364 1.00 98.38 322 VAL A O 1
ATOM 2487 N N . GLN A 1 323 ? 2.403 -2.855 -14.120 1.00 98.12 323 GLN A N 1
ATOM 2488 C CA . GLN A 1 323 ? 2.010 -1.745 -14.978 1.00 98.12 323 GLN A CA 1
ATOM 2489 C C . GLN A 1 323 ? 1.614 -2.307 -16.347 1.00 98.12 323 GLN A C 1
ATOM 2491 O O . GLN A 1 323 ? 2.467 -2.871 -17.030 1.00 98.12 323 GLN A O 1
ATOM 2496 N N . PRO A 1 324 ? 0.348 -2.164 -16.781 1.00 95.81 324 PRO A N 1
ATOM 2497 C CA . PRO A 1 324 ? -0.048 -2.571 -18.124 1.00 95.81 324 PRO A CA 1
ATOM 2498 C C . PRO A 1 324 ? 0.879 -1.970 -19.191 1.00 95.81 324 PRO A C 1
ATOM 2500 O O . PRO A 1 324 ? 1.119 -0.761 -19.191 1.00 95.81 324 PRO A O 1
ATOM 2503 N N . GLY A 1 325 ? 1.403 -2.825 -20.076 1.00 95.12 325 GLY A N 1
ATOM 2504 C CA . GLY A 1 325 ? 2.341 -2.445 -21.140 1.00 95.12 325 GLY A CA 1
ATOM 2505 C C . GLY A 1 325 ? 3.817 -2.367 -20.731 1.00 95.12 325 GLY A C 1
ATOM 2506 O O . GLY A 1 325 ? 4.639 -1.985 -21.562 1.00 95.12 325 GLY A O 1
ATOM 2507 N N . VAL A 1 326 ? 4.174 -2.718 -19.490 1.00 97.62 326 VAL A N 1
ATOM 2508 C CA . VAL A 1 326 ? 5.559 -2.701 -18.994 1.00 97.62 326 VAL A CA 1
ATOM 2509 C C . VAL A 1 326 ? 5.879 -4.010 -18.271 1.00 97.62 326 VAL A C 1
ATOM 2511 O O . VAL A 1 326 ? 5.146 -4.434 -17.377 1.00 97.62 326 VAL A O 1
ATOM 2514 N N . ILE A 1 327 ? 7.003 -4.625 -18.631 1.00 97.81 327 ILE A N 1
ATOM 2515 C CA . ILE A 1 327 ? 7.578 -5.788 -17.951 1.00 97.81 327 ILE A CA 1
ATOM 2516 C C . ILE A 1 327 ? 8.576 -5.283 -16.907 1.00 97.81 327 ILE A C 1
ATOM 2518 O O . ILE A 1 327 ? 9.394 -4.408 -17.193 1.00 97.81 327 ILE A O 1
ATOM 2522 N N . ILE A 1 328 ? 8.507 -5.828 -15.691 1.00 98.44 328 ILE A N 1
ATOM 2523 C CA . ILE A 1 328 ? 9.337 -5.422 -14.551 1.00 98.44 328 ILE A CA 1
ATOM 2524 C C . ILE A 1 328 ? 10.249 -6.577 -14.139 1.00 98.44 328 ILE A C 1
ATOM 2526 O O . ILE A 1 328 ? 9.786 -7.687 -13.875 1.00 98.44 328 ILE A O 1
ATOM 2530 N N . ASP A 1 329 ? 11.544 -6.296 -14.013 1.00 98.56 329 ASP A N 1
ATOM 2531 C CA . ASP A 1 329 ? 12.476 -7.137 -13.270 1.00 98.56 329 ASP A CA 1
ATOM 2532 C C . ASP A 1 329 ? 12.392 -6.779 -11.782 1.00 98.56 329 ASP A C 1
ATOM 2534 O O . ASP A 1 329 ? 13.063 -5.866 -11.295 1.00 98.56 329 ASP A O 1
ATOM 2538 N N . TYR A 1 330 ? 11.580 -7.526 -11.034 1.00 98.56 330 TYR A N 1
ATOM 2539 C CA . TYR A 1 330 ? 11.381 -7.305 -9.599 1.00 98.56 330 TYR A CA 1
ATOM 2540 C C . TYR A 1 330 ? 12.661 -7.463 -8.769 1.00 98.56 330 TYR A C 1
ATOM 2542 O O . TYR A 1 330 ? 12.751 -6.936 -7.654 1.00 98.56 330 TYR A O 1
ATOM 2550 N N . LYS A 1 331 ? 13.682 -8.151 -9.297 1.00 98.62 331 LYS A N 1
ATOM 2551 C CA . LYS A 1 331 ? 14.956 -8.308 -8.599 1.00 98.62 331 LYS A CA 1
ATOM 2552 C C . LYS A 1 331 ? 15.706 -6.988 -8.486 1.00 98.62 331 LYS A C 1
ATOM 2554 O O . LYS A 1 331 ? 16.335 -6.741 -7.462 1.00 98.62 331 LYS A O 1
ATOM 2559 N N . THR A 1 332 ? 15.636 -6.148 -9.515 1.00 98.44 332 THR A N 1
ATOM 2560 C CA . THR A 1 332 ? 16.463 -4.934 -9.635 1.00 98.44 332 THR A CA 1
ATOM 2561 C C . THR A 1 332 ? 15.657 -3.638 -9.751 1.00 98.44 332 THR A C 1
ATOM 2563 O O . THR A 1 332 ? 16.198 -2.554 -9.524 1.00 98.44 332 THR A O 1
ATOM 2566 N N . GLY A 1 333 ? 14.376 -3.742 -10.105 1.00 98.50 333 GLY A N 1
ATOM 2567 C CA . GLY A 1 333 ? 13.507 -2.632 -10.485 1.00 98.50 333 GLY A CA 1
ATOM 2568 C C . GLY A 1 333 ? 13.656 -2.182 -11.938 1.00 98.50 333 GLY A C 1
ATOM 2569 O O . GLY A 1 333 ? 12.915 -1.295 -12.367 1.00 98.50 333 GLY A O 1
ATOM 2570 N N . ASN A 1 334 ? 14.564 -2.782 -12.716 1.00 98.69 334 ASN A N 1
ATOM 2571 C CA . ASN A 1 334 ? 14.654 -2.525 -14.153 1.00 98.69 334 ASN A CA 1
ATOM 2572 C C . ASN A 1 334 ? 13.343 -2.889 -14.859 1.00 98.69 334 ASN A C 1
ATOM 2574 O O . ASN A 1 334 ? 12.542 -3.680 -14.362 1.00 98.69 334 ASN A O 1
ATOM 2578 N N . SER A 1 335 ? 13.106 -2.286 -16.017 1.00 98.44 335 SER A N 1
ATOM 2579 C CA . SER A 1 335 ? 11.870 -2.492 -16.766 1.00 98.44 335 SER A CA 1
ATOM 2580 C C . SER A 1 335 ? 12.065 -2.267 -18.258 1.00 98.44 335 SER A C 1
ATOM 2582 O O . SER A 1 335 ? 12.991 -1.576 -18.692 1.00 98.44 335 SER A O 1
ATOM 2584 N N . GLU A 1 336 ? 11.158 -2.835 -19.042 1.00 97.38 336 GLU A N 1
ATOM 2585 C CA . GLU A 1 336 ? 11.081 -2.671 -20.491 1.00 97.38 336 GLU A CA 1
ATOM 2586 C C . GLU A 1 336 ? 9.623 -2.642 -20.952 1.00 97.38 336 GLU A C 1
ATOM 2588 O O . GLU A 1 336 ? 8.717 -3.048 -20.223 1.00 97.38 336 GLU A O 1
ATOM 2593 N N . LEU A 1 337 ? 9.378 -2.116 -22.151 1.00 96.25 337 LEU A N 1
ATOM 2594 C CA . LEU A 1 337 ? 8.042 -2.181 -22.736 1.00 96.25 337 LEU A CA 1
ATOM 2595 C C . LEU A 1 337 ? 7.680 -3.633 -23.027 1.00 96.25 337 LEU A C 1
ATOM 2597 O O . LEU A 1 337 ? 8.501 -4.397 -23.529 1.00 96.25 337 LEU A O 1
ATOM 2601 N N . ASP A 1 338 ? 6.425 -3.985 -22.772 1.00 91.12 338 ASP A N 1
ATOM 2602 C CA . ASP A 1 338 ? 5.897 -5.266 -23.219 1.00 91.12 338 ASP A CA 1
ATOM 2603 C C . ASP A 1 338 ? 5.665 -5.218 -24.737 1.00 91.12 338 ASP A C 1
ATOM 2605 O O . ASP A 1 338 ? 4.643 -4.724 -25.230 1.00 91.12 338 ASP A O 1
ATOM 2609 N N . GLU A 1 339 ? 6.633 -5.729 -25.499 1.00 78.75 339 GLU A N 1
ATOM 2610 C CA . GLU A 1 339 ? 6.572 -5.748 -26.962 1.00 78.75 339 GLU A CA 1
ATOM 2611 C C . GLU A 1 339 ? 5.412 -6.600 -27.501 1.00 78.75 339 GLU A C 1
ATOM 2613 O O . GLU A 1 339 ? 4.968 -6.389 -28.630 1.00 78.75 339 GLU A O 1
ATOM 2618 N N . THR A 1 340 ? 4.841 -7.505 -26.699 1.00 68.50 340 THR A N 1
ATOM 2619 C CA . THR A 1 340 ? 3.658 -8.277 -27.115 1.00 68.50 340 THR A CA 1
ATOM 2620 C C . THR A 1 340 ? 2.392 -7.419 -27.179 1.00 68.50 340 THR A C 1
ATOM 2622 O O . THR A 1 340 ? 1.463 -7.743 -27.924 1.00 68.50 340 THR A O 1
ATOM 2625 N N . ILE A 1 341 ? 2.383 -6.284 -26.472 1.00 58.06 341 ILE A N 1
ATOM 2626 C CA . ILE A 1 341 ? 1.341 -5.254 -26.544 1.00 58.06 341 ILE A CA 1
ATOM 2627 C C . ILE A 1 341 ? 1.740 -4.143 -27.537 1.00 58.06 341 ILE A C 1
ATOM 2629 O O . ILE A 1 341 ? 0.873 -3.598 -28.222 1.00 58.06 341 ILE A O 1
ATOM 2633 N N . ALA A 1 342 ? 3.041 -3.865 -27.705 1.00 45.47 342 ALA A N 1
ATOM 2634 C CA . ALA A 1 342 ? 3.553 -2.823 -28.608 1.00 45.47 342 ALA A CA 1
ATOM 2635 C C . ALA A 1 342 ? 3.461 -3.148 -30.119 1.00 45.47 342 ALA A C 1
ATOM 2637 O O . ALA A 1 342 ? 3.639 -2.258 -30.949 1.00 45.47 342 ALA A O 1
ATOM 2638 N N . VAL A 1 343 ? 3.137 -4.387 -30.516 1.00 37.09 343 VAL A N 1
ATOM 2639 C CA . VAL A 1 343 ? 2.931 -4.757 -31.938 1.00 37.09 343 VAL A CA 1
ATOM 2640 C C . VAL A 1 343 ? 1.549 -4.335 -32.480 1.00 37.09 343 VAL A C 1
ATOM 2642 O O . VAL A 1 343 ? 1.256 -4.529 -33.658 1.00 37.09 343 VAL A O 1
ATOM 2645 N N . GLN A 1 344 ? 0.713 -3.658 -31.687 1.00 35.41 344 GLN A N 1
ATOM 2646 C CA . GLN A 1 344 ? -0.464 -2.948 -32.207 1.00 35.41 344 GLN A CA 1
ATOM 2647 C C . GLN A 1 344 ? -0.179 -1.459 -32.462 1.00 35.41 344 GLN A C 1
ATOM 2649 O O . GLN A 1 344 ? -0.920 -0.583 -32.030 1.00 35.41 344 GLN A O 1
ATOM 2654 N N . GLU A 1 345 ? 0.883 -1.161 -33.211 1.00 33.59 345 GLU A N 1
ATOM 2655 C CA . GLU A 1 345 ? 0.993 0.118 -33.920 1.00 33.59 345 GLU A CA 1
ATOM 2656 C C . GLU A 1 345 ? 0.055 0.096 -35.150 1.00 33.59 345 GLU A C 1
ATOM 2658 O O . GLU A 1 345 ? 0.089 -0.860 -35.939 1.00 33.59 345 GLU A O 1
ATOM 2663 N N . PRO A 1 346 ? -0.786 1.129 -35.362 1.00 39.25 346 PRO A N 1
ATOM 2664 C CA . PRO A 1 346 ? -1.778 1.177 -36.429 1.00 39.25 346 PRO A CA 1
ATOM 2665 C C . PRO A 1 346 ? -1.101 1.453 -37.776 1.00 39.25 346 PRO A C 1
ATOM 2667 O O . PRO A 1 346 ? -1.138 2.553 -38.329 1.00 39.25 346 PRO A O 1
ATOM 2670 N N . THR A 1 347 ? -0.503 0.424 -38.364 1.00 33.44 347 THR A N 1
ATOM 2671 C CA . THR A 1 347 ? -0.082 0.456 -39.764 1.00 33.44 347 THR A CA 1
ATOM 2672 C C . THR A 1 347 ? -1.258 0.096 -40.662 1.00 33.44 347 THR A C 1
ATOM 2674 O O . THR A 1 347 ? -1.366 -1.010 -41.173 1.00 33.44 347 THR A O 1
ATOM 2677 N N . THR A 1 348 ? -2.163 1.048 -40.889 1.00 30.30 348 THR A N 1
ATOM 2678 C CA . THR A 1 348 ? -2.823 1.213 -42.196 1.00 30.30 348 THR A CA 1
ATOM 2679 C C . THR A 1 348 ? -3.573 2.539 -42.265 1.00 30.30 348 THR A C 1
ATOM 2681 O O . THR A 1 348 ? -4.521 2.813 -41.538 1.00 30.30 348 THR A O 1
ATOM 2684 N N . LYS A 1 349 ? -3.151 3.368 -43.221 1.00 33.50 349 LYS A N 1
ATOM 2685 C CA . LYS A 1 349 ? -3.929 4.473 -43.791 1.00 33.50 349 LYS A CA 1
ATOM 2686 C C . LYS A 1 349 ? -5.355 3.973 -44.112 1.00 33.50 349 LYS A C 1
ATOM 2688 O O . LYS A 1 349 ? -5.472 2.879 -44.669 1.00 33.50 349 LYS A O 1
ATOM 2693 N N . PRO A 1 350 ? -6.422 4.739 -43.819 1.00 38.34 350 PRO A N 1
ATOM 2694 C CA . PRO A 1 350 ? -7.785 4.230 -43.878 1.00 38.34 350 PRO A CA 1
ATOM 2695 C C . PRO A 1 350 ? -8.183 3.967 -45.331 1.00 38.34 350 PRO A C 1
ATOM 2697 O O . PRO A 1 350 ? -8.245 4.885 -46.149 1.00 38.34 350 PRO A O 1
ATOM 2700 N N . THR A 1 351 ? -8.459 2.705 -45.646 1.00 27.47 351 THR A N 1
ATOM 2701 C CA . THR A 1 351 ? -9.303 2.331 -46.785 1.00 27.47 351 THR A CA 1
ATOM 2702 C C . THR A 1 351 ? -10.599 1.780 -46.193 1.00 27.47 351 THR A C 1
ATOM 2704 O O . THR A 1 351 ? -10.516 0.959 -45.280 1.00 27.47 351 THR A O 1
ATOM 2707 N N . PRO A 1 352 ? -11.782 2.258 -46.615 1.00 42.72 352 PRO A N 1
ATOM 2708 C CA . PRO A 1 352 ? -13.020 2.032 -45.879 1.00 42.72 352 PRO A CA 1
ATOM 2709 C C . PRO A 1 352 ? -13.457 0.577 -46.041 1.00 42.72 352 PRO A C 1
ATOM 2711 O O . PRO A 1 352 ? -13.743 0.148 -47.158 1.00 42.72 352 PRO A O 1
ATOM 2714 N N . ALA A 1 353 ? -13.523 -0.165 -44.939 1.00 31.30 353 ALA A N 1
ATOM 2715 C CA . ALA A 1 353 ? -14.141 -1.481 -44.895 1.00 31.30 353 ALA A CA 1
ATOM 2716 C C . ALA A 1 353 ? -15.247 -1.469 -43.835 1.00 31.30 353 ALA A C 1
ATOM 2718 O O . ALA A 1 353 ? -14.988 -1.330 -42.646 1.00 31.30 353 ALA A O 1
ATOM 2719 N N . GLU A 1 354 ? -16.466 -1.507 -44.369 1.00 32.59 354 GLU A N 1
ATOM 2720 C CA . GLU A 1 354 ? -17.729 -1.998 -43.816 1.00 32.59 354 GLU A CA 1
ATOM 2721 C C . GLU A 1 354 ? -17.925 -1.957 -42.295 1.00 32.59 354 GLU A C 1
ATOM 2723 O O . GLU A 1 354 ? -17.450 -2.793 -41.533 1.00 32.59 354 GLU A O 1
ATOM 2728 N N . GLU A 1 355 ? -18.772 -1.000 -41.904 1.00 32.03 355 GLU A N 1
ATOM 2729 C CA . GLU A 1 355 ? -19.558 -1.010 -40.676 1.00 32.03 355 GLU A CA 1
ATOM 2730 C C . GLU A 1 355 ? -20.281 -2.355 -40.500 1.00 32.03 355 GLU A C 1
ATOM 2732 O O . GLU A 1 355 ? -21.325 -2.603 -41.113 1.00 32.03 355 GLU A O 1
ATOM 2737 N N . GLU A 1 356 ? -19.802 -3.188 -39.580 1.00 31.23 356 GLU A N 1
ATOM 2738 C CA . GLU A 1 356 ? -20.657 -4.189 -38.956 1.00 31.23 356 GLU A CA 1
ATOM 2739 C C . GLU A 1 356 ? -21.505 -3.485 -37.886 1.00 31.23 356 GLU A C 1
ATOM 2741 O O . GLU A 1 356 ? -21.101 -3.257 -36.746 1.00 31.23 356 GLU A O 1
ATOM 2746 N N . LYS A 1 357 ? -22.696 -3.041 -38.298 1.00 40.94 357 LYS A N 1
ATOM 2747 C CA . LYS A 1 357 ? -23.711 -2.480 -37.402 1.00 40.94 357 LYS A CA 1
ATOM 2748 C C . LYS A 1 357 ? -24.296 -3.566 -36.501 1.00 40.94 357 LYS A C 1
ATOM 2750 O O . LYS A 1 357 ? -24.946 -4.484 -36.996 1.00 40.94 357 LYS A O 1
ATOM 2755 N N . ALA A 1 358 ? -24.227 -3.353 -35.188 1.00 31.02 358 ALA A N 1
ATOM 2756 C CA . ALA A 1 358 ? -25.150 -3.925 -34.204 1.00 31.02 358 ALA A CA 1
ATOM 2757 C C . ALA A 1 358 ? -25.277 -2.993 -32.971 1.00 31.02 358 ALA A C 1
ATOM 2759 O O . ALA A 1 358 ? -24.376 -2.207 -32.699 1.00 31.02 358 ALA A O 1
ATOM 2760 N N . PRO A 1 359 ? -26.415 -3.004 -32.257 1.00 36.56 359 PRO A N 1
ATOM 2761 C CA . PRO A 1 359 ? -27.553 -2.132 -32.483 1.00 36.56 359 PRO A CA 1
ATOM 2762 C C . PRO A 1 359 ? -27.493 -0.811 -31.698 1.00 36.56 359 PRO A C 1
ATOM 2764 O O . PRO A 1 359 ? -27.157 -0.724 -30.521 1.00 36.56 359 PRO A O 1
ATOM 2767 N N . THR A 1 360 ? -27.963 0.229 -32.373 1.00 47.59 360 THR A N 1
ATOM 2768 C CA . THR A 1 360 ? -28.310 1.542 -31.841 1.00 47.59 360 THR A CA 1
ATOM 2769 C C . THR A 1 360 ? -29.458 1.431 -30.832 1.00 47.59 360 THR A C 1
ATOM 2771 O O . THR A 1 360 ? -30.600 1.280 -31.266 1.00 47.59 360 THR A O 1
ATOM 2774 N N . ASN A 1 361 ? -29.188 1.504 -29.517 1.00 51.06 361 ASN A N 1
ATOM 2775 C CA . ASN A 1 361 ? -30.083 2.169 -28.547 1.00 51.06 361 ASN A CA 1
ATOM 2776 C C . ASN A 1 361 ? -29.643 2.216 -27.069 1.00 51.06 361 ASN A C 1
ATOM 2778 O O . ASN A 1 361 ? -30.393 2.797 -26.281 1.00 51.06 361 ASN A O 1
ATOM 2782 N N . GLU A 1 362 ? -28.485 1.693 -26.663 1.00 63.09 362 GLU A N 1
ATOM 2783 C CA . GLU A 1 362 ? -28.103 1.706 -25.241 1.00 63.09 362 GLU A CA 1
ATOM 2784 C C . GLU A 1 362 ? -27.620 3.084 -24.757 1.00 63.09 362 GLU A C 1
ATOM 2786 O O . GLU A 1 362 ? -26.857 3.786 -25.419 1.00 63.09 362 GLU A O 1
ATOM 2791 N N . ILE A 1 363 ? -28.127 3.490 -23.595 1.00 68.88 363 ILE A N 1
ATOM 2792 C CA . ILE A 1 363 ? -27.723 4.701 -22.876 1.00 68.88 363 ILE A CA 1
ATOM 2793 C C . ILE A 1 363 ? -26.315 4.466 -22.333 1.00 68.88 363 ILE A C 1
ATOM 2795 O O . ILE A 1 363 ? -26.114 3.532 -21.562 1.00 68.88 363 ILE A O 1
ATOM 2799 N N . ARG A 1 364 ? -25.352 5.315 -22.704 1.00 80.19 364 ARG A N 1
ATOM 2800 C CA . ARG A 1 364 ? -23.963 5.207 -22.224 1.00 80.19 364 ARG A CA 1
ATOM 2801 C C . ARG A 1 364 ? -23.731 5.987 -20.937 1.00 80.19 364 ARG A C 1
ATOM 2803 O O . ARG A 1 364 ? -22.981 5.533 -20.078 1.00 80.19 364 ARG A O 1
ATOM 2810 N N . TYR A 1 365 ? -24.420 7.118 -20.778 1.00 86.62 365 TYR A N 1
ATOM 2811 C CA . TYR A 1 365 ? -24.278 7.993 -19.616 1.00 86.62 365 TYR A CA 1
ATOM 2812 C C . TYR A 1 365 ? -25.619 8.579 -19.161 1.00 86.62 365 TYR A C 1
ATOM 2814 O O . TYR A 1 365 ? -26.533 8.796 -19.957 1.00 86.62 365 TYR A O 1
ATOM 2822 N N . VAL A 1 366 ? -25.715 8.877 -17.867 1.00 89.06 366 VAL A N 1
ATOM 2823 C CA . VAL A 1 366 ? -26.814 9.604 -17.226 1.00 89.06 366 VAL A CA 1
ATOM 2824 C C . VAL A 1 366 ? -26.280 10.934 -16.701 1.00 89.06 366 VAL A C 1
ATOM 2826 O O . VAL A 1 366 ? -25.342 10.977 -15.908 1.00 89.06 366 VAL A O 1
ATOM 2829 N N . LEU A 1 367 ? -26.875 12.033 -17.148 1.00 92.12 367 LEU A N 1
ATOM 2830 C CA . LEU A 1 367 ? -26.476 13.400 -16.840 1.00 92.12 367 LEU A CA 1
ATOM 2831 C C . LEU A 1 367 ? -27.325 13.958 -15.699 1.00 92.12 367 LEU A C 1
ATOM 2833 O O . LEU A 1 367 ? -28.554 13.866 -15.732 1.00 92.12 367 LEU A O 1
ATOM 2837 N N . ASN A 1 368 ? -26.674 14.616 -14.745 1.00 92.50 368 ASN A N 1
ATOM 2838 C CA . ASN A 1 368 ? -27.318 15.461 -13.751 1.00 92.50 368 ASN A CA 1
ATOM 2839 C C . ASN A 1 368 ? -27.239 16.923 -14.212 1.00 92.50 368 ASN A C 1
ATOM 2841 O O . ASN A 1 368 ? -26.198 17.579 -14.116 1.00 92.50 368 ASN A O 1
ATOM 2845 N N . THR A 1 369 ? -28.348 17.459 -14.716 1.00 88.44 369 THR A N 1
ATOM 2846 C CA . THR A 1 369 ? -28.390 18.805 -15.312 1.00 88.44 369 THR A CA 1
ATOM 2847 C C . THR A 1 369 ? -28.235 19.935 -14.290 1.00 88.44 369 THR A C 1
ATOM 2849 O O . THR A 1 369 ? -27.900 21.055 -14.695 1.00 88.44 369 THR A O 1
ATOM 2852 N N . ASN A 1 370 ? -28.425 19.641 -12.996 1.00 85.38 370 ASN A N 1
ATOM 2853 C CA . ASN A 1 370 ? -28.237 20.576 -11.886 1.00 85.38 370 ASN A CA 1
ATOM 2854 C C . ASN A 1 370 ? -26.764 20.670 -11.465 1.00 85.38 370 ASN A C 1
ATOM 2856 O O . ASN A 1 370 ? -26.233 21.767 -11.344 1.00 85.38 370 ASN A O 1
ATOM 2860 N N . THR A 1 371 ? -26.088 19.530 -11.280 1.00 88.31 371 THR A N 1
ATOM 2861 C CA . THR A 1 371 ? -24.678 19.505 -10.842 1.00 88.31 371 THR A CA 1
ATOM 2862 C C . THR A 1 371 ? -23.676 19.557 -11.993 1.00 88.31 371 THR A C 1
ATOM 2864 O O . THR A 1 371 ? -22.483 19.681 -11.738 1.00 88.31 371 THR A O 1
ATOM 2867 N N . LYS A 1 372 ? -24.145 19.438 -13.245 1.00 87.44 372 LYS A N 1
ATOM 2868 C CA . LYS A 1 372 ? -23.321 19.340 -14.465 1.00 87.44 372 LYS A CA 1
ATOM 2869 C C . LYS A 1 372 ? -22.355 18.147 -14.465 1.00 87.44 372 LYS A C 1
ATOM 2871 O O . LYS A 1 372 ? -21.355 18.164 -15.169 1.00 87.44 372 LYS A O 1
ATOM 2876 N N . LYS A 1 373 ? -22.677 17.096 -13.705 1.00 87.81 373 LYS A N 1
ATOM 2877 C CA . LYS A 1 373 ? -21.928 15.831 -13.675 1.00 87.81 373 LYS A CA 1
ATOM 2878 C C . LYS A 1 373 ? -22.626 14.770 -14.523 1.00 87.81 373 LYS A C 1
ATOM 2880 O O . LYS A 1 373 ? -23.848 14.802 -14.679 1.00 87.81 373 LYS A O 1
ATOM 2885 N N . PHE A 1 374 ? -21.858 13.815 -15.033 1.00 91.62 374 PHE A N 1
ATOM 2886 C CA . PHE A 1 374 ? -22.377 12.634 -15.717 1.00 91.62 374 PHE A CA 1
ATOM 2887 C C . PHE A 1 374 ? -21.912 11.355 -15.022 1.00 91.62 374 PHE A C 1
ATOM 2889 O O . PHE A 1 374 ? -20.861 11.321 -14.385 1.00 91.62 374 PHE A O 1
ATOM 2896 N N . HIS A 1 375 ? -22.731 10.315 -15.121 1.00 88.81 375 HIS A N 1
ATOM 2897 C CA . HIS A 1 375 ? -22.572 9.045 -14.425 1.00 88.81 375 HIS A CA 1
ATOM 2898 C C . HIS A 1 375 ? -22.792 7.890 -15.401 1.00 88.81 375 HIS A C 1
ATOM 2900 O O . HIS A 1 375 ? -23.553 8.021 -16.359 1.00 88.81 375 HIS A O 1
ATOM 2906 N N . TYR A 1 376 ? -22.193 6.731 -15.140 1.00 88.00 376 TYR A N 1
ATOM 2907 C CA . TYR A 1 376 ? -22.625 5.499 -15.800 1.00 88.00 376 TYR A CA 1
ATOM 2908 C C . TYR A 1 376 ? -24.032 5.098 -15.318 1.00 88.00 376 TYR A C 1
ATOM 2910 O O . TYR A 1 376 ? -24.340 5.327 -14.146 1.00 88.00 376 TYR A O 1
ATOM 2918 N N . PRO A 1 377 ? -24.876 4.455 -16.153 1.00 85.00 377 PRO A N 1
ATOM 2919 C CA . PRO A 1 377 ? -26.227 4.031 -15.762 1.00 85.00 377 PRO A CA 1
ATOM 2920 C C . PRO A 1 377 ? -26.278 3.131 -14.518 1.00 85.00 377 PRO A C 1
ATOM 2922 O O . PRO A 1 377 ? -27.279 3.105 -13.808 1.00 85.00 377 PRO A O 1
ATOM 2925 N N . THR A 1 378 ? -25.194 2.406 -14.233 1.00 82.88 378 THR A N 1
ATOM 2926 C CA . THR A 1 378 ? -25.053 1.505 -13.080 1.00 82.88 378 THR A CA 1
ATOM 2927 C C . THR A 1 378 ? -24.584 2.201 -11.795 1.00 82.88 378 THR A C 1
ATOM 2929 O O . THR A 1 378 ? -24.551 1.570 -10.740 1.00 82.88 378 THR A O 1
ATOM 2932 N N . CYS A 1 379 ? -24.229 3.488 -11.849 1.00 84.31 379 CYS A N 1
ATOM 2933 C CA . CYS A 1 379 ? -23.714 4.238 -10.705 1.00 84.31 379 CYS A CA 1
ATOM 2934 C C . CYS A 1 379 ? -24.790 4.418 -9.619 1.00 84.31 379 CYS A C 1
ATOM 2936 O O . CYS A 1 379 ? -25.923 4.815 -9.899 1.00 84.31 379 CYS A O 1
ATOM 2938 N N . SER A 1 380 ? -24.430 4.178 -8.355 1.00 83.12 380 SER A N 1
ATOM 2939 C CA . SER A 1 380 ? -25.330 4.311 -7.198 1.00 83.12 380 SER A CA 1
ATOM 2940 C C . SER A 1 380 ? -25.944 5.711 -7.079 1.00 83.12 380 SER A C 1
ATOM 2942 O O . SER A 1 380 ? -27.119 5.835 -6.728 1.00 83.12 380 SER A O 1
ATOM 2944 N N . SER A 1 381 ? -25.194 6.752 -7.456 1.00 81.12 381 SER A N 1
ATOM 2945 C CA . SER A 1 381 ? -25.653 8.144 -7.460 1.00 81.12 381 SER A CA 1
ATOM 2946 C C . SER A 1 381 ? -26.763 8.420 -8.474 1.00 81.12 381 SER A C 1
ATOM 2948 O O . SER A 1 381 ? -27.500 9.379 -8.292 1.00 81.12 381 SER A O 1
ATOM 2950 N N . VAL A 1 382 ? -26.949 7.589 -9.509 1.00 84.94 382 VAL A N 1
ATOM 2951 C CA . VAL A 1 382 ? -28.063 7.763 -10.463 1.00 84.94 382 VAL A CA 1
ATOM 2952 C C . VAL A 1 382 ? -29.410 7.659 -9.748 1.00 84.94 382 VAL A C 1
ATOM 2954 O O . VAL A 1 382 ? -30.321 8.427 -10.039 1.00 84.94 382 VAL A O 1
ATOM 2957 N N . LYS A 1 383 ? -29.513 6.791 -8.733 1.00 85.69 383 LYS A N 1
ATOM 2958 C CA . LYS A 1 383 ? -30.737 6.598 -7.936 1.00 85.69 383 LYS A CA 1
ATOM 2959 C C . LYS A 1 383 ? -31.097 7.808 -7.068 1.00 85.69 383 LYS A C 1
ATOM 2961 O O . LYS A 1 383 ? -32.211 7.871 -6.558 1.00 85.69 383 LYS A O 1
ATOM 2966 N N . THR A 1 384 ? -30.161 8.736 -6.864 1.00 86.19 384 THR A N 1
ATOM 2967 C CA . THR A 1 384 ? -30.358 9.938 -6.042 1.00 86.19 384 THR A CA 1
ATOM 2968 C C . THR A 1 384 ? -30.573 11.200 -6.883 1.00 86.19 384 THR A C 1
ATOM 2970 O O . THR A 1 384 ? -30.883 12.261 -6.334 1.00 86.19 384 THR A O 1
ATOM 2973 N N . ILE A 1 385 ? -30.468 11.104 -8.216 1.00 87.38 385 ILE A N 1
ATOM 2974 C CA . ILE A 1 385 ? -30.805 12.197 -9.132 1.00 87.38 385 ILE A CA 1
ATOM 2975 C C . ILE A 1 385 ? -32.330 12.332 -9.179 1.00 87.38 385 ILE A C 1
ATOM 2977 O O . ILE A 1 385 ? -33.050 11.364 -9.392 1.00 87.38 385 ILE A O 1
ATOM 2981 N N . LYS A 1 386 ? -32.841 13.553 -8.998 1.00 89.19 386 LYS A N 1
ATOM 2982 C CA . LYS A 1 386 ? -34.266 13.838 -9.219 1.00 89.19 386 LYS A CA 1
ATOM 2983 C C . LYS A 1 386 ? -34.598 13.654 -10.699 1.00 89.19 386 LYS A C 1
ATOM 2985 O O . LYS A 1 386 ? -33.882 14.212 -11.526 1.00 89.19 386 LYS A O 1
ATOM 2990 N N . ASP A 1 387 ? -35.722 13.014 -11.021 1.00 87.44 387 ASP A N 1
ATOM 2991 C CA . ASP A 1 387 ? -36.161 12.777 -12.409 1.00 87.44 387 ASP A CA 1
ATOM 2992 C C . ASP A 1 387 ? -36.143 14.048 -13.277 1.00 87.44 387 ASP A C 1
ATOM 2994 O O . ASP A 1 387 ? -35.715 14.016 -14.426 1.00 87.44 387 ASP A O 1
ATOM 2998 N N . SER A 1 388 ? -36.523 15.202 -12.712 1.00 89.62 388 SER A N 1
ATOM 2999 C CA . SER A 1 388 ? -36.505 16.499 -13.411 1.00 89.62 388 SER A CA 1
ATOM 3000 C C . SER A 1 388 ? -35.108 16.970 -13.835 1.00 89.62 388 SER A C 1
ATOM 3002 O O . SER A 1 388 ? -34.985 17.830 -14.705 1.00 89.62 388 SER A O 1
ATOM 3004 N N . ASN A 1 389 ? -34.065 16.444 -13.193 1.00 90.25 389 ASN A N 1
ATOM 3005 C CA . ASN A 1 389 ? -32.666 16.812 -13.395 1.00 90.25 389 ASN A CA 1
ATOM 3006 C C . ASN A 1 389 ? -31.875 15.707 -14.112 1.00 90.25 389 ASN A C 1
ATOM 3008 O O . ASN A 1 389 ? -30.666 15.852 -14.289 1.00 90.25 389 ASN A O 1
ATOM 3012 N N . MET A 1 390 ? -32.532 14.612 -14.498 1.00 91.06 390 MET A N 1
ATOM 3013 C CA . MET A 1 390 ? -31.906 13.459 -15.130 1.00 91.06 390 MET A CA 1
ATOM 3014 C C . MET A 1 390 ? -32.062 13.532 -16.651 1.00 91.06 390 MET A C 1
ATOM 3016 O O . MET A 1 390 ? -33.162 13.740 -17.163 1.00 91.06 390 MET A O 1
ATOM 3020 N N . LYS A 1 391 ? -30.966 13.344 -17.389 1.00 91.94 391 LYS A N 1
ATOM 3021 C CA . LYS A 1 391 ? -31.001 13.221 -18.853 1.00 91.94 391 LYS A CA 1
ATOM 3022 C C . LYS A 1 391 ? -30.112 12.076 -19.313 1.00 91.94 391 LYS A C 1
ATOM 3024 O O . LYS A 1 391 ? -28.972 11.976 -18.891 1.00 91.94 391 LYS A O 1
ATOM 3029 N N . GLU A 1 392 ? -30.614 11.232 -20.196 1.00 91.88 392 GLU A N 1
ATOM 3030 C CA . GLU A 1 392 ? -29.838 10.138 -20.779 1.00 91.88 392 GLU A CA 1
ATOM 3031 C C . GLU A 1 392 ? -28.998 10.625 -21.963 1.00 91.88 392 GLU A C 1
ATOM 3033 O O . GLU A 1 392 ? -29.421 11.501 -22.726 1.00 91.88 392 GLU A O 1
ATOM 3038 N N . PHE A 1 393 ? -27.813 10.044 -22.129 1.00 88.12 393 PHE A N 1
ATOM 3039 C CA . PHE A 1 393 ? -26.888 10.367 -23.205 1.00 88.12 393 PHE A CA 1
ATOM 3040 C C . PHE A 1 393 ? -26.366 9.102 -23.896 1.00 88.12 393 PHE A C 1
ATOM 3042 O O . PHE A 1 393 ? -26.022 8.107 -23.253 1.00 88.12 393 PHE A O 1
ATOM 3049 N N . LYS A 1 394 ? -26.341 9.152 -25.230 1.00 86.38 394 LYS A N 1
ATOM 3050 C CA . LYS A 1 394 ? -26.040 8.035 -26.141 1.00 86.38 394 LYS A CA 1
ATOM 3051 C C . LYS A 1 394 ? -24.890 8.390 -27.094 1.00 86.38 394 LYS A C 1
ATOM 3053 O O . LYS A 1 394 ? -24.993 8.154 -28.292 1.00 86.38 394 LYS A O 1
ATOM 3058 N N . GLY A 1 395 ? -23.849 9.021 -26.565 1.00 77.75 395 GLY A N 1
ATOM 3059 C CA . GLY A 1 395 ? -22.616 9.354 -27.281 1.00 77.75 395 GLY A CA 1
ATOM 3060 C C . GLY A 1 395 ? -21.395 8.958 -26.459 1.00 77.75 395 GLY A C 1
ATOM 3061 O O . GLY A 1 395 ? -21.536 8.331 -25.399 1.00 77.75 395 GLY A O 1
ATOM 3062 N N . ASP A 1 396 ? -20.218 9.316 -26.952 1.00 78.25 396 ASP A N 1
ATOM 3063 C CA . ASP A 1 396 ? -18.953 9.007 -26.292 1.00 78.25 396 ASP A CA 1
ATOM 3064 C C . ASP A 1 396 ? -18.642 10.004 -25.174 1.00 78.25 396 ASP A C 1
ATOM 3066 O O . ASP A 1 396 ? -19.278 11.053 -25.041 1.00 78.25 396 ASP A O 1
ATOM 3070 N N . ARG A 1 397 ? -17.697 9.654 -24.298 1.00 78.62 397 ARG A N 1
ATOM 3071 C CA . ARG A 1 397 ? -17.345 10.502 -23.150 1.00 78.62 397 ARG A CA 1
ATOM 3072 C C . ARG A 1 397 ? -16.829 11.862 -23.611 1.00 78.62 397 ARG A C 1
ATOM 3074 O O . ARG A 1 397 ? -17.087 12.870 -22.960 1.00 78.62 397 ARG A O 1
ATOM 3081 N N . GLU A 1 398 ? -16.112 11.863 -24.722 1.00 79.19 398 GLU A N 1
ATOM 3082 C CA . GLU A 1 398 ? -15.475 13.007 -25.361 1.00 79.19 398 GLU A CA 1
ATOM 3083 C C . GLU A 1 398 ? -16.514 14.067 -25.752 1.00 79.19 398 GLU A C 1
ATOM 3085 O O . GLU A 1 398 ? -16.275 15.251 -25.532 1.00 79.19 398 GLU A O 1
ATOM 3090 N N . ASP A 1 399 ? -17.706 13.643 -26.189 1.00 80.81 399 ASP A N 1
ATOM 3091 C CA . ASP A 1 399 ? -18.827 14.529 -26.531 1.00 80.81 399 ASP A CA 1
ATOM 3092 C C . ASP A 1 399 ? -19.442 15.238 -25.304 1.00 80.81 399 ASP A C 1
ATOM 3094 O O . ASP A 1 399 ? -20.174 16.218 -25.448 1.00 80.81 399 ASP A O 1
ATOM 3098 N N . LEU A 1 400 ? -19.217 14.720 -24.087 1.00 79.81 400 LEU A N 1
ATOM 3099 C CA . LEU A 1 400 ? -19.731 15.299 -22.834 1.00 79.81 400 LEU A CA 1
ATOM 3100 C C . LEU A 1 400 ? -18.764 16.280 -22.171 1.00 79.81 400 LEU A C 1
ATOM 3102 O O . LEU A 1 400 ? -19.185 17.035 -21.291 1.00 79.81 400 LEU A O 1
ATOM 3106 N N . ILE A 1 401 ? -17.485 16.221 -22.536 1.00 78.75 401 ILE A N 1
ATOM 3107 C CA . ILE A 1 401 ? -16.415 17.032 -21.938 1.00 78.75 401 ILE A CA 1
ATOM 3108 C C . ILE A 1 401 ? -15.856 18.090 -22.898 1.00 78.75 401 ILE A C 1
ATOM 3110 O O . ILE A 1 401 ? -15.029 18.894 -22.470 1.00 78.75 401 ILE A O 1
ATOM 3114 N N . SER A 1 402 ? -16.298 18.087 -24.161 1.00 68.94 402 SER A N 1
ATOM 3115 C CA . SER A 1 402 ? -16.135 19.186 -25.121 1.00 68.94 402 SER A CA 1
ATOM 3116 C C . SER A 1 402 ? -17.123 20.314 -24.845 1.00 68.94 402 SER A C 1
ATOM 3118 O O . SER A 1 402 ? -16.709 21.492 -24.916 1.00 68.94 402 SER A O 1
#

Secondary structure (DSSP, 8-state):
-----------------STTS-----TTHHHHHHHHTTTT-------------------------------------------------------PPP-----PPPP-----------------------------------GGGSPPP-SSSEEE-GGG-----HHHHHHTTS-EEEEPPP-TTS----EEEEE-TTTS-SS-----TT---TT----B-TTTSTTSBSEEEEESS-HHHH---S-TTSEEEEEHHIIIIIIHHHHHHHHHHHHHH---EEEEEEEE--TT-SS-SEEEEEEEESTTTTSS-EEEEEEE--BTTEEE-TTT--EEE-HHHHT----------------TT---EEEETTTTEEE-TT-GGGGGS-GGGEEEE-S-SHHHH-